Protein AF-A0A1V4MF19-F1 (afdb_monomer)

Solvent-accessible surface area (backbone atoms only — not comparable to full-atom values): 35673 Å² total; per-residue (Å²): 134,83,88,85,87,89,80,90,90,89,87,88,78,83,86,75,88,84,92,79,85,90,83,70,83,63,63,64,62,53,53,50,52,51,55,45,48,50,46,51,54,47,44,51,67,61,58,69,60,69,81,82,74,93,51,31,50,35,33,22,38,72,78,24,35,64,77,48,69,56,95,50,57,69,68,56,69,69,37,90,60,63,62,31,40,30,39,92,70,45,30,52,44,12,42,22,47,4,65,74,68,70,37,74,30,78,36,52,24,79,69,26,65,38,77,88,38,34,60,21,34,29,34,8,38,47,41,69,58,95,90,38,75,58,22,30,44,32,36,43,36,56,65,87,55,98,65,62,62,71,59,51,52,54,48,51,53,49,50,54,51,52,34,50,52,52,50,56,52,48,54,51,50,50,49,53,49,52,53,52,49,50,64,71,73,56,53,96,88,46,20,34,39,31,27,38,70,85,36,33,25,71,48,70,41,74,53,29,29,63,74,61,71,44,60,64,83,72,51,47,72,35,55,45,66,76,31,35,60,68,74,69,80,65,47,87,53,75,39,80,43,73,67,43,60,33,50,40,102,87,50,76,43,54,21,24,36,31,39,35,56,39,66,57,97,88,38,75,47,20,38,38,39,37,35,45,59,51,86,58,94,52,67,63,64,75,68,33,91,57,84,35,44,69,86,71,63,85,69,78,32,68,67,59,53,50,47,53,53,51,44,59,72,48,21,68,51,80,64,32,33,26,38,36,35,54,61,43,55,51,65,65,51,54,52,26,15,27,42,60,69,14,87,46,47,87,32,42,54,39,79,43,54,39,75,79,44,57,77,88,49,43,58,49,50,43,44,5,31,27,51,70,50,46,97,85,47,50,84,86,30,48,85,6,49,58,64,67,6,41,62,11,30,36,34,35,34,38,53,73,60,45,56,64,85,50,47,64,57,51,40,45,32,68,72,71,32,31,45,57,23,44,75,41,90,60,76,42,80,42,56,60,33,49,37,37,28,25,59,61,64,61,68,58,31,33,76,68,71,54,36,59,62,76,45,46,63,63,42,57,69,38,78,45,75,52,67,48,44,61,78,34,44,81,22,45,63,60,53,47,54,51,49,48,54,53,48,22,56,77,70,74,45,79,81,66,44,73,37,72,66,30,50,50,48,61,53,69,42,72,48,88,43,17,51,52,43,52,49,55,51,46,51,53,28,61,71,74,39,87,67,53,40,48,58,85,61,50,58,67,70,51,55,48,56,53,52,57,51,67,72,58,61,98,79,76,96,67,97,77,85,76,85,77,88,75,54,69,70,59,55,48,48,51,50,54,51,51,33,24,62,75,44,67,15,38,56,70,60,26,16,61,76,69,74,45,55,57,71,58,45,54,54,48,31,64,73,68,68,47,64,90,47,50,51,97,77,79,90,79,77,95,75,93,73,88,82,90,130

Nearest PDB structures (foldseek):
  6lua-assembly1_G  TM=9.164E-01  e=1.275E-26  Vibrio cholerae O395
  4qhs-assembly1_F  TM=9.330E-01  e=2.087E-26  Vibrio cholerae O395
  3m0e-assembly1_A  TM=9.255E-01  e=3.608E-26  Aquifex aeolicus
  1ny6-assembly1_B  TM=9.587E-01  e=2.586E-24  Aquifex aeolicus
  6iy8-assembly1_B  TM=8.369E-01  e=1.580E-24  Pseudomonas putida

Structure (mmCIF, N/CA/C/O backbone):
data_AF-A0A1V4MF19-F1
#
_entry.id   AF-A0A1V4MF19-F1
#
loop_
_atom_site.group_PDB
_atom_site.id
_atom_site.type_symbol
_atom_site.label_atom_id
_atom_site.label_alt_id
_atom_site.label_comp_id
_atom_site.label_asym_id
_atom_site.label_entity_id
_atom_site.label_seq_id
_atom_site.pdbx_PDB_ins_code
_atom_site.Cartn_x
_atom_site.Cartn_y
_atom_site.Cartn_z
_atom_site.occupancy
_atom_site.B_iso_or_equiv
_atom_site.auth_seq_id
_atom_site.auth_comp_id
_atom_site.auth_asym_id
_atom_site.auth_atom_id
_atom_site.pdbx_PDB_model_num
ATOM 1 N N . MET A 1 1 ? 18.211 77.495 -14.099 1.00 34.16 1 MET A N 1
ATOM 2 C CA . MET A 1 1 ? 17.221 76.943 -13.148 1.00 34.16 1 MET A CA 1
ATOM 3 C C . MET A 1 1 ? 16.259 76.045 -13.914 1.00 34.16 1 MET A C 1
ATOM 5 O O . MET A 1 1 ? 15.936 76.368 -15.046 1.00 34.16 1 MET A O 1
ATOM 9 N N . THR A 1 2 ? 15.810 74.972 -13.257 1.00 29.31 2 THR A N 1
ATOM 10 C CA . THR A 1 2 ? 14.517 74.282 -13.464 1.00 29.31 2 THR A CA 1
ATOM 11 C C . THR A 1 2 ? 14.243 73.502 -14.759 1.00 29.31 2 THR A C 1
ATOM 13 O O . THR A 1 2 ? 13.915 74.049 -15.801 1.00 29.31 2 THR A O 1
ATOM 16 N N . ARG A 1 3 ? 14.286 72.172 -14.587 1.00 27.25 3 ARG A N 1
ATOM 17 C CA . ARG A 1 3 ? 13.296 71.147 -14.979 1.00 27.25 3 ARG A CA 1
ATOM 18 C C . ARG A 1 3 ? 12.132 71.554 -15.911 1.00 27.25 3 ARG A C 1
ATOM 20 O O . ARG A 1 3 ? 11.333 72.413 -15.560 1.00 27.25 3 ARG A O 1
ATOM 27 N N . SER A 1 4 ? 11.893 70.635 -16.857 1.00 27.58 4 SER A N 1
ATOM 28 C CA . SER A 1 4 ? 10.592 70.061 -17.263 1.00 27.58 4 SER A CA 1
ATOM 29 C C . SER A 1 4 ? 9.990 70.496 -18.606 1.00 27.58 4 SER A C 1
ATOM 31 O O . SER A 1 4 ? 9.891 71.677 -18.912 1.00 27.58 4 SER A O 1
ATOM 33 N N . LYS A 1 5 ? 9.458 69.466 -19.285 1.00 26.84 5 LYS A N 1
ATOM 34 C CA . LYS A 1 5 ? 8.569 69.414 -20.459 1.00 26.84 5 LYS A CA 1
ATOM 35 C C . LYS A 1 5 ? 9.233 69.513 -21.832 1.00 26.84 5 LYS A C 1
ATOM 37 O O . LYS A 1 5 ? 9.487 70.604 -22.320 1.00 26.84 5 LYS A O 1
ATOM 42 N N . HIS A 1 6 ? 9.333 68.367 -22.505 1.00 28.50 6 HIS A N 1
ATOM 43 C CA . HIS A 1 6 ? 8.839 68.226 -23.876 1.00 28.50 6 HIS A CA 1
ATOM 44 C C . HIS A 1 6 ? 8.198 66.844 -24.031 1.00 28.50 6 HIS A C 1
ATOM 46 O O . HIS A 1 6 ? 8.804 65.820 -23.726 1.00 28.50 6 HIS A O 1
ATOM 52 N N . SER A 1 7 ? 6.940 66.872 -24.451 1.00 22.56 7 SER A N 1
ATOM 53 C CA . SER A 1 7 ? 6.100 65.737 -24.808 1.00 22.56 7 SER A CA 1
ATOM 54 C C . SER A 1 7 ? 5.837 65.817 -26.318 1.00 22.56 7 SER A C 1
ATOM 56 O O . SER A 1 7 ? 5.865 66.928 -26.846 1.00 22.56 7 SER A O 1
ATOM 58 N N . ILE A 1 8 ? 5.452 64.676 -26.920 1.00 26.72 8 ILE A N 1
ATOM 59 C CA . ILE A 1 8 ? 4.627 64.541 -28.150 1.00 26.72 8 ILE A CA 1
ATOM 60 C C . ILE A 1 8 ? 5.409 64.774 -29.467 1.00 26.72 8 ILE A C 1
ATOM 62 O O . ILE A 1 8 ? 6.056 65.795 -29.626 1.00 26.72 8 ILE A O 1
ATOM 66 N N . GLU A 1 9 ? 5.410 63.926 -30.503 1.00 23.52 9 GLU A N 1
ATOM 67 C CA . GLU A 1 9 ? 4.740 62.661 -30.851 1.00 23.52 9 GLU A CA 1
ATOM 68 C C . GLU A 1 9 ? 5.340 62.153 -32.186 1.00 23.52 9 GLU A C 1
ATOM 70 O O . GLU A 1 9 ? 5.738 62.964 -33.022 1.00 23.52 9 GLU A O 1
ATOM 75 N N . LYS A 1 10 ? 5.254 60.828 -32.402 1.00 23.48 10 LYS A N 1
ATOM 76 C CA . LYS A 1 10 ? 5.010 60.078 -33.664 1.00 23.48 10 LYS A CA 1
ATOM 77 C C . LYS A 1 10 ? 6.032 58.976 -33.967 1.00 23.48 10 LYS A C 1
ATOM 79 O O . LYS A 1 10 ? 7.004 59.191 -34.678 1.00 23.48 10 LYS A O 1
ATOM 84 N N . ALA A 1 11 ? 5.698 57.764 -33.520 1.00 24.34 11 ALA A N 1
ATOM 85 C CA . ALA A 1 11 ? 5.692 56.547 -34.341 1.00 24.34 11 ALA A CA 1
ATOM 86 C C . ALA A 1 11 ? 4.917 55.459 -33.579 1.00 24.34 11 ALA A C 1
ATOM 88 O O . ALA A 1 11 ? 5.460 54.693 -32.790 1.00 24.34 11 ALA A O 1
ATOM 89 N N . SER A 1 12 ? 3.603 55.469 -33.774 1.00 23.80 12 SER A N 1
ATOM 90 C CA . SER A 1 12 ? 2.646 54.457 -33.349 1.00 23.80 12 SER A CA 1
ATOM 91 C C . SER A 1 12 ? 2.661 53.278 -34.323 1.00 23.80 12 SER A C 1
ATOM 93 O O . SER A 1 12 ? 2.490 53.483 -35.523 1.00 23.80 12 SER A O 1
ATOM 95 N N . ARG A 1 13 ? 2.836 52.059 -33.798 1.00 23.97 13 ARG A N 1
ATOM 96 C CA . ARG A 1 13 ? 2.150 50.807 -34.185 1.00 23.97 13 ARG A CA 1
ATOM 97 C C . ARG A 1 13 ? 2.762 49.643 -33.400 1.00 23.97 13 ARG A C 1
ATOM 99 O O . ARG A 1 13 ? 3.919 49.283 -33.576 1.00 23.97 13 ARG A O 1
ATOM 106 N N . THR A 1 14 ? 1.955 49.115 -32.493 1.00 23.27 14 THR A N 1
ATOM 107 C CA . THR A 1 14 ? 2.102 47.834 -31.797 1.00 23.27 14 THR A CA 1
ATOM 108 C C . THR A 1 14 ? 2.202 46.676 -32.796 1.00 23.27 14 THR A C 1
ATOM 110 O O . THR A 1 14 ? 1.414 46.669 -33.742 1.00 23.27 14 THR A O 1
ATOM 113 N N . PRO A 1 15 ? 3.076 45.673 -32.598 1.00 24.22 15 PRO A N 1
ATOM 114 C CA . PRO A 1 15 ? 2.868 44.364 -33.187 1.00 24.22 15 PRO A CA 1
ATOM 115 C C . PRO A 1 15 ? 1.906 43.571 -32.299 1.00 24.22 15 PRO A C 1
ATOM 117 O O . PRO A 1 15 ? 2.145 43.359 -31.110 1.00 24.22 15 PRO A O 1
ATOM 120 N N . GLU A 1 16 ? 0.790 43.210 -32.912 1.00 23.81 16 GLU A N 1
ATOM 121 C CA . GLU A 1 16 ? -0.227 42.288 -32.432 1.00 23.81 16 GLU A CA 1
ATOM 122 C C . GLU A 1 16 ? 0.348 40.882 -32.181 1.00 23.81 16 GLU A C 1
ATOM 124 O O . GLU A 1 16 ? 1.280 40.442 -32.849 1.00 23.81 16 GLU A O 1
ATOM 129 N N . ASN A 1 17 ? -0.248 40.202 -31.199 1.00 28.78 17 ASN A N 1
ATOM 130 C CA . ASN A 1 17 ? -0.433 38.755 -31.059 1.00 28.78 17 ASN A CA 1
ATOM 131 C C . ASN A 1 17 ? 0.335 37.834 -32.030 1.00 28.78 17 ASN A C 1
ATOM 133 O O . ASN A 1 17 ? -0.096 37.613 -33.158 1.00 28.78 17 ASN A O 1
ATOM 137 N N . HIS A 1 18 ? 1.364 37.157 -31.517 1.00 25.55 18 HIS A N 1
ATOM 138 C CA . HIS A 1 18 ? 1.799 35.837 -31.992 1.00 25.55 18 HIS A CA 1
ATOM 139 C C . HIS A 1 18 ? 1.930 34.898 -30.782 1.00 25.55 18 HIS A C 1
ATOM 141 O O . HIS A 1 18 ? 3.019 34.584 -30.314 1.00 25.55 18 HIS A O 1
ATOM 147 N N . TYR A 1 19 ? 0.773 34.504 -30.247 1.00 24.72 19 TYR A N 1
ATOM 148 C CA . TYR A 1 19 ? 0.578 33.256 -29.505 1.00 24.72 19 TYR A CA 1
ATOM 149 C C . TYR A 1 19 ? -0.342 32.375 -30.357 1.00 24.72 19 TYR A C 1
ATOM 151 O O . TYR A 1 19 ? -1.466 32.088 -29.981 1.00 24.72 19 TYR A O 1
ATOM 159 N N . ASP A 1 20 ? 0.134 32.017 -31.544 1.00 27.45 20 ASP A N 1
ATOM 160 C CA . ASP A 1 20 ? -0.456 31.008 -32.419 1.00 27.45 20 ASP A CA 1
ATOM 161 C C . ASP A 1 20 ? 0.726 30.311 -33.089 1.00 27.45 20 ASP A C 1
ATOM 163 O O . ASP A 1 20 ? 1.262 30.846 -34.051 1.00 27.45 20 ASP A O 1
ATOM 167 N N . ASP A 1 21 ? 1.221 29.219 -32.489 1.00 24.92 21 ASP A N 1
ATOM 168 C CA . ASP A 1 21 ? 1.639 27.996 -33.209 1.00 24.92 21 ASP A CA 1
ATOM 169 C C . ASP A 1 21 ? 2.107 26.881 -32.238 1.00 24.92 21 ASP A C 1
ATOM 171 O O . ASP A 1 21 ? 3.196 26.319 -32.355 1.00 24.92 21 ASP A O 1
ATOM 175 N N . ILE A 1 22 ? 1.291 26.545 -31.230 1.00 26.56 22 ILE A N 1
ATOM 176 C CA . ILE A 1 22 ? 1.426 25.267 -30.499 1.00 26.56 22 ILE A CA 1
ATOM 177 C C . ILE A 1 22 ? 0.173 24.435 -30.782 1.00 26.56 22 ILE A C 1
ATOM 179 O O . ILE A 1 22 ? -0.575 24.049 -29.894 1.00 26.56 22 ILE A O 1
ATOM 183 N N . THR A 1 23 ? -0.080 24.192 -32.066 1.00 26.39 23 THR A N 1
ATOM 184 C CA . THR A 1 23 ? -0.957 23.116 -32.542 1.00 26.39 23 THR A CA 1
ATOM 185 C C . THR A 1 23 ? -0.175 22.241 -33.520 1.00 26.39 23 THR A C 1
ATOM 187 O O . THR A 1 23 ? -0.517 22.067 -34.684 1.00 26.39 23 THR A O 1
ATOM 190 N N . LYS A 1 24 ? 0.925 21.655 -33.037 1.00 25.52 24 LYS A N 1
ATOM 191 C CA . LYS A 1 24 ? 1.504 20.459 -33.655 1.00 25.52 24 LYS A CA 1
ATOM 192 C C . LYS A 1 24 ? 1.444 19.329 -32.644 1.00 25.52 24 LYS A C 1
ATOM 194 O O . LYS A 1 24 ? 2.104 19.374 -31.614 1.00 25.52 24 LYS A O 1
ATOM 199 N N . ASN A 1 25 ? 0.577 18.377 -32.963 1.00 27.88 25 ASN A N 1
ATOM 200 C CA . ASN A 1 25 ? 0.282 17.148 -32.243 1.00 27.88 25 ASN A CA 1
ATOM 201 C C . ASN A 1 25 ? 1.583 16.422 -31.799 1.00 27.88 25 ASN A C 1
ATOM 203 O O . ASN A 1 25 ? 2.266 15.870 -32.664 1.00 27.88 25 ASN A O 1
ATOM 207 N N . PRO A 1 26 ? 1.959 16.440 -30.501 1.00 26.41 26 PRO A N 1
ATOM 208 C CA . PRO A 1 26 ? 3.185 15.810 -29.994 1.00 26.41 26 PRO A CA 1
ATOM 209 C C . PRO A 1 26 ? 3.035 14.300 -29.746 1.00 26.41 26 PRO A C 1
ATOM 211 O O . PRO A 1 26 ? 4.032 13.603 -29.545 1.00 26.41 26 PRO A O 1
ATOM 214 N N . ASP A 1 27 ? 1.803 13.788 -29.743 1.00 36.31 27 ASP A N 1
ATOM 215 C CA . ASP A 1 27 ? 1.499 12.487 -29.147 1.00 36.31 27 ASP A CA 1
ATOM 216 C C . ASP A 1 27 ? 1.826 11.322 -30.095 1.00 36.31 27 ASP A C 1
ATOM 218 O O . ASP A 1 27 ? 2.369 10.306 -29.656 1.00 36.31 27 ASP A O 1
ATOM 222 N N . ASN A 1 28 ? 1.662 11.509 -31.411 1.00 33.06 28 ASN A N 1
ATOM 223 C CA . ASN A 1 28 ? 2.063 10.501 -32.401 1.00 33.06 28 ASN A CA 1
ATOM 224 C C . ASN A 1 28 ? 3.589 10.307 -32.461 1.00 33.06 28 ASN A C 1
ATOM 226 O O . ASN A 1 28 ? 4.045 9.168 -32.499 1.00 33.06 28 ASN A O 1
ATOM 230 N N . GLU A 1 29 ? 4.377 11.388 -32.372 1.00 33.12 29 GLU A N 1
ATOM 231 C CA . GLU A 1 29 ? 5.846 11.292 -32.388 1.00 33.12 29 GLU A CA 1
ATOM 232 C C . GLU A 1 29 ? 6.400 10.604 -31.130 1.00 33.12 29 GLU A C 1
ATOM 234 O O . GLU A 1 29 ? 7.487 10.024 -31.168 1.00 33.12 29 GLU A O 1
ATOM 239 N N . SER A 1 30 ? 5.679 10.658 -30.004 1.00 45.78 30 SER A N 1
ATOM 240 C CA . SER A 1 30 ? 6.123 10.054 -28.743 1.00 45.78 30 SER A CA 1
ATOM 241 C C . SER A 1 30 ? 5.954 8.529 -28.734 1.00 45.78 30 SER A C 1
ATOM 243 O O . SER A 1 30 ? 6.899 7.812 -28.396 1.00 45.78 30 SER A O 1
ATOM 245 N N . THR A 1 31 ? 4.808 8.021 -29.195 1.00 46.31 31 THR A N 1
ATOM 246 C CA . THR A 1 31 ? 4.528 6.581 -29.292 1.00 46.31 31 THR A CA 1
ATOM 247 C C . THR A 1 31 ? 5.334 5.933 -30.413 1.00 46.31 31 THR A C 1
ATOM 249 O O . THR A 1 31 ? 5.934 4.878 -30.196 1.00 46.31 31 THR A O 1
ATOM 252 N N . GLU A 1 32 ? 5.447 6.599 -31.570 1.00 51.19 32 GLU A N 1
ATOM 253 C CA . GLU A 1 32 ? 6.284 6.145 -32.690 1.00 51.19 32 GLU A CA 1
ATOM 254 C C . GLU A 1 32 ? 7.748 5.991 -32.265 1.00 51.19 32 GLU A C 1
ATOM 256 O O . GLU A 1 32 ? 8.367 4.959 -32.527 1.00 51.19 32 GLU A O 1
ATOM 261 N N . ARG A 1 33 ? 8.300 6.963 -31.523 1.00 58.56 33 ARG A N 1
ATOM 262 C CA . ARG A 1 33 ? 9.676 6.876 -31.004 1.00 58.56 33 ARG A CA 1
ATOM 263 C C . ARG A 1 33 ? 9.864 5.748 -29.997 1.00 58.56 33 ARG A C 1
ATOM 265 O O . ARG A 1 33 ? 10.949 5.174 -29.940 1.00 58.56 33 ARG A O 1
ATOM 272 N N . VAL A 1 34 ? 8.843 5.425 -29.207 1.00 60.88 34 VAL A N 1
ATOM 273 C CA . VAL A 1 34 ? 8.899 4.342 -28.218 1.00 60.88 34 VAL A CA 1
ATOM 274 C C . VAL A 1 34 ? 8.855 2.974 -28.902 1.00 60.88 34 VAL A C 1
ATOM 276 O O . VAL A 1 34 ? 9.709 2.132 -28.624 1.00 60.88 34 VAL A O 1
ATOM 279 N N . GLU A 1 35 ? 7.928 2.751 -29.837 1.00 66.25 35 GLU A N 1
ATOM 280 C CA . GLU A 1 35 ? 7.852 1.494 -30.597 1.00 66.25 35 GLU A CA 1
ATOM 281 C C . GLU A 1 35 ? 9.090 1.286 -31.475 1.00 66.25 35 GLU A C 1
ATOM 283 O O . GLU A 1 35 ? 9.632 0.178 -31.534 1.00 66.25 35 GLU A O 1
ATOM 288 N N . LEU A 1 36 ? 9.603 2.358 -32.080 1.00 68.19 36 LEU A N 1
ATOM 289 C CA . LEU A 1 36 ? 10.833 2.318 -32.859 1.00 68.19 36 LEU A CA 1
ATOM 290 C C . LEU A 1 36 ? 12.080 2.116 -31.976 1.00 68.19 36 LEU A C 1
ATOM 292 O O . LEU A 1 36 ? 13.000 1.402 -32.370 1.00 68.19 36 LEU A O 1
ATOM 296 N N . SER A 1 37 ? 12.105 2.641 -30.747 1.00 67.44 37 SER A N 1
ATOM 297 C CA . SER A 1 37 ? 13.153 2.316 -29.766 1.00 67.44 37 SER A CA 1
ATOM 298 C C . SER A 1 37 ? 13.132 0.833 -29.385 1.00 67.44 37 SER A C 1
ATOM 300 O O . SER A 1 37 ? 14.188 0.205 -29.320 1.00 67.44 37 SER A O 1
ATOM 302 N N . TYR A 1 38 ? 11.950 0.241 -29.183 1.00 68.00 38 TYR A N 1
ATOM 303 C CA . TYR A 1 38 ? 11.831 -1.196 -28.908 1.00 68.00 38 TYR A CA 1
ATOM 304 C C . TYR A 1 38 ? 12.243 -2.058 -30.090 1.00 68.00 38 TYR A C 1
ATOM 306 O O . TYR A 1 38 ? 12.871 -3.100 -29.898 1.00 68.00 38 TYR A O 1
ATOM 314 N N . LEU A 1 39 ? 11.922 -1.612 -31.304 1.00 70.44 39 LEU A N 1
ATOM 315 C CA . LEU A 1 39 ? 12.401 -2.243 -32.522 1.00 70.44 39 LEU A CA 1
ATOM 316 C C . LEU A 1 39 ? 13.934 -2.269 -32.541 1.00 70.44 39 LEU A C 1
ATOM 318 O O . LEU A 1 39 ? 14.527 -3.321 -32.757 1.00 70.44 39 LEU A O 1
ATOM 322 N N . VAL A 1 40 ? 14.576 -1.134 -32.256 1.00 72.56 40 VAL A N 1
ATOM 323 C CA . VAL A 1 40 ? 16.038 -1.016 -32.217 1.00 72.56 40 VAL A CA 1
ATOM 324 C C . VAL A 1 40 ? 16.658 -1.893 -31.128 1.00 72.56 40 VAL A C 1
ATOM 326 O O . VAL A 1 40 ? 17.658 -2.556 -31.391 1.00 72.56 40 VAL A O 1
ATOM 329 N N . GLU A 1 41 ? 16.087 -1.939 -29.924 1.00 70.62 41 GLU A N 1
ATOM 330 C CA . GLU A 1 41 ? 16.582 -2.798 -28.839 1.00 70.62 41 GLU A CA 1
ATOM 331 C C . GLU A 1 41 ? 16.432 -4.288 -29.160 1.00 70.62 41 GLU A C 1
ATOM 333 O O . GLU A 1 41 ? 17.397 -5.040 -29.039 1.00 70.62 41 GLU A O 1
ATOM 338 N N . GLY A 1 42 ? 15.253 -4.712 -29.624 1.00 69.19 42 GLY A N 1
ATOM 339 C CA . GLY A 1 42 ? 15.001 -6.107 -29.982 1.00 69.19 42 GLY A CA 1
ATOM 340 C C . GLY A 1 42 ? 15.860 -6.573 -31.155 1.00 69.19 42 GLY A C 1
ATOM 341 O O . GLY A 1 42 ? 16.364 -7.694 -31.142 1.00 69.19 42 GLY A O 1
ATOM 342 N N . LEU A 1 43 ? 16.075 -5.707 -32.149 1.00 70.12 43 LEU A N 1
ATOM 343 C CA . LEU A 1 43 ? 16.969 -6.000 -33.265 1.00 70.12 43 LEU A CA 1
ATOM 344 C C . LEU A 1 43 ? 18.437 -5.987 -32.842 1.00 70.12 43 LEU A C 1
ATOM 346 O O . LEU A 1 43 ? 19.188 -6.828 -33.318 1.00 70.12 43 LEU A O 1
ATOM 350 N N . ARG A 1 44 ? 18.864 -5.105 -31.930 1.00 70.88 44 ARG A N 1
ATOM 351 C CA . ARG A 1 44 ? 20.257 -5.053 -31.454 1.00 70.88 44 ARG A CA 1
ATOM 352 C C . ARG A 1 44 ? 20.720 -6.401 -30.896 1.00 70.88 44 ARG A C 1
ATOM 354 O O . ARG A 1 44 ? 21.842 -6.806 -31.176 1.00 70.88 44 ARG A O 1
ATOM 361 N N . ASP A 1 45 ? 19.882 -7.101 -30.140 1.00 63.75 45 ASP A N 1
ATOM 362 C CA . ASP A 1 45 ? 20.258 -8.395 -29.558 1.00 63.75 45 ASP A CA 1
ATOM 363 C C . ASP A 1 45 ? 20.261 -9.534 -30.591 1.00 63.75 45 ASP A C 1
ATOM 365 O O . ASP A 1 45 ? 21.086 -10.444 -30.508 1.00 63.75 45 ASP A O 1
ATOM 369 N N . ILE A 1 46 ? 19.384 -9.460 -31.597 1.00 62.72 46 ILE A N 1
ATOM 370 C CA . ILE A 1 46 ? 19.291 -10.453 -32.678 1.00 62.72 46 ILE A CA 1
ATOM 371 C C . ILE A 1 46 ? 20.417 -10.265 -33.707 1.00 62.72 46 ILE A C 1
ATOM 373 O O . ILE A 1 46 ? 20.969 -11.244 -34.205 1.00 62.72 46 ILE A O 1
ATOM 377 N N . LEU A 1 47 ? 20.782 -9.020 -34.017 1.00 60.41 47 LEU A N 1
ATOM 378 C CA . LEU A 1 47 ? 21.793 -8.679 -35.019 1.00 60.41 47 LEU A CA 1
ATOM 379 C C . LEU A 1 47 ? 23.231 -8.850 -34.486 1.00 60.41 47 LEU A C 1
ATOM 381 O O . LEU A 1 47 ? 24.096 -9.334 -35.220 1.00 60.41 47 LEU A O 1
ATOM 385 N N . ARG A 1 48 ? 23.450 -8.659 -33.173 1.00 59.88 48 ARG A N 1
ATOM 386 C CA . ARG A 1 48 ? 24.709 -8.993 -32.469 1.00 59.88 48 ARG A CA 1
ATOM 387 C C . ARG A 1 48 ? 25.134 -10.449 -32.578 1.00 59.88 48 ARG A C 1
ATOM 389 O O . ARG A 1 48 ? 26.288 -10.768 -32.290 1.00 59.88 48 ARG A O 1
ATOM 396 N N . LEU A 1 49 ? 24.226 -11.339 -32.976 1.00 55.41 49 LEU A N 1
ATOM 397 C CA . LEU A 1 49 ? 24.566 -12.729 -33.226 1.00 55.41 49 LEU A CA 1
ATOM 398 C C . LEU A 1 49 ? 25.527 -12.893 -34.407 1.00 55.41 49 LEU A C 1
ATOM 400 O O . LEU A 1 49 ? 26.027 -13.994 -34.520 1.00 55.41 49 LEU A O 1
ATOM 404 N N . ASN A 1 50 ? 25.813 -11.864 -35.228 1.00 53.19 50 ASN A N 1
ATOM 405 C CA . ASN A 1 50 ? 26.981 -11.659 -36.120 1.00 53.19 50 ASN A CA 1
ATOM 406 C C . ASN A 1 50 ? 27.566 -12.852 -36.921 1.00 53.19 50 ASN A C 1
ATOM 408 O O . ASN A 1 50 ? 28.657 -12.751 -37.478 1.00 53.19 50 ASN A O 1
ATOM 412 N N . VAL A 1 51 ? 26.888 -13.996 -37.006 1.00 52.38 51 VAL A N 1
ATOM 413 C CA . VAL A 1 51 ? 27.529 -15.254 -37.421 1.00 52.38 51 VAL A CA 1
ATOM 414 C C . VAL A 1 51 ? 27.534 -15.439 -38.945 1.00 52.38 51 VAL A C 1
ATOM 416 O O . VAL A 1 51 ? 28.241 -16.317 -39.431 1.00 52.38 51 VAL A O 1
ATOM 419 N N . PHE A 1 52 ? 26.823 -14.617 -39.735 1.00 53.03 52 PHE A N 1
ATOM 420 C CA . PHE A 1 52 ? 26.541 -14.999 -41.128 1.00 53.03 52 PHE A CA 1
ATOM 421 C C . PHE A 1 52 ? 26.829 -13.985 -42.249 1.00 53.03 52 PHE A C 1
ATOM 423 O O . PHE A 1 52 ? 26.981 -14.442 -43.382 1.00 53.03 52 PHE A O 1
ATOM 430 N N . PHE A 1 53 ? 26.954 -12.666 -42.019 1.00 63.75 53 PHE A N 1
ATOM 431 C CA . PHE A 1 53 ? 26.996 -11.696 -43.136 1.00 63.75 53 PHE A CA 1
ATOM 432 C C . PHE A 1 53 ? 27.956 -10.512 -42.918 1.00 63.75 53 PHE A C 1
ATOM 434 O O . PHE A 1 53 ? 28.095 -10.016 -41.808 1.00 63.75 53 PHE A O 1
ATOM 441 N N . SER A 1 54 ? 28.605 -10.049 -43.996 1.00 67.44 54 SER A N 1
ATOM 442 C CA . SER A 1 54 ? 29.590 -8.946 -44.019 1.00 67.44 54 SER A CA 1
ATOM 443 C C . SER A 1 54 ? 29.000 -7.548 -44.262 1.00 67.44 54 SER A C 1
ATOM 445 O O . SER A 1 54 ? 29.740 -6.562 -44.270 1.00 67.44 54 SER A O 1
ATOM 447 N N . GLY A 1 55 ? 27.694 -7.466 -44.519 1.00 74.38 55 GLY A N 1
ATOM 448 C CA . GLY A 1 55 ? 26.997 -6.223 -44.846 1.00 74.38 55 GLY A CA 1
ATOM 449 C C . GLY A 1 55 ? 26.577 -5.401 -43.625 1.00 74.38 55 GLY A C 1
ATOM 450 O O . GLY A 1 55 ? 26.659 -5.838 -42.483 1.00 74.38 55 GLY A O 1
ATOM 451 N N . THR A 1 56 ? 26.108 -4.182 -43.879 1.00 80.50 56 THR A N 1
ATOM 452 C CA . THR A 1 56 ? 25.609 -3.245 -42.864 1.00 80.50 56 THR A CA 1
ATOM 453 C C . THR A 1 56 ? 24.100 -3.384 -42.705 1.00 80.50 56 THR A C 1
ATOM 455 O O . THR A 1 56 ? 23.368 -3.165 -43.671 1.00 80.50 56 THR A O 1
ATOM 458 N N . VAL A 1 57 ? 23.631 -3.672 -41.488 1.00 82.25 57 VAL A N 1
ATOM 459 C CA . VAL A 1 57 ? 22.208 -3.602 -41.117 1.00 82.25 57 VAL A CA 1
ATOM 460 C C . VAL A 1 57 ? 21.925 -2.278 -40.408 1.00 82.25 57 VAL A C 1
ATOM 462 O O . VAL A 1 57 ? 22.698 -1.821 -39.560 1.00 82.25 57 VAL A O 1
ATOM 465 N N . PHE A 1 58 ? 20.813 -1.646 -40.761 1.00 83.38 58 PHE A N 1
ATOM 466 C CA . PHE A 1 58 ? 20.369 -0.383 -40.187 1.00 83.38 58 PHE A CA 1
ATOM 467 C C . PHE A 1 58 ? 18.843 -0.322 -40.101 1.00 83.38 58 PHE A C 1
ATOM 469 O O . PHE A 1 58 ? 18.141 -1.099 -40.738 1.00 83.38 58 PHE A O 1
ATOM 476 N N . VAL A 1 59 ? 18.322 0.592 -39.291 1.00 86.94 59 VAL A N 1
ATOM 477 C CA . VAL A 1 59 ? 16.882 0.818 -39.116 1.00 86.94 59 VAL A CA 1
ATOM 478 C C . VAL A 1 59 ? 16.568 2.255 -39.499 1.00 86.94 59 VAL A C 1
ATOM 480 O O . VAL A 1 59 ? 17.254 3.180 -39.051 1.00 86.94 59 VAL A O 1
ATOM 483 N N . CYS A 1 60 ? 15.530 2.423 -40.310 1.00 87.94 60 CYS A N 1
ATOM 484 C CA . CYS A 1 60 ? 14.973 3.707 -40.702 1.00 87.94 60 CYS A CA 1
ATOM 485 C C . CYS A 1 60 ? 13.587 3.923 -40.090 1.00 87.94 60 CYS A C 1
ATOM 487 O O . CYS A 1 60 ? 12.839 2.961 -39.914 1.00 87.94 60 CYS A O 1
ATOM 489 N N . ASP A 1 61 ? 13.245 5.180 -39.822 1.00 87.56 61 ASP A N 1
ATOM 490 C CA . ASP A 1 61 ? 11.876 5.607 -39.531 1.00 87.56 61 ASP A CA 1
ATOM 491 C C . ASP A 1 61 ? 10.989 5.542 -40.792 1.00 87.56 61 ASP A C 1
ATOM 493 O O . ASP A 1 61 ? 11.445 5.230 -41.901 1.00 87.56 61 ASP A O 1
ATOM 497 N N . GLU A 1 62 ? 9.699 5.829 -40.638 1.00 87.00 62 GLU A N 1
ATOM 498 C CA . GLU A 1 62 ? 8.716 5.866 -41.724 1.00 87.00 62 GLU A CA 1
ATOM 499 C C . GLU A 1 62 ? 9.012 6.942 -42.785 1.00 87.00 62 GLU A C 1
ATOM 501 O O . GLU A 1 62 ? 8.538 6.855 -43.921 1.00 87.00 62 GLU A O 1
ATOM 506 N N . LYS A 1 63 ? 9.851 7.928 -42.448 1.00 87.94 63 LYS A N 1
ATOM 507 C CA . LYS A 1 63 ? 10.331 8.993 -43.340 1.00 87.94 63 LYS A CA 1
ATOM 508 C C . LYS A 1 63 ? 11.676 8.636 -43.985 1.00 87.94 63 LYS A C 1
ATOM 510 O O . LYS A 1 63 ? 12.270 9.470 -44.666 1.00 87.94 63 LYS A O 1
ATOM 515 N N . GLY A 1 64 ? 12.153 7.400 -43.815 1.00 83.38 64 GLY A N 1
ATOM 516 C CA . GLY A 1 64 ? 13.406 6.896 -44.373 1.00 83.38 64 GLY A CA 1
ATOM 517 C C . GLY A 1 64 ? 14.668 7.424 -43.683 1.00 83.38 64 GLY A C 1
ATOM 518 O O . GLY A 1 64 ? 15.770 7.153 -44.167 1.00 83.38 64 GLY A O 1
ATOM 519 N N . GLY A 1 65 ? 14.536 8.165 -42.584 1.00 87.19 65 GLY A N 1
ATOM 520 C CA . GLY A 1 65 ? 15.631 8.664 -41.763 1.00 87.19 65 GLY A CA 1
ATOM 521 C C . GLY A 1 65 ? 16.282 7.539 -40.968 1.00 87.19 65 GLY A C 1
ATOM 522 O O . GLY A 1 65 ? 15.589 6.732 -40.362 1.00 87.19 65 GLY A O 1
ATOM 523 N N . ILE A 1 66 ? 17.613 7.445 -40.969 1.00 84.69 66 ILE A N 1
ATOM 524 C CA . ILE A 1 66 ? 18.309 6.413 -40.182 1.00 84.69 66 ILE A CA 1
ATOM 525 C C . ILE A 1 66 ? 18.211 6.729 -38.690 1.00 84.69 66 ILE A C 1
ATOM 527 O O . ILE A 1 66 ? 18.633 7.796 -38.248 1.00 84.69 66 ILE A O 1
ATOM 531 N N . VAL A 1 67 ? 17.765 5.744 -37.913 1.00 82.56 67 VAL A N 1
ATOM 532 C CA . VAL A 1 67 ? 17.613 5.846 -36.454 1.00 82.56 67 VAL A CA 1
ATOM 533 C C . VAL A 1 67 ? 18.557 4.910 -35.700 1.00 82.56 67 VAL A C 1
ATOM 535 O O . VAL A 1 67 ? 18.924 5.183 -34.558 1.00 82.56 67 VAL A O 1
ATOM 538 N N . PHE A 1 68 ? 19.008 3.827 -36.339 1.00 80.69 68 PHE A N 1
ATOM 539 C CA . PHE A 1 68 ? 19.998 2.914 -35.768 1.00 80.69 68 PHE A CA 1
ATOM 540 C C . PHE A 1 68 ? 20.862 2.258 -36.845 1.00 80.69 68 PHE A C 1
ATOM 542 O O . PHE A 1 68 ? 20.395 1.960 -37.940 1.00 80.69 68 PHE A O 1
ATOM 549 N N . THR A 1 69 ? 22.123 1.994 -36.509 1.00 75.50 69 THR A N 1
ATOM 550 C CA . THR A 1 69 ? 23.069 1.225 -37.327 1.00 75.50 69 THR A CA 1
ATOM 551 C C . THR A 1 69 ? 23.938 0.393 -36.393 1.00 75.50 69 THR A C 1
ATOM 553 O O . THR A 1 69 ? 24.457 0.950 -35.420 1.00 75.50 69 THR A O 1
ATOM 556 N N . GLU A 1 70 ? 24.162 -0.880 -36.699 1.00 64.06 70 GLU A N 1
ATOM 557 C CA . GLU A 1 70 ? 25.202 -1.667 -36.027 1.00 64.06 70 GLU A CA 1
ATOM 558 C C . GLU A 1 70 ? 26.573 -1.447 -36.703 1.00 64.06 70 GLU A C 1
ATOM 560 O O . GLU A 1 70 ? 26.642 -0.932 -37.824 1.00 64.06 70 GLU A O 1
ATOM 565 N N . ASP A 1 71 ? 27.673 -1.737 -35.999 1.00 54.44 71 ASP A N 1
ATOM 566 C CA . ASP A 1 71 ? 29.042 -1.470 -36.458 1.00 54.44 71 ASP A CA 1
ATOM 567 C C . ASP A 1 71 ? 29.300 -2.000 -37.883 1.00 54.44 71 ASP A C 1
ATOM 569 O O . ASP A 1 71 ? 29.037 -3.153 -38.205 1.00 54.44 71 ASP A O 1
ATOM 573 N N . GLY A 1 72 ? 29.811 -1.122 -38.754 1.00 54.56 72 GLY A N 1
ATOM 574 C CA . GLY A 1 72 ? 29.828 -1.333 -40.213 1.00 54.56 72 GLY A CA 1
ATOM 575 C C . GLY A 1 72 ? 29.668 -0.055 -41.046 1.00 54.56 72 GLY A C 1
ATOM 576 O O . GLY A 1 72 ? 29.725 -0.093 -42.273 1.00 54.56 72 GLY A O 1
ATOM 577 N N . GLN A 1 73 ? 29.558 1.111 -40.394 1.00 58.41 73 GLN A N 1
ATOM 578 C CA . GLN A 1 73 ? 29.269 2.416 -41.006 1.00 58.41 73 GLN A CA 1
ATOM 579 C C . GLN A 1 73 ? 30.180 2.845 -42.172 1.00 58.41 73 GLN A C 1
ATOM 581 O O . GLN A 1 73 ? 29.870 3.835 -42.824 1.00 58.41 73 GLN A O 1
ATOM 586 N N . LYS A 1 74 ? 31.288 2.154 -42.471 1.00 62.81 74 LYS A N 1
ATOM 587 C CA . LYS A 1 74 ? 32.159 2.491 -43.609 1.00 62.81 74 LYS A CA 1
ATOM 588 C C . LYS A 1 74 ? 31.414 2.459 -44.944 1.00 62.81 74 LYS A C 1
ATOM 590 O O . LYS A 1 74 ? 31.543 3.409 -45.706 1.00 62.81 74 LYS A O 1
ATOM 595 N N . LEU A 1 75 ? 30.630 1.410 -45.209 1.00 67.75 75 LEU A N 1
ATOM 596 C CA . LEU A 1 75 ? 29.874 1.284 -46.461 1.00 67.75 75 LEU A CA 1
ATOM 597 C C . LEU A 1 75 ? 28.745 2.313 -46.525 1.00 67.75 75 LEU A C 1
ATOM 599 O O . LEU A 1 75 ? 28.588 3.005 -47.523 1.00 67.75 75 LEU A O 1
ATOM 603 N N . LEU A 1 76 ? 28.008 2.472 -45.427 1.00 72.75 76 LEU A N 1
ATOM 604 C CA . LEU A 1 76 ? 26.860 3.370 -45.368 1.00 72.75 76 LEU A CA 1
ATOM 605 C C . LEU A 1 76 ? 27.266 4.857 -45.412 1.00 72.75 76 LEU A C 1
ATOM 607 O O . LEU A 1 76 ? 26.671 5.633 -46.154 1.00 72.75 76 LEU A O 1
ATOM 611 N N . ARG A 1 77 ? 28.337 5.254 -44.706 1.00 71.12 77 ARG A N 1
ATOM 612 C CA . ARG A 1 77 ? 28.892 6.623 -44.754 1.00 71.12 77 ARG A CA 1
ATOM 613 C C . ARG A 1 77 ? 29.551 6.955 -46.093 1.00 71.12 77 ARG A C 1
ATOM 615 O O . ARG A 1 77 ? 29.648 8.133 -46.426 1.00 71.12 77 ARG A O 1
ATOM 622 N N . ALA A 1 78 ? 30.002 5.951 -46.848 1.00 68.62 78 ALA A N 1
ATOM 623 C CA . ALA A 1 78 ? 30.563 6.150 -48.183 1.00 68.62 78 ALA A CA 1
ATOM 624 C C . ALA A 1 78 ? 29.500 6.534 -49.229 1.00 68.62 78 ALA A C 1
ATOM 626 O O . ALA A 1 78 ? 29.865 6.968 -50.319 1.00 68.62 78 ALA A O 1
ATOM 627 N N . VAL A 1 79 ? 28.205 6.419 -48.904 1.00 74.69 79 VAL A N 1
ATOM 628 C CA . VAL A 1 79 ? 27.100 6.789 -49.796 1.00 74.69 79 VAL A CA 1
ATOM 629 C C . VAL A 1 79 ? 26.633 8.230 -49.509 1.00 74.69 79 VAL A C 1
ATOM 631 O O . VAL A 1 79 ? 26.109 8.514 -48.425 1.00 74.69 79 VAL A O 1
ATOM 634 N N . PRO A 1 80 ? 26.771 9.176 -50.458 1.00 74.06 80 PRO A N 1
ATOM 635 C CA . PRO A 1 80 ? 26.268 10.539 -50.303 1.00 74.06 80 PRO A CA 1
ATOM 636 C C . PRO A 1 80 ? 24.736 10.582 -50.194 1.00 74.06 80 PRO A C 1
ATOM 638 O O . PRO A 1 80 ? 24.009 10.083 -51.060 1.00 74.06 80 PRO A O 1
ATOM 641 N N . GLY A 1 81 ? 24.237 11.224 -49.135 1.00 76.06 81 GLY A N 1
ATOM 642 C CA . GLY A 1 81 ? 22.801 11.333 -48.857 1.00 76.06 81 GLY A CA 1
ATOM 643 C C . GLY A 1 81 ? 22.199 10.157 -48.080 1.00 76.06 81 GLY A C 1
ATOM 644 O O . GLY A 1 81 ? 20.984 10.116 -47.930 1.00 76.06 81 GLY A O 1
ATOM 645 N N . HIS A 1 82 ? 23.020 9.252 -47.529 1.00 79.62 82 HIS A N 1
ATOM 646 C CA . HIS A 1 82 ? 22.586 8.101 -46.715 1.00 79.62 82 HIS A CA 1
ATOM 647 C C . HIS A 1 82 ? 21.724 8.444 -45.486 1.00 79.62 82 HIS A C 1
ATOM 649 O O . HIS A 1 82 ? 21.259 7.537 -44.808 1.00 79.62 82 HIS A O 1
ATOM 655 N N . GLN A 1 83 ? 21.528 9.724 -45.166 1.00 81.12 83 GLN A N 1
ATOM 656 C CA . GLN A 1 83 ? 20.688 10.171 -44.055 1.00 81.12 83 GLN A CA 1
ATOM 657 C C . GLN A 1 83 ? 19.194 9.907 -44.291 1.00 81.12 83 GLN A C 1
ATOM 659 O O . GLN A 1 83 ? 18.467 9.772 -43.315 1.00 81.12 83 GLN A O 1
ATOM 664 N N . CYS A 1 84 ? 18.743 9.817 -45.550 1.00 88.00 84 CYS A N 1
ATOM 665 C CA . CYS A 1 84 ? 17.343 9.563 -45.899 1.00 88.00 84 CYS A CA 1
ATOM 666 C C . CYS A 1 84 ? 17.239 8.583 -47.070 1.00 88.00 84 CYS A C 1
ATOM 668 O O . CYS A 1 84 ? 17.683 8.898 -48.168 1.00 88.00 84 CYS A O 1
ATOM 670 N N . TRP A 1 85 ? 16.623 7.420 -46.856 1.00 90.69 85 TRP A N 1
ATOM 671 C CA . TRP A 1 85 ? 16.542 6.317 -47.823 1.00 90.69 85 TRP A CA 1
ATOM 672 C C . TRP A 1 85 ? 15.273 6.294 -48.681 1.00 90.69 85 TRP A C 1
ATOM 674 O O . TRP A 1 85 ? 15.097 5.380 -49.490 1.00 90.69 85 TRP A O 1
ATOM 684 N N . LEU A 1 86 ? 14.407 7.306 -48.581 1.00 90.56 86 LEU A N 1
ATOM 685 C CA . LEU A 1 86 ? 13.264 7.441 -49.486 1.00 90.56 86 LEU A CA 1
ATOM 686 C C . LEU A 1 86 ? 13.724 7.520 -50.948 1.00 90.56 86 LEU A C 1
ATOM 688 O O . LEU A 1 86 ? 14.759 8.117 -51.257 1.00 90.56 86 LEU A O 1
ATOM 692 N N . GLU A 1 87 ? 12.930 6.972 -51.875 1.00 89.75 87 GLU A N 1
ATOM 693 C CA . GLU A 1 87 ? 13.282 6.984 -53.306 1.00 89.75 87 GLU A CA 1
ATOM 694 C C . GLU A 1 87 ? 13.454 8.408 -53.860 1.00 89.75 87 GLU A C 1
ATOM 696 O O . GLU A 1 87 ? 14.269 8.629 -54.751 1.00 89.75 87 GLU A O 1
ATOM 701 N N . GLN A 1 88 ? 12.752 9.394 -53.292 1.00 86.25 88 GLN A N 1
ATOM 702 C CA . GLN A 1 88 ? 12.880 10.808 -53.668 1.00 86.25 88 GLN A CA 1
ATOM 703 C C . GLN A 1 88 ? 14.275 11.384 -53.364 1.00 86.25 88 GLN A C 1
ATOM 705 O O . GLN A 1 88 ? 14.729 12.292 -54.056 1.00 86.25 88 GLN A O 1
ATOM 710 N N . SER A 1 89 ? 14.967 10.856 -52.349 1.00 85.06 89 SER A N 1
ATOM 711 C CA . SER A 1 89 ? 16.278 11.342 -51.893 1.00 85.06 89 SER A CA 1
ATOM 712 C C . SER A 1 89 ? 17.437 10.449 -52.349 1.00 85.06 89 SER A C 1
ATOM 714 O O . SER A 1 89 ? 18.518 10.937 -52.698 1.00 85.06 89 SER A O 1
ATOM 716 N N . MET A 1 90 ? 17.230 9.130 -52.364 1.00 84.62 90 MET A N 1
ATOM 717 C CA . MET A 1 90 ? 18.263 8.135 -52.676 1.00 84.62 90 MET A CA 1
ATOM 718 C C . MET A 1 90 ? 18.106 7.471 -54.046 1.00 84.62 90 MET A C 1
ATOM 720 O O . MET A 1 90 ? 18.958 6.672 -54.432 1.00 84.62 90 MET A O 1
ATOM 724 N N . GLY A 1 91 ? 17.078 7.842 -54.814 1.00 85.44 91 GLY A N 1
ATOM 725 C CA . GLY A 1 91 ? 16.706 7.141 -56.041 1.00 85.44 91 GLY A CA 1
ATOM 726 C C . GLY A 1 91 ? 16.196 5.729 -55.745 1.00 85.44 91 GLY A C 1
ATOM 727 O O . GLY A 1 91 ? 16.082 5.331 -54.584 1.00 85.44 91 GLY A O 1
ATOM 728 N N . THR A 1 92 ? 15.898 4.948 -56.785 1.00 90.62 92 THR A N 1
ATOM 729 C CA . THR A 1 92 ? 15.424 3.563 -56.618 1.00 90.62 92 THR A CA 1
ATOM 730 C C . THR A 1 92 ? 16.396 2.733 -55.775 1.00 90.62 92 THR A C 1
ATOM 732 O O . THR A 1 92 ? 17.538 2.496 -56.177 1.00 90.62 92 THR A O 1
ATOM 735 N N . ASN A 1 93 ? 15.926 2.298 -54.606 1.00 92.12 93 ASN A N 1
ATOM 736 C CA . ASN A 1 93 ? 16.635 1.471 -53.633 1.00 92.12 93 ASN A CA 1
ATOM 737 C C . ASN A 1 93 ? 15.622 0.608 -52.860 1.00 92.12 93 ASN A C 1
ATOM 739 O O . ASN A 1 93 ? 14.436 0.940 -52.821 1.00 92.12 93 ASN A O 1
ATOM 743 N N . ALA A 1 94 ? 16.067 -0.507 -52.277 1.00 91.75 94 ALA A N 1
ATOM 744 C CA . ALA A 1 94 ? 15.149 -1.462 -51.661 1.00 91.75 94 ALA A CA 1
ATOM 745 C C . ALA A 1 94 ? 14.399 -0.901 -50.444 1.00 91.75 94 ALA A C 1
ATOM 747 O O . ALA A 1 94 ? 13.230 -1.215 -50.267 1.00 91.75 94 ALA A O 1
ATOM 748 N N . ILE A 1 95 ? 15.035 -0.041 -49.644 1.00 93.06 95 ILE A N 1
ATOM 749 C CA . ILE A 1 95 ? 14.467 0.514 -48.408 1.00 93.06 95 ILE A CA 1
ATOM 750 C C . ILE A 1 95 ? 13.335 1.492 -48.741 1.00 93.06 95 ILE A C 1
ATOM 752 O O . ILE A 1 95 ? 12.210 1.327 -48.278 1.00 93.06 95 ILE A O 1
ATOM 756 N N . GLY A 1 96 ? 13.601 2.479 -49.601 1.00 91.69 96 GLY A N 1
ATOM 757 C CA . GLY A 1 96 ? 12.593 3.454 -50.024 1.00 91.69 96 GLY A CA 1
ATOM 758 C C . GLY A 1 96 ? 11.409 2.802 -50.738 1.00 91.69 96 GLY A C 1
ATOM 759 O O . GLY A 1 96 ? 10.267 3.229 -50.568 1.00 91.69 96 GLY A O 1
ATOM 760 N N . ARG A 1 97 ? 11.669 1.737 -51.501 1.00 93.31 97 ARG A N 1
ATOM 761 C CA . ARG A 1 97 ? 10.624 0.971 -52.178 1.00 93.31 97 ARG A CA 1
ATOM 762 C C . ARG A 1 97 ? 9.800 0.122 -51.211 1.00 93.31 97 ARG A C 1
ATOM 764 O O . ARG A 1 97 ? 8.579 0.136 -51.322 1.00 93.31 97 ARG A O 1
ATOM 771 N N . ALA A 1 98 ? 10.437 -0.518 -50.231 1.00 93.06 98 ALA A N 1
ATOM 772 C CA . ALA A 1 98 ? 9.762 -1.279 -49.183 1.00 93.06 98 ALA A CA 1
ATOM 773 C C . ALA A 1 98 ? 8.856 -0.401 -48.304 1.00 93.06 98 ALA A C 1
ATOM 775 O O . ALA A 1 98 ? 7.737 -0.798 -47.995 1.00 93.06 98 ALA A O 1
ATOM 776 N N . ILE A 1 99 ? 9.297 0.817 -47.966 1.00 92.19 99 ILE A N 1
ATOM 777 C CA . ILE A 1 99 ? 8.482 1.821 -47.256 1.00 92.19 99 ILE A CA 1
ATOM 778 C C . ILE A 1 99 ? 7.242 2.197 -48.080 1.00 92.19 99 ILE A C 1
ATOM 780 O O . ILE A 1 99 ? 6.141 2.271 -47.543 1.00 92.19 99 ILE A O 1
ATOM 784 N N . ARG A 1 100 ? 7.400 2.411 -49.393 1.00 92.50 100 ARG A N 1
ATOM 785 C CA . ARG A 1 100 ? 6.297 2.808 -50.282 1.00 92.50 100 ARG A CA 1
ATOM 786 C C . ARG A 1 100 ? 5.301 1.676 -50.546 1.00 92.50 100 ARG A C 1
ATOM 788 O O . ARG A 1 100 ? 4.103 1.924 -50.612 1.00 92.50 100 ARG A O 1
ATOM 795 N N . GLU A 1 101 ? 5.800 0.467 -50.782 1.00 92.94 101 GLU A N 1
ATOM 796 C CA . GLU A 1 101 ? 4.996 -0.691 -51.197 1.00 92.94 101 GLU A CA 1
ATOM 797 C C . GLU A 1 101 ? 4.508 -1.528 -50.002 1.00 92.94 101 GLU A C 1
ATOM 799 O O . GLU A 1 101 ? 3.667 -2.404 -50.184 1.00 92.94 101 GLU A O 1
ATOM 804 N N . LEU A 1 102 ? 4.996 -1.244 -48.786 1.00 91.56 102 LEU A N 1
ATOM 805 C CA . LEU A 1 102 ? 4.713 -1.990 -47.552 1.00 91.56 102 LEU A CA 1
ATOM 806 C C . LEU A 1 102 ? 5.021 -3.493 -47.672 1.00 91.56 102 LEU A C 1
ATOM 808 O O . LEU A 1 102 ? 4.387 -4.326 -47.025 1.00 91.56 102 LEU A O 1
ATOM 812 N N . GLN A 1 103 ? 6.014 -3.842 -48.495 1.00 92.62 103 GLN A N 1
ATOM 813 C CA . GLN A 1 103 ? 6.468 -5.214 -48.721 1.00 92.62 103 GLN A CA 1
ATOM 814 C C . GLN A 1 103 ? 7.993 -5.316 -48.716 1.00 92.62 103 GLN A C 1
ATOM 816 O O . GLN A 1 103 ? 8.694 -4.372 -49.090 1.00 92.62 103 GLN A O 1
ATOM 821 N N . THR A 1 104 ? 8.506 -6.483 -48.317 1.00 92.94 104 THR A N 1
ATOM 822 C CA . THR A 1 104 ? 9.935 -6.795 -48.420 1.00 92.94 104 THR A CA 1
ATOM 823 C C . THR A 1 104 ? 10.405 -6.608 -49.858 1.00 92.94 104 THR A C 1
ATOM 825 O O . THR A 1 104 ? 9.780 -7.089 -50.803 1.00 92.94 104 THR A O 1
ATOM 828 N N . THR A 1 105 ? 11.504 -5.880 -50.034 1.00 93.44 105 THR A N 1
ATOM 829 C CA . THR A 1 105 ? 12.069 -5.584 -51.350 1.00 93.44 105 THR A CA 1
ATOM 830 C C . THR A 1 105 ? 13.564 -5.867 -51.359 1.00 93.44 105 THR A C 1
ATOM 832 O O . THR A 1 105 ? 14.270 -5.572 -50.397 1.00 93.44 105 THR A O 1
ATOM 835 N N . VAL A 1 106 ? 14.063 -6.375 -52.488 1.00 91.69 106 VAL A N 1
ATOM 836 C CA . VAL A 1 106 ? 15.492 -6.581 -52.750 1.00 91.69 106 VAL A CA 1
ATOM 837 C C . VAL A 1 106 ? 15.870 -5.896 -54.062 1.00 91.69 106 VAL A C 1
ATOM 839 O O . VAL A 1 106 ? 15.248 -6.128 -55.102 1.00 91.69 106 VAL A O 1
ATOM 842 N N . ILE A 1 107 ? 16.909 -5.057 -54.042 1.00 90.06 107 ILE A N 1
ATOM 843 C CA . ILE A 1 107 ? 17.437 -4.378 -55.233 1.00 90.06 107 ILE A CA 1
ATOM 844 C C . ILE A 1 107 ? 18.943 -4.605 -55.320 1.00 90.06 107 ILE A C 1
ATOM 846 O O . ILE A 1 107 ? 19.675 -4.466 -54.344 1.00 90.06 107 ILE A O 1
ATOM 850 N N . THR A 1 108 ? 19.422 -4.963 -56.512 1.00 88.31 108 THR A N 1
ATOM 851 C CA . THR A 1 108 ? 20.827 -5.303 -56.746 1.00 88.31 108 THR A CA 1
ATOM 852 C C . THR A 1 108 ? 21.411 -4.549 -57.932 1.00 88.31 108 THR A C 1
ATOM 854 O O . THR A 1 108 ? 20.776 -4.364 -58.978 1.00 88.31 108 THR A O 1
ATOM 857 N N . GLY A 1 109 ? 22.665 -4.137 -57.771 1.00 83.88 109 GLY A N 1
ATOM 858 C CA . GLY A 1 109 ? 23.519 -3.646 -58.837 1.00 83.88 109 GLY A CA 1
ATOM 859 C C . GLY A 1 109 ? 22.922 -2.477 -59.629 1.00 83.88 109 GLY A C 1
ATOM 860 O O . GLY A 1 109 ? 22.434 -1.498 -59.066 1.00 83.88 109 GLY A O 1
ATOM 861 N N . LYS A 1 110 ? 22.899 -2.605 -60.964 1.00 82.38 110 LYS A N 1
ATOM 862 C CA . LYS A 1 110 ? 22.421 -1.574 -61.910 1.00 82.38 110 LYS A CA 1
ATOM 863 C C . LYS A 1 110 ? 20.933 -1.220 -61.800 1.00 82.38 110 LYS A C 1
ATOM 865 O O . LYS A 1 110 ? 20.505 -0.278 -62.460 1.00 82.38 110 LYS A O 1
ATOM 870 N N . LYS A 1 111 ? 20.144 -1.959 -61.011 1.00 85.44 111 LYS A N 1
ATOM 871 C CA . LYS A 1 111 ? 18.750 -1.588 -60.722 1.00 85.44 111 LYS A CA 1
ATOM 872 C C . LYS A 1 111 ? 18.659 -0.373 -59.789 1.00 85.44 111 LYS A C 1
ATOM 874 O O . LYS A 1 111 ? 17.604 0.251 -59.729 1.00 85.44 111 LYS A O 1
ATOM 879 N N . HIS A 1 112 ? 19.746 -0.022 -59.100 1.00 88.06 112 HIS A N 1
ATOM 880 C CA . HIS A 1 112 ? 19.838 1.231 -58.363 1.00 88.06 112 HIS A CA 1
ATOM 881 C C . HIS A 1 112 ? 19.999 2.424 -59.309 1.00 88.06 112 HIS A C 1
ATOM 883 O O . HIS A 1 112 ? 20.792 2.392 -60.254 1.00 88.06 112 HIS A O 1
ATOM 889 N N . GLN A 1 113 ? 19.276 3.506 -59.025 1.00 85.44 113 GLN A N 1
ATOM 890 C CA . GLN A 1 113 ? 19.345 4.728 -59.831 1.00 85.44 113 GLN A CA 1
ATOM 891 C C . GLN A 1 113 ? 20.647 5.510 -59.586 1.00 85.44 113 GLN A C 1
ATOM 893 O O . GLN A 1 113 ? 21.248 6.019 -60.536 1.00 85.44 113 GLN A O 1
ATOM 898 N N . LYS A 1 114 ? 21.103 5.576 -58.328 1.00 82.88 114 LYS A N 1
ATOM 899 C CA . LYS A 1 114 ? 22.354 6.238 -57.933 1.00 82.88 114 LYS A CA 1
ATOM 900 C C . LYS A 1 114 ? 23.580 5.421 -58.330 1.00 82.88 114 LYS A C 1
ATOM 902 O O . LYS A 1 114 ? 23.615 4.207 -58.132 1.00 82.88 114 LYS A O 1
ATOM 907 N N . SER A 1 115 ? 24.596 6.096 -58.868 1.00 79.69 115 SER A N 1
ATOM 908 C CA . SER A 1 115 ? 25.868 5.494 -59.289 1.00 79.69 115 SER A CA 1
ATOM 909 C C . SER A 1 115 ? 26.590 4.790 -58.147 1.00 79.69 115 SER A C 1
ATOM 911 O O . SER A 1 115 ? 27.183 3.739 -58.357 1.00 79.69 115 SER A O 1
ATOM 913 N N . GLU A 1 116 ? 26.484 5.337 -56.942 1.00 81.50 116 GLU A N 1
ATOM 914 C CA . GLU A 1 116 ? 27.203 4.909 -55.741 1.00 81.50 116 GLU A CA 1
ATOM 915 C C . GLU A 1 116 ? 26.675 3.577 -55.185 1.00 81.50 116 GLU A C 1
ATOM 917 O O . GLU A 1 116 ? 27.358 2.918 -54.410 1.00 81.50 116 GLU A O 1
ATOM 922 N N . LEU A 1 117 ? 25.475 3.158 -55.608 1.00 82.19 117 LEU A N 1
ATOM 923 C CA . LEU A 1 117 ? 24.837 1.894 -55.224 1.00 82.19 117 LEU A CA 1
ATOM 924 C C . LEU A 1 117 ? 24.884 0.837 -56.342 1.00 82.19 117 LEU A C 1
ATOM 926 O O . LEU A 1 117 ? 24.355 -0.264 -56.182 1.00 82.19 117 LEU A O 1
ATOM 930 N N . ARG A 1 118 ? 25.509 1.133 -57.491 1.00 82.50 118 ARG A N 1
ATOM 931 C CA . ARG A 1 118 ? 25.524 0.217 -58.648 1.00 82.50 118 ARG A CA 1
ATOM 932 C C . ARG A 1 118 ? 26.323 -1.064 -58.433 1.00 82.50 118 ARG A C 1
ATOM 934 O O . ARG A 1 118 ? 26.092 -2.015 -59.175 1.00 82.50 118 ARG A O 1
ATOM 941 N N . ASP A 1 119 ? 27.174 -1.094 -57.413 1.00 82.62 119 ASP A N 1
ATOM 942 C CA . ASP A 1 119 ? 27.930 -2.273 -56.974 1.00 82.62 119 ASP A CA 1
ATOM 943 C C . ASP A 1 119 ? 27.452 -2.784 -55.603 1.00 82.62 119 ASP A C 1
ATOM 945 O O . ASP A 1 119 ? 28.169 -3.514 -54.913 1.00 82.62 119 ASP A O 1
ATOM 949 N N . ALA A 1 120 ? 26.232 -2.403 -55.203 1.00 85.88 120 ALA A N 1
ATOM 950 C CA . ALA A 1 120 ? 25.623 -2.768 -53.931 1.00 85.88 120 ALA A CA 1
ATOM 951 C C . ALA A 1 120 ? 24.383 -3.666 -54.084 1.00 85.88 120 ALA A C 1
ATOM 953 O O . ALA A 1 120 ? 23.700 -3.692 -55.116 1.00 85.88 120 ALA A O 1
ATOM 954 N N . VAL A 1 121 ? 24.087 -4.393 -53.014 1.00 88.00 121 VAL A N 1
ATOM 955 C CA . VAL A 1 121 ? 22.835 -5.096 -52.746 1.00 88.00 121 VAL A CA 1
ATOM 956 C C . VAL A 1 121 ? 22.146 -4.358 -51.609 1.00 88.00 121 VAL A C 1
ATOM 958 O O . VAL A 1 121 ? 22.761 -4.134 -50.567 1.00 88.00 121 VAL A O 1
ATOM 961 N N . THR A 1 122 ? 20.884 -3.985 -51.812 1.00 90.38 122 THR A N 1
ATOM 962 C CA . THR A 1 122 ? 20.035 -3.427 -50.761 1.00 90.38 122 THR A CA 1
ATOM 963 C C . THR A 1 122 ? 18.833 -4.328 -50.511 1.00 90.38 122 THR A C 1
ATOM 965 O O . THR A 1 122 ? 18.240 -4.859 -51.453 1.00 90.38 122 THR A O 1
ATOM 968 N N . ILE A 1 123 ? 18.477 -4.500 -49.240 1.00 91.19 123 ILE A N 1
ATOM 969 C CA . ILE A 1 123 ? 17.253 -5.183 -48.802 1.00 91.19 123 ILE A CA 1
ATOM 970 C C . ILE A 1 123 ? 16.503 -4.226 -47.880 1.00 91.19 123 ILE A C 1
ATOM 972 O O . ILE A 1 123 ? 17.123 -3.576 -47.040 1.00 91.19 123 ILE A O 1
ATOM 976 N N . GLY A 1 124 ? 15.190 -4.124 -48.058 1.00 92.25 124 GLY A N 1
ATOM 977 C CA . GLY A 1 124 ? 14.300 -3.366 -47.189 1.00 92.25 124 GLY A CA 1
ATOM 978 C C . GLY A 1 124 ? 13.172 -4.259 -46.697 1.00 92.25 124 GLY A C 1
ATOM 979 O O . GLY A 1 124 ? 12.442 -4.809 -47.517 1.00 92.25 124 GLY A O 1
ATOM 980 N N . VAL A 1 125 ? 13.032 -4.396 -45.379 1.00 92.62 125 VAL A N 1
ATOM 981 C CA . VAL A 1 125 ? 11.927 -5.115 -44.731 1.00 92.62 125 VAL A CA 1
ATOM 982 C C . VAL A 1 125 ? 11.111 -4.109 -43.914 1.00 92.62 125 VAL A C 1
ATOM 984 O O . VAL A 1 125 ? 11.626 -3.577 -42.924 1.00 92.62 125 VAL A O 1
ATOM 987 N N . PRO A 1 126 ? 9.859 -3.809 -44.304 1.00 92.12 126 PRO A N 1
ATOM 988 C CA . PRO A 1 126 ? 9.029 -2.860 -43.578 1.00 92.12 126 PRO A CA 1
ATOM 989 C C . PRO A 1 126 ? 8.537 -3.474 -42.266 1.00 92.12 126 PRO A C 1
ATOM 991 O O . PRO A 1 126 ? 8.219 -4.661 -42.185 1.00 92.12 126 PRO A O 1
ATOM 994 N N . VAL A 1 127 ? 8.440 -2.649 -41.229 1.00 87.69 127 VAL A N 1
ATOM 995 C CA . VAL A 1 127 ? 7.981 -3.059 -39.902 1.00 87.69 127 VAL A CA 1
ATOM 996 C C . VAL A 1 127 ? 6.585 -2.505 -39.668 1.00 87.69 127 VAL A C 1
ATOM 998 O O . VAL A 1 127 ? 6.412 -1.296 -39.505 1.00 87.69 127 VAL A O 1
ATOM 1001 N N . LEU A 1 128 ? 5.595 -3.403 -39.643 1.00 85.62 128 LEU A N 1
ATOM 1002 C CA . LEU A 1 128 ? 4.195 -3.058 -39.408 1.00 85.62 128 LEU A CA 1
ATOM 1003 C C . LEU A 1 128 ? 3.682 -3.608 -38.074 1.00 85.62 128 LEU A C 1
ATOM 1005 O O . LEU A 1 128 ? 3.661 -4.829 -37.861 1.00 85.62 128 LEU A O 1
ATOM 1009 N N . ILE A 1 129 ? 3.179 -2.723 -37.219 1.00 79.00 129 ILE A N 1
ATOM 1010 C CA . ILE A 1 129 ? 2.443 -3.063 -35.992 1.00 79.00 129 ILE A CA 1
ATOM 1011 C C . ILE A 1 129 ? 1.037 -2.488 -36.143 1.00 79.00 129 ILE A C 1
ATOM 1013 O O . ILE A 1 129 ? 0.885 -1.356 -36.583 1.00 79.00 129 ILE A O 1
ATOM 1017 N N . ASP A 1 130 ? 0.012 -3.293 -35.859 1.00 74.44 130 ASP A N 1
ATOM 1018 C CA . ASP A 1 130 ? -1.397 -2.879 -35.964 1.00 74.44 130 ASP A CA 1
ATOM 1019 C C . ASP A 1 130 ? -1.748 -2.238 -37.330 1.00 74.44 130 ASP A C 1
ATOM 1021 O O . ASP A 1 130 ? -2.469 -1.251 -37.419 1.00 74.44 130 ASP A O 1
ATOM 1025 N N . ASN A 1 131 ? -1.198 -2.799 -38.419 1.00 78.56 131 ASN A N 1
ATOM 1026 C CA . ASN A 1 131 ? -1.289 -2.301 -39.805 1.00 78.56 131 ASN A CA 1
ATOM 1027 C C . ASN A 1 131 ? -0.702 -0.899 -40.067 1.00 78.56 131 ASN A C 1
ATOM 1029 O O . ASN A 1 131 ? -0.840 -0.377 -41.173 1.00 78.56 131 ASN A O 1
ATOM 1033 N N . ARG A 1 132 ? 0.012 -0.316 -39.105 1.00 83.38 132 ARG A N 1
ATOM 1034 C CA . ARG A 1 132 ? 0.747 0.941 -39.251 1.00 83.38 132 ARG A CA 1
ATOM 1035 C C . ARG A 1 132 ? 2.224 0.668 -39.521 1.00 83.38 132 ARG A C 1
ATOM 1037 O O . ARG A 1 132 ? 2.833 -0.165 -38.851 1.00 83.38 132 ARG A O 1
ATOM 1044 N N . LEU A 1 133 ? 2.806 1.381 -40.487 1.00 85.12 133 LEU A N 1
ATOM 1045 C CA . LEU A 1 133 ? 4.251 1.375 -40.724 1.00 85.12 133 LEU A CA 1
ATOM 1046 C C . LEU A 1 133 ? 4.948 2.185 -39.628 1.00 85.12 133 LEU A C 1
ATOM 1048 O O . LEU A 1 133 ? 4.645 3.361 -39.458 1.00 85.12 133 LEU A O 1
ATOM 1052 N N . ILE A 1 134 ? 5.886 1.559 -38.925 1.00 83.75 134 ILE A N 1
ATOM 1053 C CA . ILE A 1 134 ? 6.691 2.219 -37.883 1.00 83.75 134 ILE A CA 1
ATOM 1054 C C . ILE A 1 134 ? 8.104 2.504 -38.382 1.00 8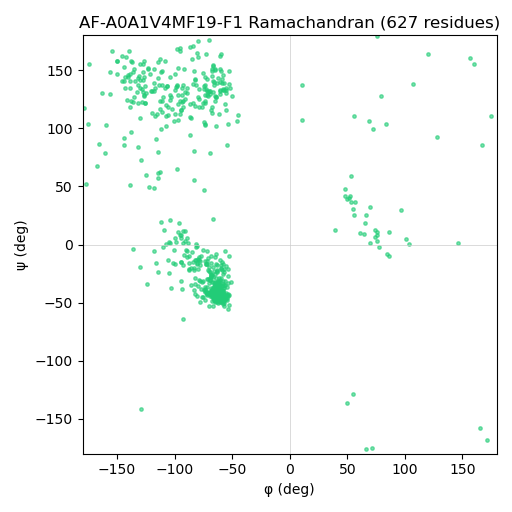3.75 134 ILE A C 1
ATOM 1056 O O . ILE A 1 134 ? 8.771 3.406 -37.897 1.00 83.75 134 ILE A O 1
ATOM 1060 N N . GLY A 1 135 ? 8.576 1.747 -39.368 1.00 87.44 135 GLY A N 1
ATOM 1061 C CA . GLY A 1 135 ? 9.898 1.939 -39.939 1.00 87.44 135 GLY A CA 1
ATOM 1062 C C . GLY A 1 135 ? 10.269 0.822 -40.898 1.00 87.44 135 GLY A C 1
ATOM 1063 O O . GLY A 1 135 ? 9.437 -0.002 -41.279 1.00 87.44 135 GLY A O 1
ATOM 1064 N N . CYS A 1 136 ? 11.536 0.776 -41.284 1.00 88.94 136 CYS A N 1
ATOM 1065 C CA . CYS A 1 136 ? 12.069 -0.241 -42.180 1.00 88.94 136 CYS A CA 1
ATOM 1066 C C . CYS A 1 136 ? 13.440 -0.705 -41.697 1.00 88.94 136 CYS A C 1
ATOM 1068 O O . CYS A 1 136 ? 14.304 0.112 -41.383 1.00 88.94 136 CYS A O 1
ATOM 1070 N N . VAL A 1 137 ? 13.668 -2.017 -41.689 1.00 89.06 137 VAL A N 1
ATOM 1071 C CA . VAL A 1 137 ? 15.009 -2.578 -41.507 1.00 89.06 137 VAL A CA 1
ATOM 1072 C C . VAL A 1 137 ? 15.680 -2.648 -42.870 1.00 89.06 137 VAL A C 1
ATOM 1074 O O . VAL A 1 137 ? 15.158 -3.256 -43.803 1.00 89.06 137 VAL A O 1
ATOM 1077 N N . GLY A 1 138 ? 16.812 -1.968 -42.992 1.00 88.19 138 GLY A N 1
ATOM 1078 C CA . GLY A 1 138 ? 17.636 -1.909 -44.186 1.00 88.19 138 GLY A CA 1
ATOM 1079 C C . GLY A 1 138 ? 18.883 -2.774 -44.054 1.00 88.19 138 GLY A C 1
ATOM 1080 O O . GLY A 1 138 ? 19.498 -2.853 -42.992 1.00 88.19 138 GLY A O 1
ATOM 1081 N N . PHE A 1 139 ? 19.292 -3.386 -45.159 1.00 88.00 139 PHE A N 1
ATOM 1082 C CA . PHE A 1 139 ? 20.596 -4.024 -45.303 1.00 88.00 139 PHE A CA 1
ATOM 1083 C C . PHE A 1 139 ? 21.298 -3.501 -46.548 1.00 88.00 139 PHE A C 1
ATOM 1085 O O . PHE A 1 139 ? 20.662 -3.280 -47.579 1.00 88.00 139 PHE A O 1
ATOM 1092 N N . LEU A 1 140 ? 22.609 -3.312 -46.438 1.00 85.94 140 LEU A N 1
ATOM 1093 C CA . LEU A 1 140 ? 23.488 -2.846 -47.501 1.00 85.94 140 LEU A CA 1
ATOM 1094 C C . LEU A 1 140 ? 24.772 -3.680 -47.514 1.00 85.94 140 LEU A C 1
ATOM 1096 O O . LEU A 1 140 ? 25.513 -3.679 -46.535 1.00 85.94 140 LEU A O 1
ATOM 1100 N N . ASP A 1 141 ? 25.087 -4.314 -48.638 1.00 84.00 141 ASP A N 1
ATOM 1101 C CA . ASP A 1 141 ? 26.384 -4.972 -48.858 1.00 84.00 141 ASP A CA 1
ATOM 1102 C C . ASP A 1 141 ? 26.891 -4.727 -50.285 1.00 84.00 141 ASP A C 1
ATOM 1104 O O . ASP A 1 141 ? 26.144 -4.275 -51.152 1.00 84.00 141 ASP A O 1
ATOM 1108 N N . SER A 1 142 ? 28.163 -5.016 -50.547 1.00 80.38 142 SER A N 1
ATOM 1109 C CA . SER A 1 142 ? 28.727 -5.011 -51.894 1.00 80.38 142 SER A CA 1
ATOM 1110 C C . SER A 1 142 ? 28.424 -6.318 -52.631 1.00 80.38 142 SER A C 1
ATOM 1112 O O . SER A 1 142 ? 28.506 -7.407 -52.067 1.00 80.38 142 SER A O 1
ATOM 1114 N N . VAL A 1 143 ? 28.156 -6.220 -53.935 1.00 69.62 143 VAL A N 1
ATOM 1115 C CA . VAL A 1 143 ? 27.867 -7.353 -54.836 1.00 69.62 143 VAL A CA 1
ATOM 1116 C C . VAL A 1 143 ? 29.026 -8.371 -54.906 1.00 69.62 143 VAL A C 1
ATOM 1118 O O . VAL A 1 143 ? 28.815 -9.509 -55.313 1.00 69.62 143 VAL A O 1
ATOM 1121 N N . GLY A 1 144 ? 30.246 -7.998 -54.496 1.00 61.44 144 GLY A N 1
ATOM 1122 C CA . GLY A 1 144 ? 31.429 -8.871 -54.517 1.00 61.44 144 GLY A CA 1
ATOM 1123 C C . GLY A 1 144 ? 31.531 -9.898 -53.379 1.00 61.44 144 GLY A C 1
ATOM 1124 O O . GLY A 1 144 ? 32.375 -10.794 -53.454 1.00 61.44 144 GLY A O 1
ATOM 1125 N N . ASN A 1 145 ? 30.698 -9.801 -52.339 1.00 62.06 145 ASN A N 1
ATOM 1126 C CA . ASN A 1 145 ? 30.713 -10.737 -51.213 1.00 62.06 145 ASN A CA 1
ATOM 1127 C C . ASN A 1 145 ? 29.883 -11.997 -51.532 1.00 62.06 145 ASN A C 1
ATOM 1129 O O . ASN A 1 145 ? 28.802 -11.912 -52.108 1.00 62.06 145 ASN A O 1
ATOM 1133 N N . ARG A 1 146 ? 30.378 -13.192 -51.160 1.00 61.78 146 ARG A N 1
ATOM 1134 C CA . ARG A 1 146 ? 29.710 -14.502 -51.377 1.00 61.78 146 ARG A CA 1
ATOM 1135 C C . ARG A 1 146 ? 28.526 -14.726 -50.422 1.00 61.78 146 ARG A C 1
ATOM 1137 O O . ARG A 1 146 ? 28.436 -15.765 -49.773 1.00 61.78 146 ARG A O 1
ATOM 1144 N N . VAL A 1 147 ? 27.658 -13.735 -50.284 1.00 65.94 147 VAL A N 1
ATOM 1145 C CA . VAL A 1 147 ? 26.517 -13.774 -49.372 1.00 65.94 147 VAL A CA 1
ATOM 1146 C C . VAL A 1 147 ? 25.283 -14.276 -50.120 1.00 65.94 147 VAL A C 1
ATOM 1148 O O . VAL A 1 147 ? 24.943 -13.769 -51.188 1.00 65.94 147 VAL A O 1
ATOM 1151 N N . ASP A 1 148 ? 24.606 -15.279 -49.558 1.00 79.81 148 ASP A N 1
ATOM 1152 C CA . ASP A 1 148 ? 23.307 -15.732 -50.057 1.00 79.81 148 ASP A CA 1
ATOM 1153 C C . ASP A 1 148 ? 22.234 -14.701 -49.684 1.00 79.81 148 ASP A C 1
ATOM 1155 O O . ASP A 1 148 ? 21.789 -14.621 -48.538 1.00 79.81 148 ASP A O 1
ATOM 1159 N N . ILE A 1 149 ? 21.834 -13.895 -50.669 1.00 80.19 149 ILE A N 1
ATOM 1160 C CA . ILE A 1 149 ? 20.854 -12.814 -50.510 1.00 80.19 149 ILE A CA 1
ATOM 1161 C C . ILE A 1 149 ? 19.521 -13.349 -49.969 1.00 80.19 149 ILE A C 1
ATOM 1163 O O . ILE A 1 149 ? 18.909 -12.697 -49.127 1.00 80.19 149 ILE A O 1
ATOM 1167 N N . GLY A 1 150 ? 19.097 -14.546 -50.392 1.00 81.31 150 GLY A N 1
ATOM 1168 C CA . GLY A 1 150 ? 17.844 -15.146 -49.933 1.00 81.31 150 GLY A CA 1
ATOM 1169 C C . GLY A 1 150 ? 17.912 -15.611 -48.477 1.00 81.31 150 GLY A C 1
ATOM 1170 O O . GLY A 1 150 ? 16.904 -15.586 -47.770 1.00 81.31 150 GLY A O 1
ATOM 1171 N N . LEU A 1 151 ? 19.099 -16.004 -48.002 1.00 82.25 151 LEU A N 1
ATOM 1172 C CA . LEU A 1 151 ? 19.323 -16.304 -46.588 1.00 82.25 151 LEU A CA 1
ATOM 1173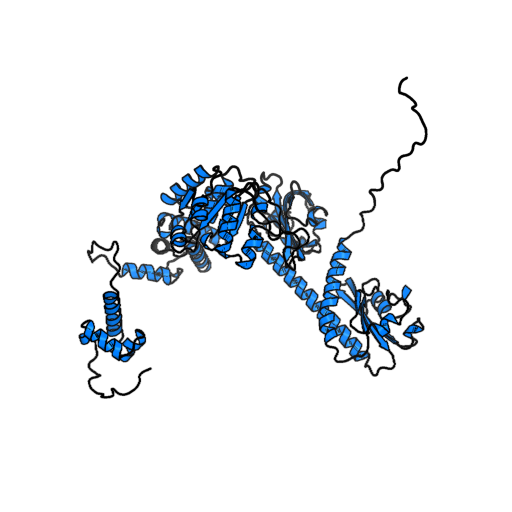 C C . LEU A 1 151 ? 19.301 -15.026 -45.736 1.00 82.25 151 LEU A C 1
ATOM 1175 O O . LEU A 1 151 ? 18.692 -15.031 -44.667 1.00 82.25 151 LEU A O 1
ATOM 1179 N N . VAL A 1 152 ? 19.918 -13.935 -46.214 1.00 81.06 152 VAL A N 1
ATOM 1180 C CA . VAL A 1 152 ? 19.897 -12.627 -45.529 1.00 81.06 152 VAL A CA 1
ATOM 1181 C C . VAL A 1 152 ? 18.476 -12.088 -45.426 1.00 81.06 152 VAL A C 1
ATOM 1183 O O . VAL A 1 152 ? 18.054 -11.689 -44.346 1.00 81.06 152 VAL A O 1
ATOM 1186 N N . GLU A 1 153 ? 17.733 -12.096 -46.533 1.00 85.44 153 GLU A N 1
ATOM 1187 C CA . GLU A 1 153 ? 16.344 -11.636 -46.593 1.00 85.44 153 GLU A CA 1
ATOM 1188 C C . GLU A 1 153 ? 15.490 -12.348 -45.539 1.00 85.44 153 GLU A C 1
ATOM 1190 O O . GLU A 1 153 ? 14.939 -11.700 -44.649 1.00 85.44 153 GLU A O 1
ATOM 1195 N N . LYS A 1 154 ? 15.484 -13.688 -45.549 1.00 85.62 154 LYS A N 1
ATOM 1196 C CA . LYS A 1 154 ? 14.729 -14.492 -44.576 1.00 85.62 154 LYS A CA 1
ATOM 1197 C C . LYS A 1 154 ? 15.178 -14.274 -43.138 1.00 85.62 154 LYS A C 1
ATOM 1199 O O . LYS A 1 154 ? 14.354 -14.327 -42.223 1.00 85.62 154 LYS A O 1
ATOM 1204 N N . PHE A 1 155 ? 16.476 -14.069 -42.917 1.00 83.56 155 PHE A N 1
ATOM 1205 C CA . PHE A 1 155 ? 17.005 -13.774 -41.591 1.00 83.56 155 PHE A CA 1
ATOM 1206 C C . PHE A 1 155 ? 16.464 -12.438 -41.066 1.00 83.56 155 PHE A C 1
ATOM 1208 O O . PHE A 1 155 ? 15.960 -12.391 -39.944 1.00 83.56 155 PHE A O 1
ATOM 1215 N N . ILE A 1 156 ? 16.495 -11.378 -41.882 1.00 83.31 156 ILE A N 1
ATOM 1216 C CA . ILE A 1 156 ? 15.975 -10.055 -41.504 1.00 83.31 156 ILE A CA 1
ATOM 1217 C C . ILE A 1 156 ? 14.459 -10.114 -41.288 1.00 83.31 156 ILE A C 1
ATOM 1219 O O . ILE A 1 156 ? 13.971 -9.590 -40.289 1.00 83.31 156 ILE A O 1
ATOM 1223 N N . GLU A 1 157 ? 13.712 -10.801 -42.154 1.00 86.62 157 GLU A N 1
ATOM 1224 C CA . GLU A 1 157 ? 12.269 -11.010 -41.969 1.00 86.62 157 GLU A CA 1
ATOM 1225 C C . GLU A 1 157 ? 11.953 -11.745 -40.661 1.00 86.62 157 GLU A C 1
ATOM 1227 O O . GLU A 1 157 ? 11.058 -11.342 -39.915 1.00 86.62 157 GLU A O 1
ATOM 1232 N N . SER A 1 158 ? 12.720 -12.791 -40.342 1.00 83.44 158 SER A N 1
ATOM 1233 C CA . SER A 1 158 ? 12.559 -13.553 -39.098 1.00 83.44 158 SER A CA 1
ATOM 1234 C C . SER A 1 158 ? 12.878 -12.701 -37.869 1.00 83.44 158 SER A C 1
ATOM 1236 O O . SER A 1 158 ? 12.170 -12.783 -36.866 1.00 83.44 158 SER A O 1
ATOM 1238 N N . ALA A 1 159 ? 13.911 -11.857 -37.951 1.00 79.62 159 ALA A N 1
ATOM 1239 C CA . ALA A 1 159 ? 14.271 -10.917 -36.895 1.00 79.62 159 ALA A CA 1
ATOM 1240 C C . ALA A 1 159 ? 13.149 -9.896 -36.659 1.00 79.62 159 ALA A C 1
ATOM 1242 O O . ALA A 1 159 ? 12.685 -9.752 -35.530 1.00 79.62 159 ALA A O 1
ATOM 1243 N N . VAL A 1 160 ? 12.638 -9.270 -37.726 1.00 83.50 160 VAL A N 1
ATOM 1244 C CA . VAL A 1 160 ? 11.499 -8.339 -37.660 1.00 83.50 160 VAL A CA 1
ATOM 1245 C C . VAL A 1 160 ? 10.265 -9.019 -37.064 1.00 83.50 160 VAL A C 1
ATOM 1247 O O . VAL A 1 160 ? 9.612 -8.456 -36.183 1.00 83.50 160 VAL A O 1
ATOM 1250 N N . PHE A 1 161 ? 9.963 -10.251 -37.484 1.00 84.25 161 PHE A N 1
ATOM 1251 C CA . PHE A 1 161 ? 8.849 -11.026 -36.942 1.00 84.25 161 PHE A CA 1
ATOM 1252 C C . PHE A 1 161 ? 9.012 -11.314 -35.441 1.00 84.25 161 PHE A C 1
ATOM 1254 O O . PHE A 1 161 ? 8.077 -11.101 -34.664 1.00 84.25 161 PHE A O 1
ATOM 1261 N N . ALA A 1 162 ? 10.195 -11.762 -35.010 1.00 77.88 162 ALA A N 1
ATOM 1262 C CA . ALA A 1 162 ? 10.488 -12.024 -33.603 1.00 77.88 162 ALA A CA 1
ATOM 1263 C C . ALA A 1 162 ? 10.367 -10.747 -32.756 1.00 77.88 162 ALA A C 1
ATOM 1265 O O . ALA A 1 162 ? 9.724 -10.761 -31.705 1.00 77.88 162 ALA A O 1
ATOM 1266 N N . THR A 1 163 ? 10.906 -9.622 -33.234 1.00 74.44 163 THR A N 1
ATOM 1267 C CA . THR A 1 163 ? 10.797 -8.333 -32.543 1.00 74.44 163 THR A CA 1
ATOM 1268 C C . THR A 1 163 ? 9.346 -7.867 -32.438 1.00 74.44 163 THR A C 1
ATOM 1270 O O . THR A 1 163 ? 8.924 -7.448 -31.360 1.00 74.44 163 THR A O 1
ATOM 1273 N N . LYS A 1 164 ? 8.538 -8.033 -33.494 1.00 79.88 164 LYS A N 1
ATOM 1274 C CA . LYS A 1 164 ? 7.093 -7.762 -33.442 1.00 79.88 164 LYS A CA 1
ATOM 1275 C C . LYS A 1 164 ? 6.408 -8.569 -32.337 1.00 79.88 164 LYS A C 1
ATOM 1277 O O . LYS A 1 164 ? 5.644 -8.007 -31.555 1.00 79.88 164 LYS A O 1
ATOM 1282 N N . LYS A 1 165 ? 6.725 -9.863 -32.210 1.00 80.69 165 LYS A N 1
ATOM 1283 C CA . LYS A 1 165 ? 6.180 -10.714 -31.138 1.00 80.69 165 LYS A CA 1
ATOM 1284 C C . LYS A 1 165 ? 6.609 -10.284 -29.741 1.00 80.69 165 LYS A C 1
ATOM 1286 O O . LYS A 1 165 ? 5.794 -10.343 -28.823 1.00 80.69 165 LYS A O 1
ATOM 1291 N N . ILE A 1 166 ? 7.839 -9.806 -29.577 1.00 73.44 166 ILE A N 1
ATOM 1292 C CA . ILE A 1 166 ? 8.314 -9.256 -28.302 1.00 73.44 166 ILE A CA 1
ATOM 1293 C C . ILE A 1 166 ? 7.544 -7.979 -27.937 1.00 73.44 166 ILE A C 1
ATOM 1295 O O . ILE A 1 166 ? 7.141 -7.826 -26.784 1.00 73.44 166 ILE A O 1
ATOM 1299 N N . ILE A 1 167 ? 7.304 -7.085 -28.900 1.00 73.50 167 ILE A N 1
ATOM 1300 C CA . ILE A 1 167 ? 6.540 -5.849 -28.673 1.00 73.50 167 ILE A CA 1
ATOM 1301 C C . ILE A 1 167 ? 5.082 -6.175 -28.314 1.00 73.50 167 ILE A C 1
ATOM 1303 O O . ILE A 1 167 ? 4.577 -5.663 -27.317 1.00 73.50 167 ILE A O 1
ATOM 1307 N N . GLU A 1 168 ? 4.430 -7.081 -29.051 1.00 76.25 168 GLU A N 1
ATOM 1308 C CA . GLU A 1 168 ? 3.073 -7.563 -28.740 1.00 76.25 168 GLU A CA 1
ATOM 1309 C C . GLU A 1 168 ? 2.990 -8.176 -27.329 1.00 76.25 168 GLU A C 1
ATOM 1311 O O . GLU A 1 168 ? 2.063 -7.885 -26.572 1.00 76.25 168 GLU A O 1
ATOM 1316 N N . ALA A 1 169 ? 3.967 -9.004 -26.944 1.00 75.00 169 ALA A N 1
ATOM 1317 C CA . ALA A 1 169 ? 4.015 -9.606 -25.613 1.00 75.00 169 ALA A CA 1
ATOM 1318 C C . ALA A 1 169 ? 4.195 -8.553 -24.509 1.00 75.00 169 ALA A C 1
ATOM 1320 O O . ALA A 1 169 ? 3.529 -8.630 -23.478 1.00 75.00 169 ALA A O 1
ATOM 1321 N N . ARG A 1 170 ? 5.044 -7.543 -24.729 1.00 71.69 170 ARG A N 1
ATOM 1322 C CA . ARG A 1 170 ? 5.229 -6.430 -23.785 1.00 71.69 170 ARG A CA 1
ATOM 1323 C C . ARG A 1 170 ? 3.965 -5.588 -23.633 1.00 71.69 170 ARG A C 1
ATOM 1325 O O . ARG A 1 170 ? 3.596 -5.317 -22.498 1.00 71.69 170 ARG A O 1
ATOM 1332 N N . LYS A 1 171 ? 3.261 -5.260 -24.728 1.00 72.38 171 LYS A N 1
ATOM 1333 C CA . LYS A 1 171 ? 1.960 -4.558 -24.670 1.00 72.38 171 LYS A CA 1
ATOM 1334 C C . LYS A 1 171 ? 0.969 -5.297 -23.759 1.00 72.38 171 LYS A C 1
ATOM 1336 O O . LYS A 1 171 ? 0.329 -4.676 -22.919 1.00 72.38 171 LYS A O 1
ATOM 1341 N N . LYS A 1 172 ? 0.909 -6.631 -23.854 1.00 75.44 172 LYS A N 1
ATOM 1342 C CA . LYS A 1 172 ? 0.065 -7.458 -22.972 1.00 75.44 172 LYS A CA 1
ATOM 1343 C C . LYS A 1 172 ? 0.516 -7.442 -21.511 1.00 75.44 172 LYS A C 1
ATOM 1345 O O . LYS A 1 172 ? -0.323 -7.457 -20.619 1.00 75.44 172 LYS A O 1
ATOM 1350 N N . VAL A 1 173 ? 1.823 -7.426 -21.242 1.00 75.38 173 VAL A N 1
ATOM 1351 C CA . VAL A 1 173 ? 2.347 -7.309 -19.868 1.00 75.38 173 VAL A CA 1
ATOM 1352 C C . VAL A 1 173 ? 1.997 -5.946 -19.265 1.00 75.38 173 VAL A C 1
ATOM 1354 O O . VAL A 1 173 ? 1.554 -5.892 -18.118 1.00 75.38 173 VAL A O 1
ATOM 1357 N N . ASP A 1 174 ? 2.146 -4.872 -20.042 1.00 73.44 174 ASP A N 1
ATOM 1358 C CA . ASP A 1 174 ? 1.773 -3.511 -19.645 1.00 73.44 174 ASP A CA 1
ATOM 1359 C C . ASP A 1 174 ? 0.266 -3.437 -19.309 1.00 73.44 174 ASP A C 1
ATOM 1361 O O . ASP A 1 174 ? -0.120 -2.888 -18.277 1.00 73.44 174 ASP A O 1
ATOM 1365 N N . GLU A 1 175 ? -0.585 -4.071 -20.122 1.00 73.25 175 GLU A N 1
ATOM 1366 C CA . GLU A 1 175 ? -2.033 -4.173 -19.891 1.00 73.25 175 GLU A CA 1
ATOM 1367 C C . GLU A 1 175 ? -2.381 -4.971 -18.622 1.00 73.25 175 GLU A C 1
ATOM 1369 O O . GLU A 1 175 ? -3.200 -4.535 -17.813 1.00 73.25 175 GLU A O 1
ATOM 1374 N N . VAL A 1 176 ? -1.718 -6.108 -18.383 1.00 76.12 176 VAL A N 1
ATOM 1375 C CA . VAL A 1 176 ? -1.890 -6.890 -17.145 1.00 76.12 176 VAL A CA 1
ATOM 1376 C C . VAL A 1 176 ? -1.505 -6.068 -15.915 1.00 76.12 176 VAL A C 1
ATOM 1378 O O . VAL A 1 176 ? -2.167 -6.155 -14.880 1.00 76.12 176 VAL A O 1
ATOM 1381 N N . PHE A 1 177 ? -0.453 -5.256 -16.009 1.00 72.00 177 PHE A N 1
ATOM 1382 C CA . PHE A 1 177 ? -0.034 -4.393 -14.910 1.00 72.00 177 PHE A CA 1
ATOM 1383 C C . PHE A 1 177 ? -1.035 -3.259 -14.655 1.00 72.00 177 PHE A C 1
ATOM 1385 O O . PHE A 1 177 ? -1.393 -3.019 -13.503 1.00 72.00 177 PHE A O 1
ATOM 1392 N N . LEU A 1 178 ? -1.548 -2.623 -15.715 1.00 77.00 178 LEU A N 1
ATOM 1393 C CA . LEU A 1 178 ? -2.637 -1.643 -15.624 1.00 77.00 178 LEU A CA 1
ATOM 1394 C C . LEU A 1 178 ? -3.864 -2.230 -14.922 1.00 77.00 178 LEU A C 1
ATOM 1396 O O . LEU A 1 178 ? -4.397 -1.618 -14.001 1.00 77.00 178 LEU A O 1
ATOM 1400 N N . LEU A 1 179 ? -4.277 -3.439 -15.309 1.00 73.44 179 LEU A N 1
ATOM 1401 C CA . LEU A 1 179 ? -5.401 -4.145 -14.691 1.00 73.44 179 LEU A CA 1
ATOM 1402 C C . LEU A 1 179 ? -5.138 -4.481 -13.220 1.00 73.44 179 LEU A C 1
ATOM 1404 O O . LEU A 1 179 ? -6.026 -4.338 -12.383 1.00 73.44 179 LEU A O 1
ATOM 1408 N N . LYS A 1 180 ? -3.921 -4.915 -12.882 1.00 69.81 180 LYS A N 1
ATOM 1409 C CA . LYS A 1 180 ? -3.541 -5.205 -11.496 1.00 69.81 180 LYS A CA 1
ATOM 1410 C C . LYS A 1 180 ? -3.617 -3.952 -10.623 1.00 69.81 180 LYS A C 1
ATOM 1412 O O . LYS A 1 180 ? -4.163 -4.016 -9.526 1.00 69.81 180 LYS A O 1
ATOM 1417 N N . ASN A 1 181 ? -3.084 -2.831 -11.099 1.00 64.81 181 ASN A N 1
ATOM 1418 C CA . ASN A 1 181 ? -3.139 -1.576 -10.356 1.00 64.81 181 ASN A CA 1
ATOM 1419 C C . ASN A 1 181 ? -4.565 -1.047 -10.252 1.00 64.81 181 ASN A C 1
ATOM 1421 O O . ASN A 1 181 ? -4.965 -0.645 -9.170 1.00 64.81 181 ASN A O 1
ATOM 1425 N N . PHE A 1 182 ? -5.357 -1.153 -11.322 1.00 70.38 182 PHE A N 1
ATOM 1426 C CA . PHE A 1 182 ? -6.783 -0.835 -11.291 1.00 70.38 182 PHE A CA 1
ATOM 1427 C C . PHE A 1 182 ? -7.521 -1.584 -10.179 1.00 70.38 182 PHE A C 1
ATOM 1429 O O . PHE A 1 182 ? -8.308 -0.981 -9.463 1.00 70.38 182 PHE A O 1
ATOM 1436 N N . LEU A 1 183 ? -7.248 -2.882 -10.012 1.00 63.88 183 LEU A N 1
ATOM 1437 C CA . LEU A 1 183 ? -7.850 -3.696 -8.953 1.00 63.88 183 LEU A CA 1
ATOM 1438 C C . LEU A 1 183 ? -7.366 -3.315 -7.547 1.00 63.88 183 LEU A C 1
ATOM 1440 O O . LEU A 1 183 ? -8.120 -3.474 -6.593 1.00 63.88 183 LEU A O 1
ATOM 1444 N N . ASN A 1 184 ? -6.131 -2.829 -7.408 1.00 55.00 184 ASN A N 1
ATOM 1445 C CA . ASN A 1 184 ? -5.583 -2.386 -6.122 1.00 55.00 184 ASN A CA 1
ATOM 1446 C C . ASN A 1 184 ? -6.063 -0.981 -5.731 1.00 55.00 184 ASN A C 1
ATOM 1448 O O . ASN A 1 184 ? -6.287 -0.719 -4.555 1.00 55.00 184 ASN A O 1
ATOM 1452 N N . ASP A 1 185 ? -6.218 -0.095 -6.715 1.00 51.16 185 ASP A N 1
ATOM 1453 C CA . ASP A 1 185 ? -6.720 1.275 -6.564 1.00 51.16 185 ASP A CA 1
ATOM 1454 C C . ASP A 1 185 ? -8.259 1.331 -6.503 1.00 51.16 185 ASP A C 1
ATOM 1456 O O . ASP A 1 185 ? -8.845 2.408 -6.369 1.00 51.16 185 ASP A O 1
ATOM 1460 N N . TYR A 1 186 ? -8.911 0.174 -6.630 1.00 55.88 186 TYR A N 1
ATOM 1461 C CA . TYR A 1 186 ? -10.354 0.021 -6.704 1.00 55.88 186 TYR A CA 1
ATOM 1462 C C . TYR A 1 186 ? -11.043 0.381 -5.381 1.00 55.88 186 TYR A C 1
ATOM 1464 O O . TYR A 1 186 ? -10.935 -0.347 -4.394 1.00 55.88 186 TYR A O 1
ATOM 1472 N N . ASP A 1 187 ? -11.824 1.462 -5.389 1.00 56.81 187 ASP A N 1
ATOM 1473 C CA . ASP A 1 187 ? -12.845 1.726 -4.372 1.00 56.81 187 ASP A CA 1
ATOM 1474 C C . ASP A 1 187 ? -14.187 1.158 -4.858 1.00 56.81 187 ASP A C 1
ATOM 1476 O O . ASP A 1 187 ? -14.722 1.598 -5.881 1.00 56.81 187 ASP A O 1
ATOM 1480 N N . GLU A 1 188 ? -14.738 0.193 -4.111 1.00 56.25 188 GLU A N 1
ATOM 1481 C CA . GLU A 1 188 ? -16.035 -0.453 -4.371 1.00 56.25 188 GLU A CA 1
ATOM 1482 C C . GLU A 1 188 ? -17.205 0.537 -4.484 1.00 56.25 188 GLU A C 1
ATOM 1484 O O . GLU A 1 188 ? -18.240 0.176 -5.045 1.00 56.25 188 GLU A O 1
ATOM 1489 N N . ASN A 1 189 ? -17.052 1.771 -3.993 1.00 57.72 189 ASN A N 1
ATOM 1490 C CA . ASN A 1 189 ? -18.102 2.788 -3.990 1.00 57.72 189 ASN A CA 1
ATOM 1491 C C . ASN A 1 189 ? -17.983 3.828 -5.115 1.00 57.72 189 ASN A C 1
ATOM 1493 O O . ASN A 1 189 ? -18.882 4.657 -5.254 1.00 57.72 189 ASN A O 1
ATOM 1497 N N . SER A 1 190 ? -16.920 3.791 -5.926 1.00 68.94 190 SER A N 1
ATOM 1498 C CA . SER A 1 190 ? -16.693 4.768 -7.001 1.00 68.94 190 SER A CA 1
ATOM 1499 C C . SER A 1 190 ? -16.820 4.136 -8.389 1.00 68.94 190 SER A C 1
ATOM 1501 O O . SER A 1 190 ? -16.520 2.956 -8.590 1.00 68.94 190 SER A O 1
ATOM 1503 N N . ALA A 1 191 ? -17.279 4.907 -9.376 1.00 84.06 191 ALA A N 1
ATOM 1504 C CA . ALA A 1 191 ? -17.178 4.490 -10.769 1.00 84.06 191 ALA A CA 1
ATOM 1505 C C . ALA A 1 191 ? -15.713 4.602 -11.203 1.00 84.06 191 ALA A C 1
ATOM 1507 O O . ALA A 1 191 ? -15.065 5.596 -10.901 1.00 84.06 191 ALA A O 1
ATOM 1508 N N . ALA A 1 192 ? -15.174 3.593 -11.881 1.00 87.00 192 ALA A N 1
ATOM 1509 C CA . ALA A 1 192 ? -13.760 3.552 -12.228 1.00 87.00 192 ALA A CA 1
ATOM 1510 C C . ALA A 1 192 ? -13.542 3.042 -13.654 1.00 87.00 192 ALA A C 1
ATOM 1512 O O . ALA A 1 192 ? -14.196 2.097 -14.104 1.00 87.00 192 ALA A O 1
ATOM 1513 N N . MET A 1 193 ? -12.588 3.661 -14.341 1.00 88.81 193 MET A N 1
ATOM 1514 C CA . MET A 1 193 ? -12.181 3.362 -15.709 1.00 88.81 193 MET A CA 1
ATOM 1515 C C . MET A 1 193 ? -10.659 3.455 -15.842 1.00 88.81 193 MET A C 1
ATOM 1517 O O . MET A 1 193 ? -10.023 4.277 -15.190 1.00 88.81 193 MET A O 1
ATOM 1521 N N . VAL A 1 194 ? -10.070 2.619 -16.693 1.00 89.56 194 VAL A N 1
ATOM 1522 C CA . VAL A 1 194 ? -8.645 2.647 -17.037 1.00 89.56 194 VAL A CA 1
ATOM 1523 C C . VAL A 1 194 ? -8.470 2.591 -18.546 1.00 89.56 194 VAL A C 1
ATOM 1525 O O . VAL A 1 194 ? -9.109 1.780 -19.221 1.00 89.56 194 VAL A O 1
ATOM 1528 N N . TRP A 1 195 ? -7.549 3.405 -19.056 1.00 90.12 195 TRP A N 1
ATOM 1529 C CA . TRP A 1 195 ? -7.097 3.373 -20.446 1.00 90.12 195 TRP A CA 1
ATOM 1530 C C . TRP A 1 195 ? -5.572 3.338 -20.531 1.00 90.12 195 TRP A C 1
ATOM 1532 O O . TRP A 1 195 ? -4.873 3.752 -19.604 1.00 90.12 195 TRP A O 1
ATOM 1542 N N . ASN A 1 196 ? -5.049 2.806 -21.633 1.00 85.81 196 ASN A N 1
ATOM 1543 C CA . ASN A 1 196 ? -3.611 2.728 -21.887 1.00 85.81 196 ASN A CA 1
ATOM 1544 C C . ASN A 1 196 ? -3.034 4.066 -22.394 1.00 85.81 196 ASN A C 1
ATOM 1546 O O . ASN A 1 196 ? -3.756 5.022 -22.661 1.00 85.81 196 ASN A O 1
ATOM 1550 N N . ALA A 1 197 ? -1.713 4.128 -22.564 1.00 82.12 197 ALA A N 1
ATOM 1551 C CA . ALA A 1 197 ? -1.003 5.311 -23.055 1.00 82.12 197 ALA A CA 1
ATOM 1552 C C . ALA A 1 197 ? -1.449 5.777 -24.458 1.00 82.12 197 ALA A C 1
ATOM 1554 O O . ALA A 1 197 ? -1.239 6.933 -24.804 1.00 82.12 197 ALA A O 1
ATOM 1555 N N . ASN A 1 198 ? -2.080 4.899 -25.244 1.00 77.69 198 ASN A N 1
ATOM 1556 C CA . ASN A 1 198 ? -2.627 5.208 -26.566 1.00 77.69 198 ASN A CA 1
ATOM 1557 C C . ASN A 1 198 ? -4.093 5.669 -26.503 1.00 77.69 198 ASN A C 1
ATOM 1559 O O . ASN A 1 198 ? -4.765 5.660 -27.527 1.00 77.69 198 ASN A O 1
ATOM 1563 N N . GLY A 1 199 ? -4.622 5.963 -25.312 1.00 82.31 199 GLY A N 1
ATOM 1564 C CA . GLY A 1 199 ? -6.003 6.406 -25.129 1.00 82.31 199 GLY A CA 1
ATOM 1565 C C . GLY A 1 199 ? -7.050 5.297 -25.244 1.00 82.31 199 GLY A C 1
ATOM 1566 O O . GLY A 1 199 ? -8.237 5.574 -25.131 1.00 82.31 199 GLY A O 1
ATOM 1567 N N . THR A 1 200 ? -6.663 4.034 -25.441 1.00 86.69 200 THR A N 1
ATOM 1568 C CA . THR A 1 200 ? -7.628 2.932 -25.560 1.00 86.69 200 THR A CA 1
ATOM 1569 C C . THR A 1 200 ? -8.133 2.509 -24.187 1.00 86.69 200 THR A C 1
ATOM 1571 O O . THR A 1 200 ? -7.330 2.140 -23.326 1.00 86.69 200 THR A O 1
ATOM 1574 N N . ILE A 1 201 ? -9.451 2.504 -23.988 1.00 89.69 201 ILE A N 1
ATOM 1575 C CA . ILE A 1 201 ? -10.081 2.042 -22.746 1.00 89.69 201 ILE A CA 1
ATOM 1576 C C . ILE A 1 201 ? -9.874 0.530 -22.600 1.00 89.69 201 ILE A C 1
ATOM 1578 O O . ILE A 1 201 ? -10.352 -0.259 -23.417 1.00 89.69 201 ILE A O 1
ATOM 1582 N N . CYS A 1 202 ? -9.177 0.122 -21.538 1.00 87.19 202 CYS A N 1
ATOM 1583 C CA . CYS A 1 202 ? -8.869 -1.282 -21.262 1.00 87.19 202 CYS A CA 1
ATOM 1584 C C . CYS A 1 202 ? -9.913 -1.924 -20.344 1.00 87.19 202 CYS A C 1
ATOM 1586 O O . CYS A 1 202 ? -10.234 -3.101 -20.494 1.00 87.19 202 CYS A O 1
ATOM 1588 N N . GLN A 1 203 ? -10.409 -1.175 -19.352 1.00 87.69 203 GLN A N 1
ATOM 1589 C CA . GLN A 1 203 ? -11.291 -1.728 -18.327 1.00 87.69 203 GLN A CA 1
ATOM 1590 C C . GLN A 1 203 ? -12.172 -0.670 -17.674 1.00 87.69 203 GLN A C 1
ATOM 1592 O O . GLN A 1 203 ? -11.750 0.465 -17.468 1.00 87.69 203 GLN A O 1
ATOM 1597 N N . ILE A 1 204 ? -13.372 -1.091 -17.275 1.00 88.00 204 ILE A N 1
ATOM 1598 C CA . ILE A 1 204 ? -14.305 -0.321 -16.451 1.00 88.00 204 ILE A CA 1
ATOM 1599 C C . ILE A 1 204 ? -14.943 -1.222 -15.393 1.00 88.00 204 ILE A C 1
ATOM 1601 O O . ILE A 1 204 ? -14.987 -2.446 -15.557 1.00 88.00 204 ILE A O 1
ATOM 1605 N N . ASN A 1 205 ? -15.450 -0.631 -14.312 1.00 84.44 205 ASN A N 1
ATOM 1606 C CA . ASN A 1 205 ? -16.244 -1.353 -13.321 1.00 84.44 205 ASN A CA 1
ATOM 1607 C C . ASN A 1 205 ? -17.755 -1.227 -13.567 1.00 84.44 205 ASN A C 1
ATOM 1609 O O . ASN A 1 205 ? -18.228 -0.400 -14.347 1.00 84.44 205 ASN A O 1
ATOM 1613 N N . LYS A 1 206 ? -18.536 -2.039 -12.842 1.00 82.81 206 LYS A N 1
ATOM 1614 C CA . LYS A 1 206 ? -19.994 -2.072 -13.005 1.00 82.81 206 LYS A CA 1
ATOM 1615 C C . LYS A 1 206 ? -20.669 -0.747 -12.638 1.00 82.81 206 LYS A C 1
ATOM 1617 O O . LYS A 1 206 ? -21.680 -0.396 -13.237 1.00 82.81 206 LYS A O 1
ATOM 1622 N N . LEU A 1 207 ? -20.116 -0.005 -11.677 1.00 81.75 207 LEU A N 1
ATOM 1623 C CA . LEU A 1 207 ? -20.626 1.318 -11.315 1.00 81.75 207 LEU A CA 1
ATOM 1624 C C . LEU A 1 207 ? -20.419 2.340 -12.439 1.00 81.75 207 LEU A C 1
ATOM 1626 O O . LEU A 1 207 ? -21.333 3.117 -12.702 1.00 81.75 207 LEU A O 1
ATOM 1630 N N . ALA A 1 208 ? -19.285 2.301 -13.145 1.00 86.56 208 ALA A N 1
ATOM 1631 C CA . ALA A 1 208 ? -19.052 3.127 -14.326 1.00 86.56 208 ALA A CA 1
ATOM 1632 C C . ALA A 1 208 ? -20.032 2.796 -15.455 1.00 86.56 208 ALA A C 1
ATOM 1634 O O . ALA A 1 208 ? -20.617 3.717 -16.014 1.00 86.56 208 ALA A O 1
ATOM 1635 N N . GLU A 1 209 ? -20.300 1.513 -15.732 1.00 85.38 209 GLU A N 1
ATOM 1636 C CA . GLU A 1 209 ? -21.331 1.115 -16.712 1.00 85.38 209 GLU A CA 1
ATOM 1637 C C . GLU A 1 209 ? -22.705 1.714 -16.375 1.00 85.38 209 GLU A C 1
ATOM 1639 O O . GLU A 1 209 ? -23.394 2.257 -17.238 1.00 85.38 209 GLU A O 1
ATOM 1644 N N . ILE A 1 210 ? -23.108 1.628 -15.102 1.00 82.44 210 ILE A N 1
ATOM 1645 C CA . ILE A 1 210 ? -24.399 2.147 -14.637 1.00 82.44 210 ILE A CA 1
ATOM 1646 C C . ILE A 1 210 ? -24.437 3.676 -14.737 1.00 82.44 210 ILE A C 1
ATOM 1648 O O . ILE A 1 210 ? -25.443 4.227 -15.181 1.00 82.44 210 ILE A O 1
ATOM 1652 N N . MET A 1 211 ? -23.360 4.358 -14.338 1.00 80.12 211 MET A N 1
ATOM 1653 C CA . MET A 1 211 ? -23.298 5.820 -14.305 1.00 80.12 211 MET A CA 1
ATOM 1654 C C . MET A 1 211 ? -23.233 6.435 -15.702 1.00 80.12 211 MET A C 1
ATOM 1656 O O . MET A 1 211 ? -23.899 7.433 -15.957 1.00 80.12 211 MET A O 1
ATOM 1660 N N . LEU A 1 212 ? -22.462 5.827 -16.602 1.00 83.50 212 LEU A N 1
ATOM 1661 C CA . LEU A 1 212 ? -22.350 6.259 -17.994 1.00 83.50 212 LEU A CA 1
ATOM 1662 C C . LEU A 1 212 ? -23.561 5.822 -18.826 1.00 83.50 212 LEU A C 1
ATOM 1664 O O . LEU A 1 212 ? -23.786 6.342 -19.915 1.00 83.50 212 LEU A O 1
ATOM 1668 N N . GLY A 1 213 ? -24.339 4.849 -18.339 1.00 80.06 213 GLY A N 1
ATOM 1669 C CA . GLY A 1 213 ? -25.479 4.288 -19.059 1.00 80.06 213 GLY A CA 1
ATOM 1670 C C . GLY A 1 213 ? -25.087 3.545 -20.340 1.00 80.06 213 GLY A C 1
ATOM 1671 O O . GLY A 1 213 ? -25.949 3.330 -21.196 1.00 80.06 213 GLY A O 1
ATOM 1672 N N . MET A 1 214 ? -23.814 3.163 -20.466 1.00 83.06 214 MET A N 1
ATOM 1673 C CA . MET A 1 214 ? -23.238 2.476 -21.619 1.00 83.06 214 MET A CA 1
ATOM 1674 C C . MET A 1 214 ? -22.736 1.087 -21.203 1.00 83.06 214 MET A C 1
ATOM 1676 O O . MET A 1 214 ? -22.108 0.948 -20.148 1.00 83.06 214 MET A O 1
ATOM 1680 N N . PRO A 1 215 ? -23.026 0.042 -21.996 1.00 84.75 215 PRO A N 1
ATOM 1681 C CA . PRO A 1 215 ? -22.538 -1.299 -21.727 1.00 84.75 215 PRO A CA 1
ATOM 1682 C C . PRO A 1 215 ? -21.016 -1.369 -21.896 1.00 84.75 215 PRO A C 1
ATOM 1684 O O . PRO A 1 215 ? -20.418 -0.678 -22.722 1.00 84.75 215 PRO A O 1
ATOM 1687 N N . ARG A 1 216 ? -20.378 -2.249 -21.124 1.00 85.19 216 ARG A N 1
ATOM 1688 C CA . ARG A 1 216 ? -18.924 -2.450 -21.154 1.00 85.19 216 ARG A CA 1
ATOM 1689 C C . ARG A 1 216 ? -18.395 -2.818 -22.530 1.00 85.19 216 ARG A C 1
ATOM 1691 O O . ARG A 1 216 ? -17.296 -2.402 -22.882 1.00 85.19 216 ARG A O 1
ATOM 1698 N N . GLU A 1 217 ? -19.166 -3.580 -23.292 1.00 86.31 217 GLU A N 1
ATOM 1699 C CA . GLU A 1 217 ? -18.808 -4.026 -24.636 1.00 86.31 217 GLU A CA 1
ATOM 1700 C C . GLU A 1 217 ? -18.702 -2.871 -25.643 1.00 86.31 217 GLU A C 1
ATOM 1702 O O . GLU A 1 217 ? -18.027 -3.021 -26.655 1.00 86.31 217 GLU A O 1
ATOM 1707 N N . GLU A 1 218 ? -19.350 -1.734 -25.373 1.00 86.19 218 GLU A N 1
ATOM 1708 C CA . GLU A 1 218 ? -19.289 -0.529 -26.210 1.00 86.19 218 GLU A CA 1
ATOM 1709 C C . GLU A 1 218 ? -18.085 0.353 -25.847 1.00 86.19 218 GLU A C 1
ATOM 1711 O O . GLU A 1 218 ? -17.464 0.951 -26.721 1.00 86.19 218 GLU A O 1
ATOM 1716 N N . LEU A 1 219 ? -17.721 0.395 -24.561 1.00 84.88 219 LEU A N 1
ATOM 1717 C CA . LEU A 1 219 ? -16.641 1.245 -24.057 1.00 84.88 219 LEU A CA 1
ATOM 1718 C C . LEU A 1 219 ? -15.254 0.617 -24.221 1.00 84.88 219 LEU A C 1
ATOM 1720 O O . LEU A 1 219 ? -14.293 1.313 -24.543 1.00 84.88 219 LEU A O 1
ATOM 1724 N N . ILE A 1 220 ? -15.109 -0.690 -24.003 1.00 88.94 220 ILE A N 1
ATOM 1725 C CA . ILE A 1 220 ? -13.794 -1.334 -24.100 1.00 88.94 220 ILE A CA 1
ATOM 1726 C C . ILE A 1 220 ? -13.288 -1.314 -25.543 1.00 88.94 220 ILE A C 1
ATOM 1728 O O . ILE A 1 220 ? -13.986 -1.714 -26.470 1.00 88.94 220 ILE A O 1
ATOM 1732 N N . GLY A 1 221 ? -12.037 -0.886 -25.723 1.00 83.69 221 GLY A N 1
ATOM 1733 C CA . GLY A 1 221 ? -11.398 -0.772 -27.034 1.00 83.69 221 GLY A CA 1
ATOM 1734 C C . GLY A 1 221 ? -11.667 0.548 -27.762 1.00 83.69 221 GLY A C 1
ATOM 1735 O O . GLY A 1 221 ? -11.006 0.817 -28.763 1.00 83.69 221 GLY A O 1
ATOM 1736 N N . SER A 1 222 ? -12.584 1.380 -27.263 1.00 88.88 222 SER A N 1
ATOM 1737 C CA . SER A 1 222 ? -12.802 2.735 -27.783 1.00 88.88 222 SER A CA 1
ATOM 1738 C C . SER A 1 222 ? -11.767 3.735 -27.243 1.00 88.88 222 SER A C 1
ATOM 1740 O O . SER A 1 222 ? -11.027 3.425 -26.299 1.00 88.88 222 SER A O 1
ATOM 1742 N N . HIS A 1 223 ? -11.664 4.907 -27.878 1.00 88.69 223 HIS A N 1
ATOM 1743 C CA . HIS A 1 223 ? -10.688 5.934 -27.511 1.00 88.69 223 HIS A CA 1
ATOM 1744 C C . HIS A 1 223 ? -11.268 6.880 -26.452 1.00 88.69 223 HIS A C 1
ATOM 1746 O O . HIS A 1 223 ? -12.401 7.334 -26.571 1.00 88.69 223 HIS A O 1
ATOM 1752 N N . ILE A 1 224 ? -10.498 7.196 -25.410 1.00 88.81 224 ILE A N 1
ATOM 1753 C CA . ILE A 1 224 ? -10.971 7.994 -24.270 1.00 88.81 224 ILE A CA 1
ATOM 1754 C C . ILE A 1 224 ? -11.376 9.421 -24.661 1.00 88.81 224 ILE A C 1
ATOM 1756 O O . ILE A 1 224 ? -12.331 9.951 -24.098 1.00 88.81 224 ILE A O 1
ATOM 1760 N N . ASP A 1 225 ? -10.699 10.009 -25.648 1.00 85.56 225 ASP A N 1
ATOM 1761 C CA . ASP A 1 225 ? -10.987 11.367 -26.130 1.00 85.56 225 ASP A CA 1
ATOM 1762 C C . ASP A 1 225 ? -12.389 11.503 -26.756 1.00 85.56 225 ASP A C 1
ATOM 1764 O O . ASP A 1 225 ? -12.901 12.612 -26.876 1.00 85.56 225 ASP A O 1
ATOM 1768 N N . ASP A 1 226 ? -13.042 10.389 -27.114 1.00 85.25 226 ASP A N 1
ATOM 1769 C CA . ASP A 1 226 ? -14.437 10.404 -27.572 1.00 85.25 226 ASP A CA 1
ATOM 1770 C C . ASP A 1 226 ? -15.417 10.710 -26.420 1.00 85.25 226 ASP A C 1
ATOM 1772 O O . ASP A 1 226 ? -16.542 11.154 -26.654 1.00 85.25 226 ASP A O 1
ATOM 1776 N N . TYR A 1 227 ? -14.994 10.483 -25.172 1.00 85.88 227 TYR A N 1
ATOM 1777 C CA . TYR A 1 227 ? -15.829 10.588 -23.971 1.00 85.88 227 TYR A CA 1
ATOM 1778 C C . TYR A 1 227 ? -15.378 11.687 -23.010 1.00 85.88 227 TYR A C 1
ATOM 1780 O O . TYR A 1 227 ? -16.121 12.037 -22.092 1.00 85.88 227 TYR A O 1
ATOM 1788 N N . LEU A 1 228 ? -14.157 12.197 -23.163 1.00 84.12 228 LEU A N 1
ATOM 1789 C CA . LEU A 1 228 ? -13.503 13.049 -22.179 1.00 84.12 228 LEU A CA 1
ATOM 1790 C C . LEU A 1 228 ? -12.637 14.094 -22.878 1.00 84.12 228 LEU A C 1
ATOM 1792 O O . LEU A 1 228 ? -11.947 13.786 -23.843 1.00 84.12 228 LEU A O 1
ATOM 1796 N N . ASP A 1 229 ? -12.633 15.321 -22.360 1.00 76.12 229 ASP A N 1
ATOM 1797 C CA . ASP A 1 229 ? -11.807 16.385 -22.929 1.00 76.12 229 ASP A CA 1
ATOM 1798 C C . ASP A 1 229 ? -10.307 16.032 -22.885 1.00 76.12 229 ASP A C 1
ATOM 1800 O O . ASP A 1 229 ? -9.756 15.710 -21.827 1.00 76.12 229 ASP A O 1
ATOM 1804 N N . ASP A 1 230 ? -9.630 16.222 -24.019 1.00 69.31 230 ASP A N 1
ATOM 1805 C CA . ASP A 1 230 ? -8.204 15.945 -24.294 1.00 69.31 230 ASP A CA 1
ATOM 1806 C C . ASP A 1 230 ? -7.214 16.604 -23.297 1.00 69.31 230 ASP A C 1
ATOM 1808 O O . ASP A 1 230 ? -6.064 16.195 -23.114 1.00 69.31 230 ASP A O 1
ATOM 1812 N N . HIS A 1 231 ? -7.643 17.650 -22.585 1.00 72.12 231 HIS A N 1
ATOM 1813 C CA . HIS A 1 231 ? -6.850 18.228 -21.493 1.00 72.12 231 HIS A CA 1
ATOM 1814 C C . HIS A 1 231 ? -6.742 17.281 -20.286 1.00 72.12 231 HIS A C 1
ATOM 1816 O O . HIS A 1 231 ? -5.695 17.193 -19.644 1.00 72.12 231 HIS A O 1
ATOM 1822 N N . CYS A 1 232 ? -7.822 16.579 -19.952 1.00 70.44 232 CYS A N 1
ATOM 1823 C CA . CYS A 1 232 ? -7.875 15.720 -18.777 1.00 70.44 232 CYS A CA 1
ATOM 1824 C C . CYS A 1 232 ? -7.151 14.393 -19.017 1.00 70.44 232 CYS A C 1
ATOM 1826 O O . CYS A 1 232 ? -6.561 13.853 -18.085 1.00 70.44 232 CYS A O 1
ATOM 1828 N N . THR A 1 233 ? -7.146 13.892 -20.254 1.00 72.81 233 THR A N 1
ATOM 1829 C CA . THR A 1 233 ? -6.564 12.590 -20.615 1.00 72.81 233 THR A CA 1
ATOM 1830 C C . THR A 1 233 ? -5.033 12.586 -20.588 1.00 72.81 233 THR A C 1
ATOM 1832 O O . THR A 1 233 ? -4.432 11.518 -20.516 1.00 72.81 233 THR A O 1
ATOM 1835 N N . ARG A 1 234 ? -4.396 13.767 -20.541 1.00 72.31 234 ARG A N 1
ATOM 1836 C CA . ARG A 1 234 ? -2.932 13.951 -20.578 1.00 72.31 234 A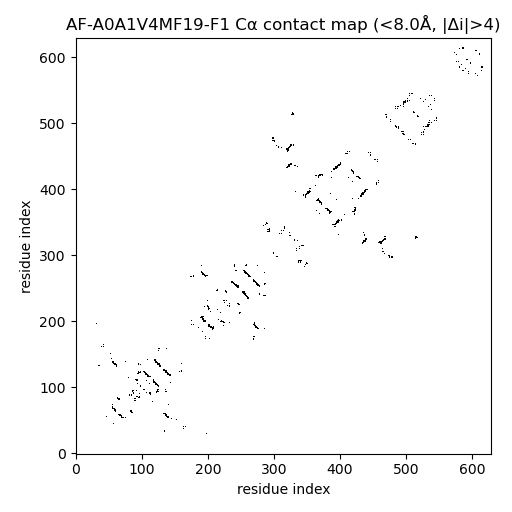RG A CA 1
ATOM 1837 C C . ARG A 1 234 ? -2.303 14.416 -19.261 1.00 72.31 234 ARG A C 1
ATOM 1839 O O . ARG A 1 234 ? -1.135 14.807 -19.221 1.00 72.31 234 ARG A O 1
ATOM 1846 N N . LEU A 1 235 ? -3.044 14.369 -18.154 1.00 72.50 235 LEU A N 1
ATOM 1847 C CA . LEU A 1 235 ? -2.530 14.784 -16.848 1.00 72.50 235 LEU A CA 1
ATOM 1848 C C . LEU A 1 235 ? -1.450 13.813 -16.341 1.00 72.50 235 LEU A C 1
ATOM 1850 O O . LEU A 1 235 ? -1.706 12.645 -16.056 1.00 72.50 235 LEU A O 1
ATOM 1854 N N . MET A 1 236 ? -0.221 14.320 -16.211 1.00 66.56 236 MET A N 1
ATOM 1855 C CA . MET A 1 236 ? 0.965 13.563 -15.765 1.00 66.56 236 MET A CA 1
ATOM 1856 C C . MET A 1 236 ? 1.168 13.575 -14.244 1.00 66.56 236 MET A C 1
ATOM 1858 O O . MET A 1 236 ? 2.184 13.097 -13.737 1.00 66.56 236 MET A O 1
ATOM 1862 N N . VAL A 1 237 ? 0.213 14.144 -13.514 1.00 61.56 237 VAL A N 1
ATOM 1863 C CA . VAL A 1 237 ? 0.195 14.232 -12.055 1.00 61.56 237 VAL A CA 1
ATOM 1864 C C . VAL A 1 237 ? -1.175 13.770 -11.588 1.00 61.56 237 VAL A C 1
ATOM 1866 O O . VAL A 1 237 ? -2.179 14.027 -12.256 1.00 61.56 237 VAL A O 1
ATOM 1869 N N . GLU A 1 238 ? -1.221 13.097 -10.442 1.00 72.00 238 GLU A N 1
ATOM 1870 C CA . GLU A 1 238 ? -2.486 12.755 -9.802 1.00 72.00 238 GLU A CA 1
ATOM 1871 C C . GLU A 1 238 ? -3.308 14.020 -9.553 1.00 72.00 238 GLU A C 1
ATOM 1873 O O . GLU A 1 238 ? -2.849 14.954 -8.892 1.00 72.00 238 GLU A O 1
ATOM 1878 N N . THR A 1 239 ? -4.507 14.072 -10.125 1.00 71.38 239 THR A N 1
ATOM 1879 C CA . THR A 1 239 ? -5.282 15.309 -10.182 1.00 71.38 239 THR A CA 1
ATOM 1880 C C . THR A 1 239 ? -6.735 15.053 -9.820 1.00 71.38 239 THR A C 1
ATOM 1882 O O . THR A 1 239 ? -7.415 14.224 -10.423 1.00 71.38 239 THR A O 1
ATOM 1885 N N . ALA A 1 240 ? -7.224 15.822 -8.848 1.00 74.38 240 ALA A N 1
ATOM 1886 C CA . ALA A 1 240 ? -8.642 15.923 -8.544 1.00 74.38 240 ALA A CA 1
ATOM 1887 C C . ALA A 1 240 ? -9.294 16.948 -9.469 1.00 74.38 240 ALA A C 1
ATOM 1889 O O . ALA A 1 240 ? -8.916 18.120 -9.489 1.00 74.38 240 ALA A O 1
ATOM 1890 N N . LEU A 1 241 ? -10.294 16.500 -10.210 1.00 77.06 241 LEU A N 1
ATOM 1891 C CA . LEU A 1 241 ? -11.043 17.284 -11.170 1.00 77.06 241 LEU A CA 1
ATOM 1892 C C . LEU A 1 241 ? -12.482 17.439 -10.680 1.00 77.06 241 LEU A C 1
ATOM 1894 O O . LEU A 1 241 ? -13.102 16.499 -10.181 1.00 77.06 241 LEU A O 1
ATOM 1898 N N . ARG A 1 242 ? -13.021 18.650 -10.805 1.00 77.62 242 ARG A N 1
ATOM 1899 C CA . ARG A 1 242 ? -14.404 18.959 -10.431 1.00 77.62 242 ARG A CA 1
ATOM 1900 C C . ARG A 1 242 ? -15.192 19.327 -11.667 1.00 77.62 242 ARG A C 1
ATOM 1902 O O . ARG A 1 242 ? -14.666 20.048 -12.509 1.00 77.62 242 ARG A O 1
ATOM 1909 N N . ASN A 1 243 ? -16.455 18.915 -11.708 1.00 79.38 243 ASN A N 1
ATOM 1910 C CA . ASN A 1 243 ? -17.363 19.203 -12.818 1.00 79.38 243 ASN A CA 1
ATOM 1911 C C . ASN A 1 243 ? -16.783 18.812 -14.191 1.00 79.38 243 ASN A C 1
ATOM 1913 O O . ASN A 1 243 ? -16.897 19.569 -15.153 1.00 79.38 243 ASN A O 1
ATOM 1917 N N . VAL A 1 244 ? -16.132 17.651 -14.268 1.00 83.81 244 VAL A N 1
ATOM 1918 C CA . VAL A 1 244 ? -15.689 17.069 -15.538 1.00 83.81 244 VAL A CA 1
ATOM 1919 C C . VAL A 1 244 ? -16.922 16.632 -16.306 1.00 83.81 244 VAL A C 1
ATOM 1921 O O . VAL A 1 244 ? -17.795 15.973 -15.743 1.00 83.81 244 VAL A O 1
ATOM 1924 N N . THR A 1 245 ? -16.990 16.995 -17.578 1.00 85.00 245 THR A N 1
ATOM 1925 C CA . THR A 1 245 ? -18.069 16.550 -18.456 1.00 85.00 245 THR A CA 1
ATOM 1926 C C . THR A 1 245 ? -17.632 15.266 -19.141 1.00 85.00 245 THR A C 1
ATOM 1928 O O . THR A 1 245 ? -16.564 15.216 -19.743 1.00 85.00 245 THR A O 1
ATOM 1931 N N . LEU A 1 246 ? -18.441 14.221 -19.000 1.00 86.06 246 LEU A N 1
ATOM 1932 C CA . LEU A 1 246 ? -18.304 12.976 -19.738 1.00 86.06 246 LEU A CA 1
ATOM 1933 C C . LEU A 1 246 ? -19.337 12.966 -20.855 1.00 86.06 246 LEU A C 1
ATOM 1935 O O . LEU A 1 246 ? -20.542 12.976 -20.587 1.00 86.06 246 LEU A O 1
ATOM 1939 N N . HIS A 1 247 ? -18.862 12.946 -22.093 1.00 85.06 247 HIS A N 1
ATOM 1940 C CA . HIS A 1 247 ? -19.704 12.870 -23.276 1.00 85.06 247 HIS A CA 1
ATOM 1941 C C . HIS A 1 247 ? -20.148 11.423 -23.467 1.00 85.06 247 HIS A C 1
ATOM 1943 O O . HIS A 1 247 ? -19.322 10.529 -23.621 1.00 85.06 247 HIS A O 1
ATOM 1949 N N . THR A 1 248 ? -21.454 11.159 -23.417 1.00 79.00 248 THR A N 1
ATOM 1950 C CA . THR A 1 248 ? -21.997 9.808 -23.633 1.00 79.00 248 THR A CA 1
ATOM 1951 C C . THR A 1 248 ? -23.060 9.825 -24.720 1.00 79.00 248 THR A C 1
ATOM 1953 O O . THR A 1 248 ? -23.706 10.848 -24.959 1.00 79.00 248 THR A O 1
ATOM 1956 N N . SER A 1 249 ? -23.323 8.670 -25.338 1.00 71.75 249 SER A N 1
ATOM 1957 C CA . SER A 1 249 ? -24.380 8.515 -26.350 1.00 71.75 249 SER A CA 1
ATOM 1958 C C . SER A 1 249 ? -25.794 8.824 -25.823 1.00 71.75 249 SER A C 1
ATOM 1960 O O . SER A 1 249 ? -26.723 9.008 -26.611 1.00 71.75 249 SER A O 1
ATOM 1962 N N . ARG A 1 250 ? -25.971 8.922 -24.496 1.00 70.31 250 ARG A N 1
ATOM 1963 C CA . ARG A 1 250 ? -27.235 9.257 -23.818 1.00 70.31 250 ARG A CA 1
ATOM 1964 C C . ARG A 1 250 ? -27.297 10.691 -23.278 1.00 70.31 250 ARG A C 1
ATOM 1966 O O . ARG A 1 250 ? -28.321 11.064 -22.707 1.00 70.31 250 ARG A O 1
ATOM 1973 N N . GLY A 1 251 ? -26.246 11.484 -23.483 1.00 75.19 251 GLY A N 1
ATOM 1974 C CA . GLY A 1 251 ? -26.124 12.868 -23.025 1.00 75.19 251 GLY A CA 1
ATOM 1975 C C . GLY A 1 251 ? -24.933 13.095 -22.092 1.00 75.19 251 GLY A C 1
ATOM 1976 O O . GLY A 1 251 ? -24.352 12.159 -21.541 1.00 75.19 251 GLY A O 1
ATOM 1977 N N . ASP A 1 252 ? -24.569 14.359 -21.917 1.00 83.12 252 ASP A N 1
ATOM 1978 C CA . ASP A 1 252 ? -23.424 14.753 -21.098 1.00 83.12 252 ASP A CA 1
ATOM 1979 C C . ASP A 1 252 ? -23.681 14.493 -19.608 1.00 83.12 252 ASP A C 1
ATOM 1981 O O . ASP A 1 252 ? -24.695 14.914 -19.045 1.00 83.12 252 ASP A O 1
ATOM 1985 N N . THR A 1 253 ? -22.739 13.814 -18.953 1.00 81.00 253 THR A N 1
ATOM 1986 C CA . THR A 1 253 ? -22.777 13.531 -17.514 1.00 81.00 253 THR A CA 1
ATOM 1987 C C . THR A 1 253 ? -21.691 14.322 -16.806 1.00 81.00 253 THR A C 1
ATOM 1989 O O . THR A 1 253 ? -20.514 14.189 -17.121 1.00 81.00 253 THR A O 1
ATOM 1992 N N . ILE A 1 254 ? -22.072 15.136 -15.822 1.00 82.38 254 ILE A N 1
ATOM 1993 C CA . ILE A 1 254 ? -21.115 15.935 -15.052 1.00 82.38 254 ILE A CA 1
ATOM 1994 C C . ILE A 1 254 ? -20.697 15.157 -13.804 1.00 82.38 254 ILE A C 1
ATOM 1996 O O . ILE A 1 254 ? -21.532 14.791 -12.968 1.00 82.38 254 ILE A O 1
ATOM 2000 N N . VAL A 1 255 ? -19.394 14.943 -13.660 1.00 84.88 255 VAL A N 1
ATOM 2001 C CA . VAL A 1 255 ? -18.801 14.146 -12.587 1.00 84.88 255 VAL A CA 1
ATOM 2002 C C . VAL A 1 255 ? -17.713 14.913 -11.849 1.00 84.88 255 VAL A C 1
ATOM 2004 O O . VAL A 1 255 ? -17.071 15.825 -12.370 1.00 84.88 255 VAL A O 1
ATOM 2007 N N . ASN A 1 256 ? -17.484 14.517 -10.609 1.00 81.88 256 ASN A N 1
ATOM 2008 C CA . ASN A 1 256 ? -16.236 14.789 -9.920 1.00 81.88 256 ASN A CA 1
ATOM 2009 C C . ASN A 1 256 ? -15.328 13.585 -10.126 1.00 81.88 256 ASN A C 1
ATOM 2011 O O . ASN A 1 256 ? -15.791 12.455 -9.995 1.00 81.88 256 ASN A O 1
ATOM 2015 N N . ALA A 1 257 ? -14.063 13.816 -10.458 1.00 83.88 257 ALA A N 1
ATOM 2016 C CA . ALA A 1 257 ? -13.161 12.747 -10.846 1.00 83.88 257 ALA A CA 1
ATOM 2017 C C . ALA A 1 257 ? -11.778 12.876 -10.213 1.00 83.88 257 ALA A C 1
ATOM 2019 O O . ALA A 1 257 ? -11.326 13.960 -9.851 1.00 83.88 257 ALA A O 1
ATOM 2020 N N . PHE A 1 258 ? -11.089 11.750 -10.121 1.00 79.62 258 PHE A N 1
ATOM 2021 C CA . PHE A 1 258 ? -9.686 11.654 -9.783 1.00 79.62 258 PHE A CA 1
ATOM 2022 C C . PHE A 1 258 ? -8.974 10.861 -10.863 1.00 79.62 258 PHE A C 1
ATOM 2024 O O . PHE A 1 258 ? -9.325 9.711 -11.128 1.00 79.62 258 PHE A O 1
ATOM 2031 N N . ILE A 1 259 ? -7.974 11.483 -11.478 1.00 85.06 259 ILE A N 1
ATOM 2032 C CA . ILE A 1 259 ? -7.139 10.838 -12.482 1.00 85.06 259 ILE A CA 1
ATOM 2033 C C . ILE A 1 259 ? -5.748 10.583 -11.910 1.00 85.06 259 ILE A C 1
ATOM 2035 O O . ILE A 1 259 ? -5.160 11.469 -11.288 1.00 85.06 259 ILE A O 1
ATOM 2039 N N . ARG A 1 260 ? -5.213 9.378 -12.124 1.00 81.94 260 ARG A N 1
ATOM 2040 C CA . ARG A 1 260 ? -3.835 9.016 -11.765 1.00 81.94 260 ARG A CA 1
ATOM 2041 C C . ARG A 1 260 ? -3.105 8.423 -12.967 1.00 81.94 260 ARG A C 1
ATOM 2043 O O . ARG A 1 260 ? -3.641 7.505 -13.592 1.00 81.94 260 ARG A O 1
ATOM 2050 N N . PRO A 1 261 ? -1.885 8.888 -13.281 1.00 82.31 261 PRO A N 1
ATOM 2051 C CA . PRO A 1 261 ? -1.031 8.222 -14.252 1.00 82.31 261 PRO A CA 1
ATOM 2052 C C . PRO A 1 261 ? -0.511 6.900 -13.672 1.00 82.31 261 PRO A C 1
ATOM 2054 O O . PRO A 1 261 ? 0.020 6.846 -12.564 1.00 82.31 261 PRO A O 1
ATOM 2057 N N . GLN A 1 262 ? -0.625 5.829 -14.446 1.00 80.25 262 GLN A N 1
ATOM 2058 C CA . GLN A 1 262 ? -0.176 4.492 -14.079 1.00 80.25 262 GLN A CA 1
ATOM 2059 C C . GLN A 1 262 ? 1.225 4.262 -14.642 1.00 80.25 262 GLN A C 1
ATOM 2061 O O . GLN A 1 262 ? 1.432 4.211 -15.857 1.00 80.25 262 GLN A O 1
ATOM 2066 N N . LEU A 1 263 ? 2.207 4.167 -13.745 1.00 72.75 263 LEU A N 1
ATOM 2067 C CA . LEU A 1 263 ? 3.626 4.098 -14.085 1.00 72.75 263 LEU A CA 1
ATOM 2068 C C . LEU A 1 263 ? 4.201 2.713 -13.767 1.00 72.75 263 LEU A C 1
ATOM 2070 O O . LEU A 1 263 ? 3.989 2.178 -12.681 1.00 72.75 263 LEU A O 1
ATOM 2074 N N . PHE A 1 264 ? 5.026 2.179 -14.667 1.00 65.50 264 PHE A N 1
ATOM 2075 C CA . PHE A 1 264 ? 5.865 1.007 -14.411 1.00 65.50 264 PHE A CA 1
ATOM 2076 C C . PHE A 1 264 ? 7.310 1.321 -14.784 1.00 65.50 264 PHE A C 1
ATOM 2078 O O . PHE A 1 264 ? 7.588 1.744 -15.904 1.00 65.50 264 PHE A O 1
ATOM 2085 N N . ASN A 1 265 ? 8.241 1.176 -13.835 1.00 57.78 265 ASN A N 1
ATOM 2086 C CA . ASN A 1 265 ? 9.651 1.556 -14.013 1.00 57.78 265 ASN A CA 1
ATOM 2087 C C . ASN A 1 265 ? 9.835 2.970 -14.605 1.00 57.78 265 ASN A C 1
ATOM 2089 O O . ASN A 1 265 ? 10.661 3.187 -15.485 1.00 57.78 265 ASN A O 1
ATOM 2093 N N . ALA A 1 266 ? 9.038 3.935 -14.128 1.00 55.03 266 ALA A N 1
ATOM 2094 C CA . ALA A 1 266 ? 9.006 5.324 -14.604 1.00 55.03 266 ALA A CA 1
ATOM 2095 C C . ALA A 1 266 ? 8.547 5.539 -16.063 1.00 55.03 266 ALA A C 1
ATOM 2097 O O . ALA A 1 266 ? 8.603 6.673 -16.539 1.00 55.03 266 ALA A O 1
ATOM 2098 N N . ARG A 1 267 ? 8.042 4.503 -16.743 1.00 69.56 267 ARG A N 1
ATOM 2099 C CA . ARG A 1 267 ? 7.319 4.610 -18.016 1.00 69.56 267 ARG A CA 1
ATOM 2100 C C . ARG A 1 267 ? 5.818 4.711 -17.756 1.00 69.56 267 ARG A C 1
ATOM 2102 O O . ARG A 1 267 ? 5.289 3.973 -16.928 1.00 69.56 267 ARG A O 1
ATOM 2109 N N . LEU A 1 268 ? 5.143 5.596 -18.483 1.00 76.31 268 LEU A N 1
ATOM 2110 C CA . LEU A 1 268 ? 3.687 5.704 -18.479 1.00 76.31 268 LEU A CA 1
ATOM 2111 C C . LEU A 1 268 ? 3.060 4.536 -19.236 1.00 76.31 268 LEU A C 1
ATOM 2113 O O . LEU A 1 268 ? 3.357 4.325 -20.410 1.00 76.31 268 LEU A O 1
ATOM 2117 N N . LEU A 1 269 ? 2.210 3.784 -18.544 1.00 81.06 269 LEU A N 1
ATOM 2118 C CA . LEU A 1 269 ? 1.425 2.705 -19.132 1.00 81.06 269 LEU A CA 1
ATOM 2119 C C . LEU A 1 269 ? 0.031 3.174 -19.542 1.00 81.06 269 LEU A C 1
ATOM 2121 O O . LEU A 1 269 ? -0.515 2.658 -20.512 1.00 81.06 269 LEU A O 1
ATOM 2125 N N . GLY A 1 270 ? -0.535 4.140 -18.819 1.00 85.44 270 GLY A N 1
ATOM 2126 C CA . GLY A 1 270 ? -1.893 4.627 -19.023 1.00 85.44 270 GLY A CA 1
ATOM 2127 C C . GLY A 1 270 ? -2.380 5.452 -17.838 1.00 85.44 270 GLY A C 1
ATOM 2128 O O . GLY A 1 270 ? -1.567 5.941 -17.053 1.00 85.44 270 GLY A O 1
ATOM 2129 N N . TRP A 1 271 ? -3.693 5.566 -17.680 1.00 89.12 271 TRP A N 1
ATOM 2130 C CA . TRP A 1 271 ? -4.316 6.319 -16.594 1.00 89.12 271 TRP A CA 1
ATOM 2131 C C . TRP A 1 271 ? -5.474 5.551 -15.977 1.00 89.12 271 TRP A C 1
ATOM 2133 O O . TRP A 1 271 ? -6.184 4.814 -16.660 1.00 89.12 271 TRP A O 1
ATOM 2143 N N . SER A 1 272 ? -5.671 5.763 -14.679 1.00 87.56 272 SER A N 1
ATOM 2144 C CA . SER A 1 272 ? -6.876 5.370 -13.954 1.00 87.56 272 SER A CA 1
ATOM 2145 C C . SER A 1 272 ? -7.716 6.595 -13.635 1.00 87.56 272 SER A C 1
ATOM 2147 O O . SER A 1 272 ? -7.184 7.605 -13.175 1.00 87.56 272 SER A O 1
ATOM 2149 N N . PHE A 1 273 ? -9.019 6.476 -13.830 1.00 87.81 273 PHE A N 1
ATOM 2150 C CA . PHE A 1 273 ? -9.997 7.534 -13.667 1.00 87.81 273 PHE A CA 1
ATOM 2151 C C . PHE A 1 273 ? -11.148 7.033 -12.806 1.00 87.81 273 PHE A C 1
ATOM 2153 O O . PHE A 1 273 ? -11.942 6.198 -13.241 1.00 87.81 273 PHE A O 1
ATOM 2160 N N . SER A 1 274 ? -11.218 7.545 -11.583 1.00 85.38 274 SER A N 1
ATOM 2161 C CA . SER A 1 274 ? -12.291 7.251 -10.633 1.00 85.38 274 SER A CA 1
ATOM 2162 C C . SER A 1 274 ? -13.208 8.457 -10.524 1.00 85.38 274 SER A C 1
ATOM 2164 O O . SER A 1 274 ? -12.722 9.582 -10.461 1.00 85.38 274 SER A O 1
ATOM 2166 N N . PHE A 1 275 ? -14.520 8.262 -10.514 1.00 84.38 275 PHE A N 1
ATOM 2167 C CA . PHE A 1 275 ? -15.476 9.354 -10.596 1.00 84.38 275 PHE A CA 1
ATOM 2168 C C . PHE A 1 275 ? -16.803 9.075 -9.886 1.00 84.38 275 PHE A C 1
ATOM 2170 O O . PHE A 1 275 ? -17.197 7.936 -9.634 1.00 84.38 275 PHE A O 1
ATOM 2177 N N . GLU A 1 276 ? -17.486 10.166 -9.555 1.00 79.69 276 GLU A N 1
ATOM 2178 C CA . GLU A 1 276 ? -18.761 10.220 -8.844 1.00 79.69 276 GLU A CA 1
ATOM 2179 C C . GLU A 1 276 ? -19.653 11.340 -9.409 1.00 79.69 276 GLU A C 1
ATOM 2181 O O . GLU A 1 276 ? -19.140 12.273 -10.032 1.00 79.69 276 GLU A O 1
ATOM 2186 N N . PRO A 1 277 ? -20.981 11.333 -9.172 1.00 77.56 277 PRO A N 1
ATOM 2187 C CA . PRO A 1 277 ? -21.857 12.399 -9.653 1.00 77.56 277 PRO A CA 1
ATOM 2188 C C . PRO A 1 277 ? -21.459 13.758 -9.061 1.00 77.56 277 PRO A C 1
ATOM 2190 O O . PRO A 1 277 ? -21.206 13.857 -7.863 1.00 77.56 277 PRO A O 1
ATOM 2193 N N . ALA A 1 278 ? -21.505 14.836 -9.852 1.00 67.12 278 ALA A N 1
ATOM 2194 C CA . ALA A 1 278 ? -21.101 16.182 -9.411 1.00 67.12 278 ALA A CA 1
ATOM 2195 C C . ALA A 1 278 ? -21.871 16.743 -8.191 1.00 67.12 278 ALA A C 1
ATOM 2197 O O . ALA A 1 278 ? -21.431 17.705 -7.561 1.00 67.12 278 ALA A O 1
ATOM 2198 N N . GLY A 1 279 ? -23.007 16.132 -7.829 1.00 52.28 279 GLY A N 1
ATOM 2199 C CA . GLY A 1 279 ? -23.770 16.437 -6.616 1.00 52.28 279 GLY A CA 1
ATOM 2200 C C . GLY A 1 279 ? -23.190 15.858 -5.315 1.00 52.28 279 GLY A C 1
ATOM 2201 O O . GLY A 1 279 ? -23.662 16.234 -4.238 1.00 52.28 279 GLY A O 1
ATOM 2202 N N . SER A 1 280 ? -22.188 14.968 -5.376 1.00 52.06 280 SER A N 1
ATOM 2203 C CA . SER A 1 280 ? -21.470 14.495 -4.188 1.00 52.06 280 SER A CA 1
ATOM 2204 C C . SER A 1 280 ? -20.544 15.607 -3.672 1.00 52.06 280 SER A C 1
ATOM 2206 O O . SER A 1 280 ? -19.805 16.245 -4.421 1.00 52.06 280 SER A O 1
ATOM 2208 N N . LYS A 1 281 ? -20.632 15.923 -2.373 1.00 41.84 281 LYS A N 1
ATOM 2209 C CA . LYS A 1 281 ? -19.943 17.080 -1.765 1.00 41.84 281 LYS A CA 1
ATOM 2210 C C . LYS A 1 281 ? -18.422 16.909 -1.631 1.00 41.84 281 LYS A C 1
ATOM 2212 O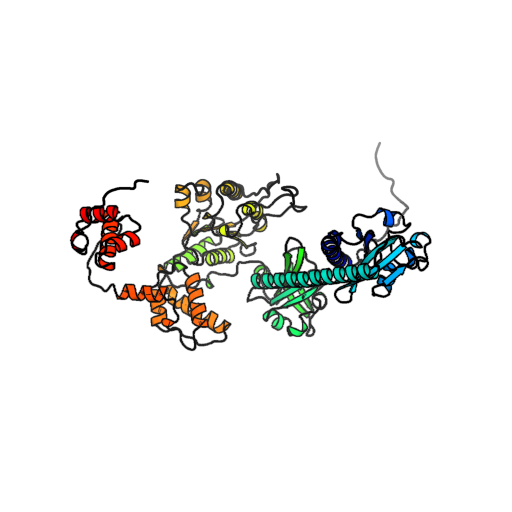 O . LYS A 1 281 ? -17.756 17.874 -1.257 1.00 41.84 281 LYS A O 1
ATOM 2217 N N . ASP A 1 282 ? -17.873 15.736 -1.942 1.00 43.91 282 ASP A N 1
ATOM 2218 C CA . ASP A 1 282 ? -16.524 15.336 -1.540 1.00 43.91 282 ASP A CA 1
ATOM 2219 C C . ASP A 1 282 ? -15.693 14.767 -2.696 1.00 43.91 282 ASP A C 1
ATOM 2221 O O . ASP A 1 282 ? -15.492 13.568 -2.824 1.00 43.91 282 ASP A O 1
ATOM 2225 N N . VAL A 1 283 ? -15.063 15.647 -3.475 1.00 43.09 283 VAL A N 1
ATOM 2226 C CA . VAL A 1 283 ? -13.959 15.231 -4.371 1.00 43.09 283 VAL A CA 1
ATOM 2227 C C . VAL A 1 283 ? -12.735 14.779 -3.554 1.00 43.09 283 VAL A C 1
ATOM 2229 O O . VAL A 1 283 ? -11.893 14.039 -4.046 1.00 43.09 283 VAL A O 1
ATOM 2232 N N . SER A 1 284 ? -12.658 15.167 -2.272 1.00 41.66 284 SER A N 1
ATOM 2233 C CA . SER A 1 284 ? -11.656 14.684 -1.312 1.00 41.66 284 SER A CA 1
ATOM 2234 C C . SER A 1 284 ? -11.871 13.237 -0.848 1.00 41.66 284 SER A C 1
ATOM 2236 O O . SER A 1 284 ? -10.939 12.638 -0.311 1.00 41.66 284 SER A O 1
ATOM 2238 N N . ALA A 1 285 ? -13.062 12.658 -1.054 1.00 42.44 285 ALA A N 1
ATOM 2239 C CA . ALA A 1 285 ? -13.301 11.236 -0.794 1.00 42.44 285 ALA A CA 1
ATOM 2240 C C . ALA A 1 285 ? -12.599 10.343 -1.834 1.00 42.44 285 ALA A C 1
ATOM 2242 O O . ALA A 1 285 ? -12.120 9.273 -1.482 1.00 42.44 285 ALA A O 1
ATOM 2243 N N . LEU A 1 286 ? -12.422 10.833 -3.069 1.00 41.50 286 LEU A N 1
ATOM 2244 C CA . LEU A 1 286 ? -11.681 10.143 -4.138 1.00 41.50 286 LEU A CA 1
ATOM 2245 C C . LEU A 1 286 ? -10.148 10.159 -3.932 1.00 41.50 286 LEU A C 1
ATOM 2247 O O . LEU A 1 286 ? -9.417 9.434 -4.610 1.00 41.50 286 LEU A O 1
ATOM 2251 N N . THR A 1 287 ? -9.646 11.003 -3.019 1.00 42.06 287 THR A N 1
ATOM 2252 C CA . THR A 1 287 ? -8.205 11.243 -2.795 1.00 42.06 287 THR A CA 1
ATOM 2253 C C . THR A 1 287 ? -7.629 10.620 -1.533 1.00 42.06 287 THR A C 1
ATOM 2255 O O . THR A 1 287 ? -6.411 10.595 -1.376 1.00 42.06 287 THR A O 1
ATOM 2258 N N . SER A 1 288 ? -8.461 10.154 -0.608 1.00 44.31 288 SER A N 1
ATOM 2259 C CA . SER A 1 288 ? -7.966 9.667 0.674 1.00 44.31 288 SER A CA 1
ATOM 2260 C C . SER A 1 288 ? -7.993 8.142 0.695 1.00 44.31 288 SER A C 1
ATOM 2262 O O . SER A 1 288 ? -9.085 7.591 0.612 1.00 44.31 288 SER A O 1
ATOM 2264 N N . PRO A 1 289 ? -6.867 7.444 0.960 1.00 49.16 289 PRO A N 1
ATOM 2265 C CA . PRO A 1 289 ? -6.874 6.031 1.370 1.00 49.16 289 PRO A CA 1
ATOM 2266 C C . PRO A 1 289 ? -7.522 5.834 2.761 1.00 49.16 289 PRO A C 1
ATOM 2268 O O . PRO A 1 289 ? -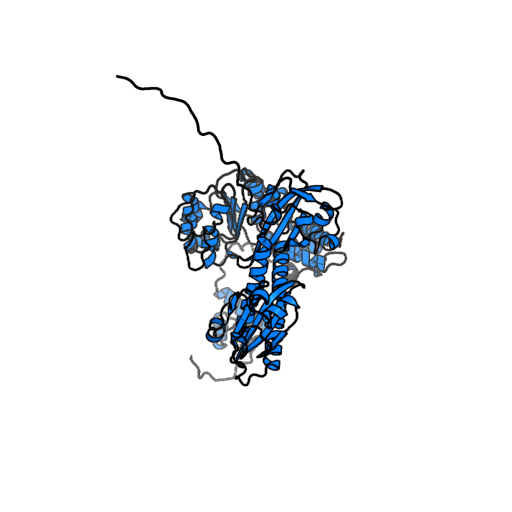7.242 4.881 3.480 1.00 49.16 289 PRO A O 1
ATOM 2271 N N . CYS A 1 290 ? -8.356 6.790 3.177 1.00 56.75 290 CYS A N 1
ATOM 2272 C CA . CYS A 1 290 ? -8.972 6.941 4.476 1.00 56.75 290 CYS A CA 1
ATOM 2273 C C . CYS A 1 290 ? -10.483 6.764 4.308 1.00 56.75 290 CYS A C 1
ATOM 2275 O O . CYS A 1 290 ? -11.243 7.728 4.214 1.00 56.75 290 CYS A O 1
ATOM 2277 N N . HIS A 1 291 ? -10.906 5.508 4.222 1.00 61.78 291 HIS A N 1
ATOM 2278 C CA . HIS A 1 291 ? -12.278 5.125 3.896 1.00 61.78 291 HIS A CA 1
ATOM 2279 C C . HIS A 1 291 ? -13.124 4.886 5.146 1.00 61.78 291 HIS A C 1
ATOM 2281 O O . HIS A 1 291 ? -14.350 4.903 5.069 1.00 61.78 291 HIS A O 1
ATOM 2287 N N . TYR A 1 292 ? -12.498 4.739 6.313 1.00 68.19 292 TYR A N 1
ATOM 2288 C CA . TYR A 1 292 ? -13.196 4.295 7.514 1.00 68.19 292 TYR A CA 1
ATOM 2289 C C . TYR A 1 292 ? -13.480 5.420 8.507 1.00 68.19 292 TYR A C 1
ATOM 2291 O O . TYR A 1 292 ? -12.598 6.168 8.923 1.00 68.19 292 TYR A O 1
ATOM 2299 N N . GLU A 1 293 ? -14.739 5.512 8.914 1.00 78.19 293 GLU A N 1
ATOM 2300 C CA . GLU A 1 293 ? -15.233 6.311 10.025 1.00 78.19 293 GLU A CA 1
ATOM 2301 C C . GLU A 1 293 ? -15.401 5.441 11.278 1.00 78.19 293 GLU A C 1
ATOM 2303 O O . GLU A 1 293 ? -15.409 4.210 11.231 1.00 78.19 293 GLU A O 1
ATOM 2308 N N . PHE A 1 294 ? -15.609 6.078 12.433 1.00 80.44 294 PHE A N 1
ATOM 2309 C CA . PHE A 1 294 ? -15.874 5.352 13.681 1.00 80.44 294 PHE A CA 1
ATOM 2310 C C . PHE A 1 294 ? -17.105 4.433 13.608 1.00 80.44 294 PHE A C 1
ATOM 2312 O O . PHE A 1 294 ? -17.185 3.483 14.378 1.00 80.44 294 PHE A O 1
ATOM 2319 N N . SER A 1 295 ? -18.062 4.725 12.725 1.00 77.81 295 SER A N 1
ATOM 2320 C CA . SER A 1 295 ? -19.253 3.904 12.471 1.00 77.81 295 SER A CA 1
ATOM 2321 C C . SER A 1 295 ? -18.933 2.587 11.760 1.00 77.81 295 SER A C 1
ATOM 2323 O O . SER A 1 295 ? -19.707 1.642 11.880 1.00 77.81 295 SER A O 1
ATOM 2325 N N . ASN A 1 296 ? -17.800 2.500 11.056 1.00 80.81 296 ASN A N 1
ATOM 2326 C CA . ASN A 1 296 ? -17.364 1.282 10.376 1.00 80.81 296 ASN A CA 1
ATOM 2327 C C . ASN A 1 296 ? -16.674 0.283 11.318 1.00 80.81 296 ASN A C 1
ATOM 2329 O O . ASN A 1 296 ? -16.480 -0.870 10.942 1.00 80.81 296 ASN A O 1
ATOM 2333 N N . ILE A 1 297 ? -16.293 0.697 12.532 1.00 84.31 297 ILE A N 1
ATOM 2334 C CA . ILE A 1 297 ? -15.645 -0.184 13.510 1.00 84.31 297 ILE A CA 1
ATOM 2335 C C . ILE A 1 297 ? -16.725 -0.914 14.311 1.00 84.31 297 ILE A C 1
ATOM 2337 O O . ILE A 1 297 ? -17.421 -0.318 15.134 1.00 84.31 297 ILE A O 1
ATOM 2341 N N . ILE A 1 298 ? -16.846 -2.216 14.068 1.00 82.81 298 ILE A N 1
ATOM 2342 C CA . ILE A 1 298 ? -17.887 -3.070 14.642 1.00 82.81 298 ILE A CA 1
ATOM 2343 C C . ILE A 1 298 ? -17.423 -3.646 15.983 1.00 82.81 298 ILE A C 1
ATOM 2345 O O . ILE A 1 298 ? -16.332 -4.208 16.091 1.00 82.81 298 ILE A O 1
ATOM 2349 N N . GLY A 1 299 ? -18.277 -3.525 16.999 1.00 86.75 299 GLY A N 1
ATOM 2350 C CA . GLY A 1 299 ? -18.107 -4.168 18.300 1.00 86.75 299 GLY A CA 1
ATOM 2351 C C . GLY A 1 299 ? -18.934 -3.500 19.399 1.00 86.75 299 GLY A C 1
ATOM 2352 O O . GLY A 1 299 ? -19.303 -2.327 19.307 1.00 86.75 299 GLY A O 1
ATOM 2353 N N . LYS A 1 300 ? -19.243 -4.263 20.446 1.00 89.44 300 LYS A N 1
ATOM 2354 C CA . LYS A 1 300 ? -19.969 -3.834 21.651 1.00 89.44 300 LYS A CA 1
ATOM 2355 C C . LYS A 1 300 ? -19.142 -3.970 22.933 1.00 89.44 300 LYS A C 1
ATOM 2357 O O . LYS A 1 300 ? -19.612 -3.565 23.998 1.00 89.44 300 LYS A O 1
ATOM 2362 N N . ASN A 1 301 ? -17.940 -4.540 22.858 1.00 94.31 301 ASN A N 1
ATOM 2363 C CA . ASN A 1 301 ? -17.065 -4.694 24.007 1.00 94.31 301 ASN A CA 1
ATOM 2364 C C . ASN A 1 301 ? -16.732 -3.332 24.648 1.00 94.31 301 ASN A C 1
ATOM 2366 O O . ASN A 1 301 ? -16.498 -2.324 23.972 1.00 94.31 301 ASN A O 1
ATOM 2370 N N . LYS A 1 302 ? -16.721 -3.296 25.985 1.00 92.94 302 LYS A N 1
ATOM 2371 C CA . LYS A 1 302 ? -16.562 -2.059 26.764 1.00 92.94 302 LYS A CA 1
ATOM 2372 C C . LYS A 1 302 ? -15.213 -1.380 26.525 1.00 92.94 302 LYS A C 1
ATOM 2374 O O . LYS A 1 302 ? -15.179 -0.148 26.464 1.00 92.94 302 LYS A O 1
ATOM 2379 N N . ASP A 1 303 ? -14.141 -2.151 26.366 1.00 93.06 303 ASP A N 1
ATOM 2380 C CA . ASP A 1 303 ? -12.789 -1.623 26.179 1.00 93.06 303 ASP A CA 1
ATOM 2381 C C . ASP A 1 303 ? -12.618 -1.038 24.780 1.00 93.06 303 ASP A C 1
ATOM 2383 O O . ASP A 1 303 ? -12.121 0.083 24.642 1.00 93.06 303 ASP A O 1
ATOM 2387 N N . LEU A 1 304 ? -13.165 -1.705 23.756 1.00 93.19 304 LEU A N 1
ATOM 2388 C CA . LEU A 1 304 ? -13.239 -1.144 22.407 1.00 93.19 304 LEU A CA 1
ATOM 2389 C C . LEU A 1 304 ? -14.045 0.164 22.398 1.00 93.19 304 LEU A C 1
ATOM 2391 O O . LEU A 1 304 ? -13.559 1.186 21.919 1.00 93.19 304 LEU A O 1
ATOM 2395 N N . ILE A 1 305 ? -15.244 0.187 22.993 1.00 93.31 305 ILE A N 1
ATOM 2396 C CA . ILE A 1 305 ? -16.070 1.404 23.068 1.00 93.31 305 ILE A CA 1
ATOM 2397 C C . ILE A 1 305 ? -15.327 2.535 23.792 1.00 93.31 305 ILE A C 1
ATOM 2399 O O . ILE A 1 305 ? -15.409 3.699 23.383 1.00 93.31 305 ILE A O 1
ATOM 2403 N N . ARG A 1 306 ? -14.612 2.225 24.880 1.00 93.81 306 ARG A N 1
ATOM 2404 C CA . ARG A 1 306 ? -13.810 3.207 25.618 1.00 93.81 306 ARG A CA 1
ATOM 2405 C C . ARG A 1 306 ? -12.688 3.763 24.747 1.00 93.81 306 ARG A C 1
ATOM 2407 O O . ARG A 1 306 ? -12.515 4.982 24.723 1.00 93.81 306 ARG A O 1
ATOM 2414 N N . LEU A 1 307 ? -11.984 2.909 24.006 1.00 95.31 307 LEU A N 1
ATOM 2415 C CA . LEU A 1 307 ? -10.964 3.328 23.050 1.00 95.31 307 LEU A CA 1
ATOM 2416 C C . LEU A 1 307 ? -11.549 4.251 21.983 1.00 95.31 307 LEU A C 1
ATOM 2418 O O . LEU A 1 307 ? -11.018 5.341 21.788 1.00 95.31 307 LEU A O 1
ATOM 2422 N N . LEU A 1 308 ? -12.663 3.879 21.346 1.00 93.81 308 LEU A N 1
ATOM 2423 C CA . LEU A 1 308 ? -13.284 4.688 20.289 1.00 93.81 308 LEU A CA 1
ATOM 2424 C C . LEU A 1 308 ? -13.761 6.050 20.815 1.00 93.81 308 LEU A C 1
ATOM 2426 O O . LEU A 1 308 ? -13.622 7.067 20.135 1.00 93.81 308 LEU A O 1
ATOM 2430 N N . LYS A 1 309 ? -14.271 6.107 22.053 1.00 93.62 309 LYS A N 1
ATOM 2431 C CA . LYS A 1 309 ? -14.620 7.375 22.718 1.00 93.62 309 LYS A CA 1
ATOM 2432 C C . LYS A 1 309 ? -13.394 8.257 22.944 1.00 93.62 309 LYS A C 1
ATOM 2434 O O . LYS A 1 309 ? -13.468 9.460 22.699 1.00 93.62 309 LYS A O 1
ATOM 2439 N N . THR A 1 310 ? -12.286 7.682 23.406 1.00 93.88 310 THR A N 1
ATOM 2440 C CA . THR A 1 310 ? -11.024 8.413 23.589 1.00 93.88 310 THR A CA 1
ATOM 2441 C C . THR A 1 310 ? -10.480 8.895 22.248 1.00 93.88 310 THR A C 1
ATOM 2443 O O . THR A 1 310 ? -10.212 10.084 22.108 1.00 93.88 310 THR A O 1
ATOM 2446 N N . ALA A 1 311 ? -10.416 8.013 21.247 1.00 95.06 311 ALA A N 1
ATOM 2447 C CA . ALA A 1 311 ? -9.980 8.307 19.885 1.00 95.06 311 ALA A CA 1
ATOM 2448 C C . ALA A 1 311 ? -10.775 9.468 19.265 1.00 95.06 311 ALA A C 1
ATOM 2450 O O . ALA A 1 311 ? -10.191 10.391 18.705 1.00 95.06 311 ALA A O 1
ATOM 2451 N N . ARG A 1 312 ? -12.103 9.483 19.447 1.00 94.00 312 ARG A N 1
ATOM 2452 C CA . ARG A 1 312 ? -12.963 10.580 18.984 1.00 94.00 312 ARG A CA 1
ATOM 2453 C C . ARG A 1 312 ? -12.680 11.898 19.707 1.00 94.00 312 ARG A C 1
ATOM 2455 O O . ARG A 1 312 ? -12.654 12.940 19.068 1.00 94.00 312 ARG A O 1
ATOM 2462 N N . ARG A 1 313 ? -12.448 11.873 21.025 1.00 93.12 313 ARG A N 1
ATOM 2463 C CA . ARG A 1 313 ? -12.120 13.086 21.803 1.00 93.12 313 ARG A CA 1
ATOM 2464 C C . ARG A 1 313 ? -10.793 13.711 21.389 1.00 93.12 313 ARG A C 1
ATOM 2466 O O . ARG A 1 313 ? -10.664 14.928 21.423 1.00 93.12 313 ARG A O 1
ATOM 2473 N N . ILE A 1 314 ? -9.815 12.888 21.020 1.00 93.81 314 ILE A N 1
ATOM 2474 C CA . ILE A 1 314 ? -8.490 13.357 20.601 1.00 93.81 314 ILE A CA 1
ATOM 2475 C C . ILE A 1 314 ? -8.394 13.581 19.088 1.00 93.81 314 ILE A C 1
ATOM 2477 O O . ILE A 1 314 ? -7.319 13.930 18.607 1.00 93.81 314 ILE A O 1
ATOM 2481 N N . ALA A 1 315 ? -9.479 13.398 18.326 1.00 91.75 315 ALA A N 1
ATOM 2482 C CA . ALA A 1 315 ? -9.467 13.511 16.869 1.00 91.75 315 ALA A CA 1
ATOM 2483 C C . ALA A 1 315 ? -8.990 14.890 16.383 1.00 91.75 315 ALA A C 1
ATOM 2485 O O . ALA A 1 315 ? -8.244 14.950 15.413 1.00 91.75 315 ALA A O 1
ATOM 2486 N N . ASP A 1 316 ? -9.298 15.966 17.110 1.00 89.06 316 ASP A N 1
ATOM 2487 C CA . ASP A 1 316 ? -8.833 17.328 16.803 1.00 89.06 316 ASP A CA 1
ATOM 2488 C C . ASP A 1 316 ? -7.492 17.707 17.444 1.00 89.06 316 ASP A C 1
ATOM 2490 O O . ASP A 1 316 ? -6.952 18.781 17.176 1.00 89.06 316 ASP A O 1
ATOM 2494 N N . SER A 1 317 ? -6.931 16.842 18.289 1.00 89.19 317 SER A N 1
ATOM 2495 C CA . SER A 1 317 ? -5.666 17.127 18.961 1.00 89.19 317 SER A CA 1
ATOM 2496 C C . SER A 1 317 ? -4.492 17.112 17.969 1.00 89.19 317 SER A C 1
ATOM 2498 O O . SER A 1 317 ? -4.345 16.136 17.222 1.00 89.19 317 SER A O 1
ATOM 2500 N N . PRO A 1 318 ? -3.605 18.129 17.991 1.00 86.94 318 PRO A N 1
ATOM 2501 C CA . PRO A 1 318 ? -2.397 18.158 17.165 1.00 86.94 318 PRO A CA 1
ATOM 2502 C C . PRO A 1 318 ? -1.285 17.230 17.686 1.00 86.94 318 PRO A C 1
ATOM 2504 O O . PRO A 1 318 ? -0.234 17.123 17.052 1.00 86.94 318 PRO A O 1
ATOM 2507 N N . SER A 1 319 ? -1.483 16.597 18.847 1.00 91.94 319 SER A N 1
ATOM 2508 C CA . SER A 1 319 ? -0.519 15.680 19.458 1.00 91.94 319 SER A CA 1
ATOM 2509 C C . SER A 1 319 ? -0.292 14.425 18.615 1.00 91.94 319 SER A C 1
ATOM 2511 O O . SER A 1 319 ? -1.199 13.941 17.934 1.00 91.94 319 SER A O 1
ATOM 2513 N N . ASN A 1 320 ? 0.917 13.872 18.727 1.00 94.62 320 ASN A N 1
ATOM 2514 C CA . ASN A 1 320 ? 1.253 12.573 18.154 1.00 94.62 320 ASN A CA 1
ATOM 2515 C C . ASN A 1 320 ? 0.466 11.468 18.869 1.00 94.62 320 ASN A C 1
ATOM 2517 O O . ASN A 1 320 ? 0.291 11.514 20.090 1.00 94.62 320 ASN A O 1
ATOM 2521 N N . ILE A 1 321 ? -0.005 10.486 18.107 1.00 96.19 321 ILE A N 1
ATOM 2522 C CA . ILE A 1 321 ? -0.763 9.349 18.635 1.00 96.19 321 ILE A CA 1
ATOM 2523 C C . ILE A 1 321 ? -0.002 8.068 18.310 1.00 96.19 321 ILE A C 1
ATOM 2525 O O . ILE A 1 321 ? 0.388 7.861 17.162 1.00 96.19 321 ILE A O 1
ATOM 2529 N N . LEU A 1 322 ? 0.170 7.206 19.309 1.00 97.00 322 LEU A N 1
ATOM 2530 C CA . LEU A 1 322 ? 0.667 5.846 19.152 1.00 97.00 322 LEU A CA 1
ATOM 2531 C C . LEU A 1 322 ? -0.498 4.865 19.323 1.00 97.00 322 LEU A C 1
ATOM 2533 O O . LEU A 1 322 ? -1.121 4.806 20.382 1.00 97.00 322 LEU A O 1
ATOM 2537 N N . VAL A 1 323 ? -0.794 4.094 18.282 1.00 96.94 323 VAL A N 1
ATOM 2538 C CA . VAL A 1 323 ? -1.804 3.035 18.294 1.00 96.94 323 VAL A CA 1
ATOM 2539 C C . VAL A 1 323 ? -1.108 1.687 18.466 1.00 96.94 323 VAL A C 1
ATOM 2541 O O . VAL A 1 323 ? -0.484 1.168 17.543 1.00 96.94 323 VAL A O 1
ATOM 2544 N N . SER A 1 324 ? -1.218 1.110 19.654 1.00 94.94 324 SER A N 1
ATOM 2545 C CA . SER A 1 324 ? -0.609 -0.178 19.989 1.00 94.94 324 SER A CA 1
ATOM 2546 C C . SER A 1 324 ? -1.643 -1.293 19.905 1.00 94.94 324 SER A C 1
ATOM 2548 O O . SER A 1 324 ? -2.815 -1.082 20.206 1.00 94.94 324 SER A O 1
ATOM 2550 N N . GLY A 1 325 ? -1.229 -2.490 19.514 1.00 93.81 325 GLY A N 1
ATOM 2551 C CA . GLY A 1 325 ? -2.093 -3.670 19.514 1.00 93.81 325 GLY A CA 1
ATOM 2552 C C . GLY A 1 325 ? -1.607 -4.721 18.532 1.00 93.81 325 GLY A C 1
ATOM 2553 O O . GLY A 1 325 ? -0.877 -4.418 17.589 1.00 93.81 325 GLY A O 1
ATOM 2554 N N . GLU A 1 326 ? -2.034 -5.962 18.715 1.00 91.50 326 GLU A N 1
ATOM 2555 C CA . GLU A 1 326 ? -1.573 -7.085 17.897 1.00 91.50 326 GLU A CA 1
ATOM 2556 C C . GLU A 1 326 ? -1.889 -6.918 16.403 1.00 91.50 326 GLU A C 1
ATOM 2558 O O . GLU A 1 326 ? -2.720 -6.094 15.987 1.00 91.50 326 GLU A O 1
ATOM 2563 N N . SER A 1 327 ? -1.200 -7.690 15.560 1.00 85.56 327 SER A N 1
ATOM 2564 C CA . SER A 1 327 ? -1.504 -7.720 14.129 1.00 85.56 327 SER A CA 1
ATOM 2565 C C . SER A 1 327 ? -2.928 -8.236 13.892 1.00 85.56 327 SER A C 1
ATOM 2567 O O . SER A 1 327 ? -3.428 -9.089 14.621 1.00 85.56 327 SER A O 1
ATOM 2569 N N . GLY A 1 328 ? -3.613 -7.670 12.897 1.00 83.56 328 GLY A N 1
ATOM 2570 C CA . GLY A 1 328 ? -4.984 -8.062 12.550 1.00 83.56 328 GLY A CA 1
ATOM 2571 C C . GLY A 1 328 ? -6.087 -7.554 13.491 1.00 83.56 328 GLY A C 1
ATOM 2572 O O . GLY A 1 328 ? -7.232 -7.961 13.338 1.00 83.56 328 GLY A O 1
ATOM 2573 N N . THR A 1 329 ? -5.801 -6.667 14.452 1.00 89.00 329 THR A N 1
ATOM 2574 C CA . THR A 1 329 ? -6.821 -6.101 15.370 1.00 89.00 329 THR A CA 1
ATOM 2575 C C . THR A 1 329 ? -7.644 -4.947 14.784 1.00 89.00 329 THR A C 1
ATOM 2577 O O . THR A 1 329 ? -8.706 -4.624 15.322 1.00 89.00 329 THR A O 1
ATOM 2580 N N . GLY A 1 330 ? -7.180 -4.342 13.684 1.00 87.25 330 GLY A N 1
ATOM 2581 C CA . GLY A 1 330 ? -7.824 -3.191 13.039 1.00 87.25 330 GLY A CA 1
ATOM 2582 C C . GLY A 1 330 ? -7.245 -1.823 13.424 1.00 87.25 330 GLY A C 1
ATOM 2583 O O . GLY A 1 330 ? -7.970 -0.833 13.417 1.00 87.25 330 GLY A O 1
ATOM 2584 N N . LYS A 1 331 ? -5.949 -1.736 13.759 1.00 92.62 331 LYS A N 1
ATOM 2585 C CA . LYS A 1 331 ? -5.274 -0.460 14.083 1.00 92.62 331 LYS A CA 1
ATOM 2586 C C . LYS A 1 331 ? -5.455 0.600 12.993 1.00 92.62 331 LYS A C 1
ATOM 2588 O O . LYS A 1 331 ? -5.772 1.743 13.303 1.00 92.62 331 LYS A O 1
ATOM 2593 N N . GLU A 1 332 ? -5.324 0.207 11.729 1.00 89.19 332 GLU A N 1
ATOM 2594 C CA . GLU A 1 332 ? -5.492 1.112 10.591 1.00 89.19 332 GLU A CA 1
ATOM 2595 C C . GLU A 1 332 ? -6.901 1.729 10.536 1.00 89.19 332 GLU A C 1
ATOM 2597 O O . GLU A 1 332 ? -7.025 2.940 10.373 1.00 89.19 332 GLU A O 1
ATOM 2602 N N . LEU A 1 333 ? -7.956 0.940 10.784 1.00 88.81 333 LEU A N 1
ATOM 2603 C CA . LEU A 1 333 ? -9.341 1.433 10.862 1.00 88.81 333 LEU A CA 1
ATOM 2604 C C . LEU A 1 333 ? -9.489 2.532 11.922 1.00 88.81 333 LEU A C 1
ATOM 2606 O O . LEU A 1 333 ? -10.129 3.554 11.681 1.00 88.81 333 LEU A O 1
ATOM 2610 N N . VAL A 1 334 ? -8.870 2.342 13.093 1.00 93.00 334 VAL A N 1
ATOM 2611 C CA . VAL A 1 334 ? -8.875 3.335 14.178 1.00 93.00 334 VAL A CA 1
ATOM 2612 C C . VAL A 1 334 ? -8.168 4.619 13.742 1.00 93.00 334 VAL A C 1
ATOM 2614 O O . VAL A 1 334 ? -8.684 5.710 13.979 1.00 93.00 334 VAL A O 1
ATOM 2617 N N . VAL A 1 335 ? -7.008 4.507 13.093 1.00 94.12 335 VAL A N 1
ATOM 2618 C CA . VAL A 1 335 ? -6.239 5.665 12.614 1.00 94.12 335 VAL A CA 1
ATOM 2619 C C . VAL A 1 335 ? -7.005 6.443 11.546 1.00 94.12 335 VAL A C 1
ATOM 2621 O O . VAL A 1 335 ? -7.100 7.670 11.631 1.00 94.12 335 VAL A O 1
ATOM 2624 N N . GLN A 1 336 ? -7.593 5.740 10.578 1.00 89.81 336 GLN A N 1
ATOM 2625 C CA . GLN A 1 336 ? -8.411 6.352 9.538 1.00 89.81 336 GLN A CA 1
ATOM 2626 C C . GLN A 1 336 ? -9.624 7.080 10.146 1.00 89.81 336 GLN A C 1
ATOM 2628 O O . GLN A 1 336 ? -9.858 8.257 9.859 1.00 89.81 336 GLN A O 1
ATOM 2633 N N . ALA A 1 337 ? -10.311 6.453 11.106 1.00 91.19 337 ALA A N 1
ATOM 2634 C CA . ALA A 1 337 ? -11.430 7.073 11.812 1.00 91.19 337 ALA A CA 1
ATOM 2635 C C . ALA A 1 337 ? -11.026 8.342 12.588 1.00 91.19 337 ALA A C 1
ATOM 2637 O O . ALA A 1 337 ? -11.768 9.327 12.596 1.00 91.19 337 ALA A O 1
ATOM 2638 N N . ILE A 1 338 ? -9.839 8.352 13.208 1.00 93.44 338 ILE A N 1
ATOM 2639 C CA . ILE A 1 338 ? -9.279 9.533 13.886 1.00 93.44 338 ILE A CA 1
ATOM 2640 C C . ILE A 1 338 ? -9.015 10.669 12.893 1.00 93.44 338 ILE A C 1
ATOM 2642 O O . ILE A 1 338 ? -9.301 11.826 13.205 1.00 93.44 338 ILE A O 1
ATOM 2646 N N . HIS A 1 339 ? -8.474 10.358 11.713 1.00 91.75 339 HIS A N 1
ATOM 2647 C CA . HIS A 1 339 ? -8.233 11.353 10.672 1.00 91.75 339 HIS A CA 1
ATOM 2648 C C . HIS A 1 339 ? -9.547 11.946 10.143 1.00 91.75 339 HIS A C 1
ATOM 2650 O O . HIS A 1 339 ? -9.686 13.169 10.132 1.00 91.75 339 HIS A O 1
ATOM 2656 N N . ARG A 1 340 ? -10.531 11.106 9.776 1.00 88.25 340 ARG A N 1
ATOM 2657 C CA . ARG A 1 340 ? -11.834 11.566 9.251 1.00 88.25 340 ARG A CA 1
ATOM 2658 C C . ARG A 1 340 ? -12.612 12.416 10.250 1.00 88.25 340 ARG A C 1
ATOM 2660 O O . ARG A 1 340 ? -13.285 13.360 9.852 1.00 88.25 340 ARG A O 1
ATOM 2667 N N . ALA A 1 341 ? -12.521 12.098 11.539 1.00 88.06 341 ALA A N 1
ATOM 2668 C CA . ALA A 1 341 ? -13.214 12.846 12.583 1.00 88.06 341 ALA A CA 1
ATOM 2669 C C . ALA A 1 341 ? -12.516 14.155 12.991 1.00 88.06 341 ALA A C 1
ATOM 2671 O O . ALA A 1 341 ? -13.112 14.934 13.729 1.00 88.06 341 ALA A O 1
ATOM 2672 N N . GLY A 1 342 ? -11.264 14.377 12.579 1.00 88.06 342 GLY A N 1
ATOM 2673 C CA . GLY A 1 342 ? -10.477 15.540 12.983 1.00 88.06 342 GLY A CA 1
ATOM 2674 C C . GLY A 1 342 ? -10.528 16.708 11.995 1.00 88.06 342 GLY A C 1
ATOM 2675 O O . GLY A 1 342 ? -10.871 16.559 10.827 1.00 88.06 342 GLY A O 1
ATOM 2676 N N . SER A 1 343 ? -10.068 17.876 12.439 1.00 85.44 343 SER A N 1
ATOM 2677 C CA . SER A 1 343 ? -9.974 19.119 11.652 1.00 85.44 343 SER A CA 1
ATOM 2678 C C . SER A 1 343 ? -9.142 19.022 10.365 1.00 85.44 343 SER A C 1
ATOM 2680 O O . SER A 1 343 ? -9.322 19.829 9.453 1.00 85.44 343 SER A O 1
ATOM 2682 N N . ARG A 1 344 ? -8.246 18.030 10.266 1.00 84.00 344 ARG A N 1
ATOM 2683 C CA . ARG A 1 344 ? -7.405 17.765 9.085 1.00 84.00 344 ARG A CA 1
ATOM 2684 C C . ARG A 1 344 ? -8.007 16.757 8.102 1.00 84.00 344 ARG A C 1
ATOM 2686 O O . ARG A 1 344 ? -7.301 16.346 7.191 1.00 84.00 344 ARG A O 1
ATOM 2693 N N . CYS A 1 345 ? -9.282 16.391 8.245 1.00 81.44 345 CYS A N 1
ATOM 2694 C CA . CYS A 1 345 ? -9.966 15.418 7.383 1.00 81.44 345 CYS A CA 1
ATOM 2695 C C . CYS A 1 345 ? -10.006 15.792 5.891 1.00 81.44 345 CYS A C 1
ATOM 2697 O O . CYS A 1 345 ? -10.202 14.928 5.044 1.00 81.44 345 CYS A O 1
ATOM 2699 N N . ARG A 1 346 ? -9.832 17.081 5.561 1.00 75.88 346 ARG A N 1
ATOM 2700 C CA . ARG A 1 346 ? -9.736 17.580 4.176 1.00 75.88 346 ARG A CA 1
ATOM 2701 C C . ARG A 1 346 ? -8.307 17.598 3.624 1.00 75.88 346 ARG A C 1
ATOM 2703 O O . ARG A 1 346 ? -8.127 17.887 2.446 1.00 75.88 346 ARG A O 1
ATOM 2710 N N . GLY A 1 347 ? -7.307 17.391 4.478 1.00 74.25 347 GLY A N 1
ATOM 2711 C CA . GLY A 1 347 ? -5.903 17.302 4.088 1.00 74.25 347 GLY A CA 1
ATOM 2712 C C . GLY A 1 347 ? -5.519 15.875 3.685 1.00 74.25 347 GLY A C 1
ATOM 2713 O O . GLY A 1 347 ? -6.289 14.946 3.922 1.00 74.25 347 GLY A O 1
ATOM 2714 N N . PRO A 1 348 ? -4.325 15.671 3.106 1.00 80.75 348 PRO A N 1
ATOM 2715 C CA . PRO A 1 348 ? -3.886 14.350 2.667 1.00 80.75 348 PRO A CA 1
ATOM 2716 C C . PRO A 1 348 ? -3.757 13.370 3.843 1.00 80.75 348 PRO A C 1
ATOM 2718 O O . PRO A 1 348 ? -3.236 13.719 4.905 1.00 80.75 348 PRO A O 1
ATOM 2721 N N . PHE A 1 349 ? -4.181 12.124 3.642 1.00 83.69 349 PHE A N 1
ATOM 2722 C CA . PHE A 1 349 ? -3.858 11.003 4.524 1.00 83.69 349 PHE A CA 1
ATOM 2723 C C . PHE A 1 349 ? -2.821 10.121 3.829 1.00 83.69 349 PHE A C 1
ATOM 2725 O O . PHE A 1 349 ? -3.122 9.500 2.813 1.00 83.69 349 PHE A O 1
ATOM 2732 N N . VAL A 1 350 ? -1.592 10.091 4.347 1.00 85.12 350 VAL A N 1
ATOM 2733 C CA . VAL A 1 350 ? -0.469 9.377 3.721 1.00 85.12 350 VAL A CA 1
ATOM 2734 C C . VAL A 1 350 ? -0.072 8.187 4.596 1.00 85.12 350 VAL A C 1
ATOM 2736 O O . VAL A 1 350 ? 0.629 8.388 5.591 1.00 85.12 350 VAL A O 1
ATOM 2739 N N . PRO A 1 351 ? -0.521 6.962 4.270 1.00 85.50 351 PRO A N 1
ATOM 2740 C CA . PRO A 1 351 ? -0.118 5.753 4.971 1.00 85.50 351 PRO A CA 1
ATOM 2741 C C . PRO A 1 351 ? 1.230 5.238 4.460 1.00 85.50 351 PRO A C 1
ATOM 2743 O O . PRO A 1 351 ? 1.517 5.258 3.262 1.00 85.50 351 PRO A O 1
ATOM 2746 N N . ILE A 1 352 ? 2.054 4.749 5.382 1.00 84.31 352 ILE A N 1
ATOM 2747 C CA . ILE A 1 352 ? 3.318 4.072 5.105 1.00 84.31 352 ILE A CA 1
ATOM 2748 C C . ILE A 1 352 ? 3.406 2.873 6.032 1.00 84.31 352 ILE A C 1
ATOM 2750 O O . ILE A 1 352 ? 3.379 3.039 7.248 1.00 84.31 352 ILE A O 1
ATOM 2754 N N . ASN A 1 353 ? 3.565 1.683 5.466 1.00 83.12 353 ASN A N 1
ATOM 2755 C CA . ASN A 1 353 ? 3.896 0.501 6.244 1.00 83.12 353 ASN A CA 1
ATOM 2756 C C . ASN A 1 353 ? 5.418 0.295 6.245 1.00 83.12 353 ASN A C 1
ATOM 2758 O O . ASN A 1 353 ? 6.014 0.054 5.193 1.00 83.12 353 ASN A O 1
ATOM 2762 N N . CYS A 1 354 ? 6.041 0.393 7.421 1.00 84.38 354 CYS A N 1
ATOM 2763 C CA . CYS A 1 354 ? 7.491 0.274 7.563 1.00 84.38 354 CYS A CA 1
ATOM 2764 C C . CYS A 1 354 ? 7.999 -1.150 7.285 1.00 84.38 354 CYS A C 1
ATOM 2766 O O . CYS A 1 354 ? 9.133 -1.297 6.838 1.00 84.38 354 CYS A O 1
ATOM 2768 N N . SER A 1 355 ? 7.189 -2.194 7.479 1.00 76.31 355 SER A N 1
ATOM 2769 C CA . SER A 1 355 ? 7.615 -3.574 7.205 1.00 76.31 355 SER A CA 1
ATOM 2770 C C . SER A 1 355 ? 7.549 -3.947 5.720 1.00 76.31 355 SER A C 1
ATOM 2772 O O . SER A 1 355 ? 8.252 -4.855 5.277 1.00 76.31 355 SER A O 1
ATOM 2774 N N . ALA A 1 356 ? 6.751 -3.224 4.926 1.00 77.44 356 ALA A N 1
ATOM 2775 C CA . ALA A 1 356 ? 6.571 -3.491 3.498 1.00 77.44 356 ALA A CA 1
ATOM 2776 C C . ALA A 1 356 ? 7.663 -2.870 2.606 1.00 77.44 356 ALA A C 1
ATOM 2778 O O . ALA A 1 356 ? 7.837 -3.295 1.462 1.00 77.44 356 ALA A O 1
ATOM 2779 N N . ILE A 1 357 ? 8.383 -1.857 3.100 1.00 75.00 357 ILE A N 1
ATOM 2780 C CA . ILE A 1 357 ? 9.381 -1.117 2.320 1.00 75.00 357 ILE A CA 1
ATOM 2781 C C . ILE A 1 357 ? 10.781 -1.683 2.603 1.00 75.00 357 ILE A C 1
ATOM 2783 O O . ILE A 1 357 ? 11.177 -1.759 3.768 1.00 75.00 357 ILE A O 1
ATOM 2787 N N . PRO A 1 358 ? 11.573 -2.031 1.567 1.00 77.75 358 PRO A N 1
ATOM 2788 C CA . PRO A 1 358 ? 12.970 -2.413 1.747 1.00 77.75 358 PRO A CA 1
ATOM 2789 C C . PRO A 1 358 ? 13.747 -1.353 2.533 1.00 77.75 358 PRO A C 1
ATOM 2791 O O . PRO A 1 358 ? 13.594 -0.152 2.292 1.00 77.75 358 PRO A O 1
ATOM 2794 N N . LYS A 1 359 ? 14.607 -1.787 3.460 1.00 83.00 359 LYS A N 1
ATOM 2795 C CA . LYS A 1 359 ? 15.325 -0.887 4.380 1.00 83.00 359 LYS A CA 1
ATOM 2796 C C . LYS A 1 359 ? 16.137 0.172 3.633 1.00 83.00 359 LYS A C 1
ATOM 2798 O O . LYS A 1 359 ? 16.215 1.310 4.083 1.00 83.00 359 LYS A O 1
ATOM 2803 N N . GLU A 1 360 ? 16.683 -0.197 2.479 1.00 81.00 360 GLU A N 1
ATOM 2804 C CA . GLU A 1 360 ? 17.493 0.653 1.607 1.00 81.00 360 GLU A CA 1
ATOM 2805 C C . GLU A 1 360 ? 16.674 1.772 0.944 1.00 81.00 360 GLU A C 1
ATOM 2807 O O . GLU A 1 360 ? 17.218 2.829 0.635 1.00 81.00 360 GLU A O 1
ATOM 2812 N N . LEU A 1 361 ? 15.369 1.561 0.737 1.00 85.44 361 LEU A N 1
ATOM 2813 C CA . LEU A 1 361 ? 14.468 2.515 0.077 1.00 85.44 361 LEU A CA 1
ATOM 2814 C C . LEU A 1 361 ? 13.638 3.340 1.064 1.00 85.44 361 LEU A C 1
ATOM 2816 O O . LEU A 1 361 ? 13.099 4.386 0.697 1.00 85.44 361 LEU A O 1
ATOM 2820 N N . MET A 1 362 ? 13.543 2.906 2.322 1.00 86.06 362 MET A N 1
ATOM 2821 C CA . MET A 1 362 ? 12.719 3.569 3.334 1.00 86.06 362 MET A CA 1
ATOM 2822 C C . MET A 1 362 ? 13.106 5.037 3.535 1.00 86.06 362 MET A C 1
ATOM 2824 O O . MET A 1 362 ? 12.238 5.896 3.690 1.00 86.06 362 MET A O 1
ATOM 2828 N N . GLU A 1 363 ? 14.401 5.347 3.479 1.00 89.75 363 GLU A N 1
ATOM 2829 C CA . GLU A 1 363 ? 14.877 6.721 3.606 1.00 89.75 363 GLU A CA 1
ATOM 2830 C C . GLU A 1 363 ? 14.405 7.604 2.441 1.00 89.75 363 GLU A C 1
ATOM 2832 O O . GLU A 1 363 ? 13.871 8.694 2.663 1.00 89.75 363 GLU A O 1
ATOM 2837 N N . THR A 1 364 ? 14.568 7.125 1.202 1.00 88.19 364 THR A N 1
ATOM 2838 C CA . THR A 1 364 ? 14.156 7.853 -0.005 1.00 88.19 364 THR A CA 1
ATOM 2839 C C . THR A 1 364 ? 12.645 8.028 -0.079 1.00 88.19 364 THR A C 1
ATOM 2841 O O . THR A 1 364 ? 12.187 9.084 -0.503 1.00 88.19 364 THR A O 1
ATOM 2844 N N . GLU A 1 365 ? 11.869 7.045 0.380 1.00 84.50 365 GLU A N 1
ATOM 2845 C CA . GLU A 1 365 ? 10.408 7.139 0.436 1.00 84.50 365 GLU A CA 1
ATOM 2846 C C . GLU A 1 365 ? 9.956 8.178 1.471 1.00 84.50 365 GLU A C 1
ATOM 2848 O O . GLU A 1 365 ? 9.161 9.069 1.167 1.00 84.50 365 GLU A O 1
ATOM 2853 N N . LEU A 1 366 ? 10.495 8.132 2.694 1.00 87.69 366 LEU A N 1
ATOM 2854 C CA . LEU A 1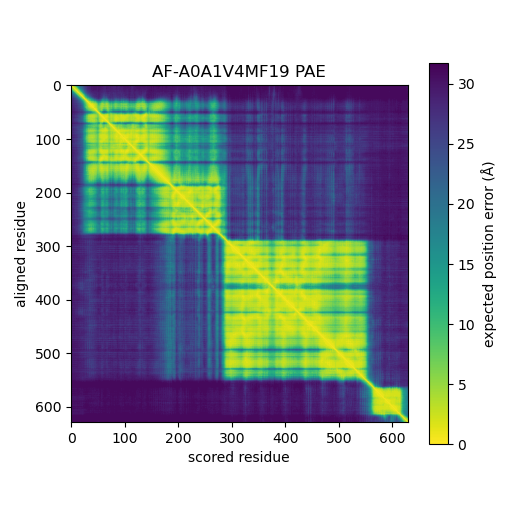 366 ? 10.087 9.042 3.767 1.00 87.69 366 LEU A CA 1
ATOM 2855 C C . LEU A 1 366 ? 10.478 10.494 3.471 1.00 87.69 366 LEU A C 1
ATOM 2857 O O . LEU A 1 366 ? 9.630 11.391 3.522 1.00 87.69 366 LEU A O 1
ATOM 2861 N N . PHE A 1 367 ? 11.753 10.733 3.162 1.00 90.94 367 PHE A N 1
ATOM 2862 C CA . PHE A 1 367 ? 12.324 12.082 3.104 1.00 90.94 367 PHE A CA 1
ATOM 2863 C C . PHE A 1 367 ? 12.464 12.629 1.681 1.00 90.94 367 PHE A C 1
ATOM 2865 O O . PHE A 1 367 ? 12.580 13.843 1.501 1.00 90.94 367 PHE A O 1
ATOM 2872 N N . GLY A 1 368 ? 12.385 11.768 0.664 1.00 88.88 368 GLY A N 1
ATOM 2873 C CA . GLY A 1 368 ? 12.624 12.150 -0.722 1.00 88.88 368 GLY A CA 1
ATOM 2874 C C . GLY A 1 368 ? 14.106 12.340 -1.019 1.00 88.88 368 GLY A C 1
ATOM 2875 O O . GLY A 1 368 ? 14.970 12.215 -0.148 1.00 88.88 368 GLY A O 1
ATOM 2876 N N . TYR A 1 369 ? 14.412 12.684 -2.264 1.00 87.81 369 TYR A N 1
ATOM 2877 C CA . TYR A 1 369 ? 15.777 12.967 -2.698 1.00 87.81 369 TYR A CA 1
ATOM 2878 C C . TYR A 1 369 ? 15.827 14.178 -3.625 1.00 87.81 369 TYR A C 1
ATOM 2880 O O . TYR A 1 369 ? 14.904 14.432 -4.402 1.00 87.81 369 TYR A O 1
ATOM 2888 N N . ALA A 1 370 ? 16.919 14.931 -3.537 1.00 87.31 370 ALA A N 1
ATOM 2889 C CA . ALA A 1 370 ? 17.207 16.037 -4.435 1.00 87.31 370 ALA A CA 1
ATOM 2890 C C . ALA A 1 370 ? 17.783 15.536 -5.769 1.00 87.31 370 ALA A C 1
ATOM 2892 O O . ALA A 1 370 ? 18.289 14.416 -5.880 1.00 87.31 370 ALA A O 1
ATOM 2893 N N . GLU A 1 371 ? 17.729 16.378 -6.798 1.00 84.25 371 GLU A N 1
ATOM 2894 C CA . GLU A 1 371 ? 18.382 16.081 -8.072 1.00 84.25 371 GLU A CA 1
ATOM 2895 C C . GLU A 1 371 ? 19.878 15.791 -7.870 1.00 84.25 371 GLU A C 1
ATOM 2897 O O . GLU A 1 371 ? 20.573 16.515 -7.160 1.00 84.25 371 GLU A O 1
ATOM 2902 N N . GLY A 1 372 ? 20.370 14.714 -8.489 1.00 81.56 372 GLY A N 1
ATOM 2903 C CA . GLY A 1 372 ? 21.779 14.322 -8.404 1.00 81.56 372 GLY A CA 1
ATOM 2904 C C . GLY A 1 372 ? 22.204 13.658 -7.089 1.00 81.56 372 GLY A C 1
ATOM 2905 O O . GLY A 1 372 ? 23.398 13.461 -6.891 1.00 81.56 372 GLY A O 1
ATOM 2906 N N . ALA A 1 373 ? 21.267 13.278 -6.209 1.00 81.81 373 ALA A N 1
ATOM 2907 C CA . ALA A 1 373 ? 21.588 12.631 -4.932 1.00 81.81 373 ALA A CA 1
ATOM 2908 C C . ALA A 1 373 ? 22.347 11.293 -5.078 1.00 81.81 373 ALA A C 1
ATOM 2910 O O . ALA A 1 373 ? 23.162 10.953 -4.224 1.00 81.81 373 ALA A O 1
ATOM 2911 N N . PHE A 1 374 ? 22.088 10.536 -6.150 1.00 82.19 374 PHE A N 1
ATOM 2912 C CA . PHE A 1 374 ? 22.771 9.281 -6.488 1.00 82.19 374 PHE A CA 1
ATOM 2913 C C . PHE A 1 374 ? 22.718 9.001 -8.001 1.00 82.19 374 PHE A C 1
ATOM 2915 O O . PHE A 1 374 ? 21.957 9.628 -8.745 1.00 82.19 374 PHE A O 1
ATOM 2922 N N . THR A 1 375 ? 23.522 8.045 -8.479 1.00 68.00 375 THR A N 1
ATOM 2923 C CA . THR A 1 375 ? 23.526 7.598 -9.884 1.00 68.00 375 THR A CA 1
ATOM 2924 C C . THR A 1 375 ? 22.160 7.019 -10.270 1.00 68.00 375 THR A C 1
ATOM 2926 O O . THR A 1 375 ? 21.778 5.968 -9.764 1.00 68.00 375 THR A O 1
ATOM 2929 N N . GLY A 1 376 ? 21.422 7.699 -11.156 1.00 68.00 376 GLY A N 1
ATOM 2930 C CA . GLY A 1 376 ? 20.041 7.340 -11.522 1.00 68.00 376 GLY A CA 1
ATOM 2931 C C . GLY A 1 376 ? 18.946 8.214 -10.891 1.00 68.00 376 GLY A C 1
ATOM 2932 O O . GLY A 1 376 ? 17.770 8.003 -11.181 1.00 68.00 376 GLY A O 1
ATOM 2933 N N . ALA A 1 377 ? 19.296 9.216 -10.075 1.00 72.31 377 ALA A N 1
ATOM 2934 C CA . ALA A 1 377 ? 18.328 10.176 -9.549 1.00 72.31 377 ALA A CA 1
ATOM 2935 C C . ALA A 1 377 ? 17.633 10.956 -10.686 1.00 72.31 377 ALA A C 1
ATOM 2937 O O . ALA A 1 377 ? 18.286 11.521 -11.567 1.00 72.31 377 ALA A O 1
ATOM 2938 N N . LYS A 1 378 ? 16.294 11.004 -10.652 1.00 72.88 378 LYS A N 1
ATOM 2939 C CA . LYS A 1 378 ? 15.484 11.788 -11.601 1.00 72.88 378 LYS A CA 1
ATOM 2940 C C . LYS A 1 378 ? 15.842 13.281 -11.541 1.00 72.88 378 LYS A C 1
ATOM 2942 O O . LYS A 1 378 ? 16.041 13.830 -10.454 1.00 72.88 378 LYS A O 1
ATOM 2947 N N . LYS A 1 379 ? 15.851 13.944 -12.705 1.00 66.25 379 LYS A N 1
ATOM 2948 C CA . LYS A 1 379 ? 15.916 15.414 -12.798 1.00 66.25 379 LYS A CA 1
ATOM 2949 C C . LYS A 1 379 ? 14.742 16.027 -12.026 1.00 66.25 379 LYS A C 1
ATOM 2951 O O . LYS A 1 379 ? 13.622 15.544 -12.169 1.00 66.25 379 LYS A O 1
ATOM 2956 N N . GLY A 1 380 ? 15.002 17.037 -11.197 1.00 69.25 380 GLY A N 1
ATOM 2957 C CA . GLY A 1 380 ? 14.015 17.629 -10.283 1.00 69.25 380 GLY A CA 1
ATOM 2958 C C . GLY A 1 380 ? 13.832 16.927 -8.927 1.00 69.25 380 GLY A C 1
ATOM 2959 O O . GLY A 1 380 ? 13.182 17.495 -8.051 1.00 69.25 380 GLY A O 1
ATOM 2960 N N . GLY A 1 381 ? 14.431 15.748 -8.703 1.00 81.00 381 GLY A N 1
ATOM 2961 C CA . GLY A 1 381 ? 14.271 14.989 -7.455 1.00 81.00 381 GLY A CA 1
ATOM 2962 C C . GLY A 1 381 ? 12.885 14.347 -7.289 1.00 81.00 381 GLY A C 1
ATOM 2963 O O . GLY A 1 381 ? 12.057 14.373 -8.198 1.00 81.00 381 GLY A O 1
ATOM 2964 N N . VAL A 1 382 ? 12.634 13.734 -6.128 1.00 80.94 382 VAL A N 1
ATOM 2965 C CA . VAL A 1 382 ? 11.322 13.173 -5.749 1.00 80.94 382 VAL A CA 1
ATOM 2966 C C . VAL A 1 382 ? 10.970 13.627 -4.339 1.00 80.94 382 VAL A C 1
ATOM 2968 O O . VAL A 1 382 ? 11.782 13.520 -3.420 1.00 80.94 382 VAL A O 1
ATOM 2971 N N . ALA A 1 383 ? 9.749 14.139 -4.170 1.00 82.50 383 ALA A N 1
ATOM 2972 C CA . ALA A 1 383 ? 9.240 14.569 -2.875 1.00 82.50 383 ALA A CA 1
ATOM 2973 C C . ALA A 1 383 ? 8.944 13.361 -1.977 1.00 82.50 383 ALA A C 1
ATOM 2975 O O . ALA A 1 383 ? 8.208 12.459 -2.377 1.00 82.50 383 ALA A O 1
ATOM 2976 N N . GLY A 1 384 ? 9.473 13.376 -0.754 1.00 86.38 384 GLY A N 1
ATOM 2977 C CA . GLY A 1 384 ? 9.210 12.342 0.242 1.00 86.38 384 GLY A CA 1
ATOM 2978 C C . GLY A 1 384 ? 7.803 12.410 0.822 1.00 86.38 384 GLY A C 1
ATOM 2979 O O . GLY A 1 384 ? 7.120 13.438 0.752 1.00 86.38 384 GLY A O 1
ATOM 2980 N N . LYS A 1 385 ? 7.384 11.324 1.463 1.00 85.81 385 LYS A N 1
ATOM 2981 C CA . LYS A 1 385 ? 6.053 11.184 2.062 1.00 85.81 385 LYS A CA 1
ATOM 2982 C C . LYS A 1 385 ? 5.756 12.218 3.151 1.00 85.81 385 LYS A C 1
ATOM 2984 O O . LYS A 1 385 ? 4.614 12.651 3.273 1.00 85.81 385 LYS A O 1
ATOM 2989 N N . PHE A 1 386 ? 6.769 12.691 3.880 1.00 89.81 386 PHE A N 1
ATOM 2990 C CA . PHE A 1 386 ? 6.609 13.809 4.820 1.00 89.81 386 PHE A CA 1
ATOM 2991 C C . PHE A 1 386 ? 6.111 15.092 4.142 1.00 89.81 386 PHE A C 1
ATOM 2993 O O . PHE A 1 386 ? 5.258 15.788 4.688 1.00 89.81 386 PHE A O 1
ATOM 3000 N N . VAL A 1 387 ? 6.635 15.394 2.951 1.00 85.19 387 VAL A N 1
ATOM 3001 C CA . VAL A 1 387 ? 6.225 16.565 2.165 1.00 85.19 387 VAL A CA 1
ATOM 3002 C C . VAL A 1 387 ? 4.848 16.328 1.545 1.00 85.19 387 VAL A C 1
ATOM 3004 O O . VAL A 1 387 ? 4.017 17.230 1.553 1.00 85.19 387 VAL A O 1
ATOM 3007 N N . GLN A 1 388 ? 4.573 15.108 1.071 1.00 82.31 388 GLN A N 1
ATOM 3008 C CA . GLN A 1 388 ? 3.262 14.729 0.523 1.00 82.31 388 GLN A CA 1
ATOM 3009 C C . GLN A 1 388 ? 2.140 14.822 1.574 1.00 82.31 388 GLN A C 1
ATOM 3011 O O . GLN A 1 388 ? 1.013 15.173 1.241 1.00 82.31 388 GLN A O 1
ATOM 3016 N N . ALA A 1 389 ? 2.444 14.558 2.848 1.00 86.06 389 ALA A N 1
ATOM 3017 C CA . ALA A 1 389 ? 1.483 14.622 3.951 1.00 86.06 389 ALA A CA 1
ATOM 3018 C C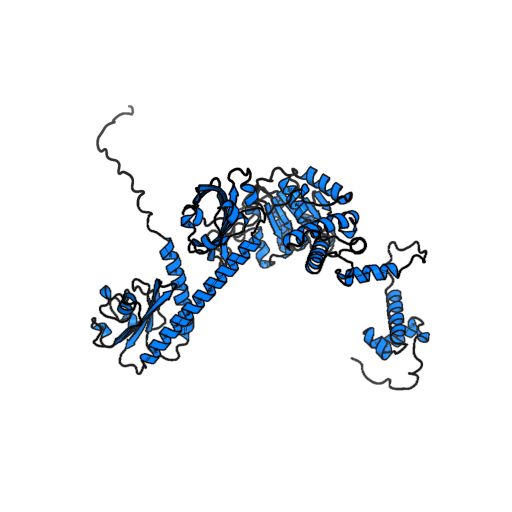 . ALA A 1 389 ? 1.226 16.044 4.483 1.00 86.06 389 ALA A C 1
ATOM 3020 O O . ALA A 1 389 ? 0.447 16.215 5.427 1.00 86.06 389 ALA A O 1
ATOM 3021 N N . ASN A 1 390 ? 1.890 17.064 3.931 1.00 86.94 390 ASN A N 1
ATOM 3022 C CA . ASN A 1 390 ? 1.806 18.439 4.414 1.00 86.94 390 ASN A CA 1
ATOM 3023 C C . ASN A 1 390 ? 0.358 18.970 4.407 1.00 86.94 390 ASN A C 1
ATOM 3025 O O . ASN A 1 390 ? -0.375 18.802 3.437 1.00 86.94 390 ASN A O 1
ATOM 3029 N N . GLY A 1 391 ? -0.065 19.607 5.502 1.00 85.38 391 GLY A N 1
ATOM 3030 C CA . GLY A 1 391 ? -1.450 20.041 5.729 1.00 85.38 391 GLY A CA 1
ATOM 3031 C C . GLY A 1 391 ? -2.410 18.919 6.154 1.00 85.38 391 GLY A C 1
ATOM 3032 O O . GLY A 1 391 ? -3.576 19.183 6.438 1.00 85.38 391 GLY A O 1
ATOM 3033 N N . GLY A 1 392 ? -1.931 17.675 6.241 1.00 90.38 392 GLY A N 1
ATOM 3034 C CA . GLY A 1 392 ? -2.730 16.483 6.508 1.00 90.38 392 GLY A CA 1
ATOM 3035 C C . GLY A 1 392 ? -2.184 15.621 7.647 1.00 90.38 392 GLY A C 1
ATOM 3036 O O . GLY A 1 392 ? -1.749 16.134 8.685 1.00 90.38 392 GLY A O 1
ATOM 3037 N N . THR A 1 393 ? -2.276 14.300 7.482 1.00 91.75 393 THR A N 1
ATOM 3038 C CA . THR A 1 393 ? -1.838 13.280 8.444 1.00 91.75 393 THR A CA 1
ATOM 3039 C C . THR A 1 393 ? -0.893 12.281 7.782 1.00 91.75 393 THR A C 1
ATOM 3041 O O . THR A 1 393 ? -1.221 11.697 6.752 1.00 91.75 393 THR A O 1
ATOM 3044 N N . LEU A 1 394 ? 0.260 12.060 8.408 1.00 94.06 394 LEU A N 1
ATOM 3045 C CA . LEU A 1 394 ? 1.181 10.979 8.084 1.00 94.06 394 LEU A CA 1
ATOM 3046 C C . LEU A 1 394 ? 0.895 9.807 9.026 1.00 94.06 394 LEU A C 1
ATOM 3048 O O . LEU A 1 394 ? 0.944 9.979 10.248 1.00 94.06 394 LEU A O 1
ATOM 3052 N N . PHE A 1 395 ? 0.598 8.640 8.461 1.00 95.25 395 PHE A N 1
ATOM 3053 C CA . PHE A 1 395 ? 0.410 7.405 9.210 1.00 95.25 395 PHE A CA 1
ATOM 3054 C C . PHE A 1 395 ? 1.601 6.469 8.989 1.00 95.25 395 PHE A C 1
ATOM 3056 O O . PHE A 1 395 ? 1.882 6.090 7.856 1.00 95.25 395 PHE A O 1
ATOM 3063 N N . LEU A 1 396 ? 2.295 6.110 10.070 1.00 94.62 396 LEU A N 1
ATOM 3064 C CA . LEU A 1 396 ? 3.389 5.136 10.055 1.00 94.62 396 LEU A CA 1
ATOM 3065 C C . LEU A 1 396 ? 2.927 3.836 10.720 1.00 94.62 396 LEU A C 1
ATOM 3067 O O . LEU A 1 396 ? 2.858 3.766 11.948 1.00 94.62 396 LEU A O 1
ATOM 3071 N N . ASP A 1 397 ? 2.606 2.822 9.923 1.00 93.75 397 ASP A N 1
ATOM 3072 C CA . ASP A 1 397 ? 2.310 1.479 10.418 1.00 93.75 397 ASP A CA 1
ATOM 3073 C C . ASP A 1 397 ? 3.597 0.682 10.651 1.00 93.75 397 ASP A C 1
ATOM 3075 O O . ASP A 1 397 ? 4.616 0.900 9.988 1.00 93.75 397 ASP A O 1
ATOM 3079 N N . GLU A 1 398 ? 3.530 -0.220 11.625 1.00 92.31 398 GLU A N 1
ATOM 3080 C CA . GLU A 1 398 ? 4.638 -1.054 12.103 1.00 92.31 398 GLU A CA 1
ATOM 3081 C C . GLU A 1 398 ? 5.931 -0.260 12.374 1.00 92.31 398 GLU A C 1
ATOM 3083 O O . GLU A 1 398 ? 7.031 -0.648 11.989 1.00 92.31 398 GLU A O 1
ATOM 3088 N N . ILE A 1 399 ? 5.812 0.867 13.092 1.00 95.19 399 ILE A N 1
ATOM 3089 C CA . ILE A 1 399 ? 6.945 1.767 13.393 1.00 95.19 399 ILE A CA 1
ATOM 3090 C C . ILE A 1 399 ? 8.104 1.072 14.131 1.00 95.19 399 ILE A C 1
ATOM 3092 O O . ILE A 1 399 ? 9.244 1.527 14.048 1.00 95.19 399 ILE A O 1
ATOM 3096 N N . GLY A 1 400 ? 7.831 -0.036 14.831 1.00 93.12 400 GLY A N 1
ATOM 3097 C CA . GLY A 1 400 ? 8.848 -0.868 15.480 1.00 93.12 400 GLY A CA 1
ATOM 3098 C C . GLY A 1 400 ? 9.842 -1.511 14.505 1.00 93.12 400 GLY A C 1
ATOM 3099 O O . GLY A 1 400 ? 10.979 -1.773 14.891 1.00 93.12 400 GLY A O 1
ATOM 3100 N N . ASP A 1 401 ? 9.463 -1.684 13.235 1.00 91.25 401 ASP A N 1
ATOM 3101 C CA . ASP A 1 401 ? 10.322 -2.261 12.194 1.00 91.25 401 ASP A CA 1
ATOM 3102 C C . ASP A 1 401 ? 11.191 -1.216 11.472 1.00 91.25 401 ASP A C 1
ATOM 3104 O O . ASP A 1 401 ? 11.989 -1.555 10.591 1.00 91.25 401 ASP A O 1
ATOM 3108 N N . MET A 1 402 ? 11.099 0.061 11.864 1.00 93.19 402 MET A N 1
ATOM 3109 C CA . MET A 1 402 ? 11.945 1.116 11.313 1.00 93.19 402 MET A CA 1
ATOM 3110 C C . MET A 1 402 ? 13.428 0.878 11.658 1.00 93.19 402 MET A C 1
ATOM 3112 O O . MET A 1 402 ? 13.776 0.779 12.842 1.00 93.19 402 MET A O 1
ATOM 3116 N N . PRO A 1 403 ? 14.337 0.877 10.658 1.00 93.56 403 PRO A N 1
ATOM 3117 C CA . PRO A 1 403 ? 15.770 0.762 10.886 1.00 93.56 403 PRO A CA 1
ATOM 3118 C C . PRO A 1 403 ? 16.278 1.780 11.906 1.00 93.56 403 PRO A C 1
ATOM 3120 O O . PRO A 1 403 ? 15.960 2.970 11.826 1.00 93.56 403 PRO A O 1
ATOM 3123 N N . TYR A 1 404 ? 17.111 1.314 12.837 1.00 93.44 404 TYR A N 1
ATOM 3124 C CA . TYR A 1 404 ? 17.637 2.127 13.935 1.00 93.44 404 TYR A CA 1
ATOM 3125 C C . TYR A 1 404 ? 18.328 3.412 13.451 1.00 93.44 404 TYR A C 1
ATOM 3127 O O . TYR A 1 404 ? 18.145 4.475 14.043 1.00 93.44 404 TYR A O 1
ATOM 3135 N N . ASP A 1 405 ? 19.031 3.348 12.318 1.00 92.50 405 ASP A N 1
ATOM 3136 C CA . ASP A 1 405 ? 19.757 4.483 11.734 1.00 92.50 405 ASP A CA 1
ATOM 3137 C C . ASP A 1 405 ? 18.841 5.582 11.162 1.00 92.50 405 ASP A C 1
ATOM 3139 O O . ASP A 1 405 ? 19.263 6.734 11.026 1.00 92.50 405 ASP A O 1
ATOM 3143 N N . LEU A 1 406 ? 17.571 5.270 10.872 1.00 93.81 406 LEU A N 1
ATOM 3144 C CA . LEU A 1 406 ? 16.580 6.245 10.394 1.00 93.81 406 LEU A CA 1
ATOM 3145 C C . LEU A 1 406 ? 15.846 6.957 11.535 1.00 93.81 406 LEU A C 1
ATOM 3147 O O . LEU A 1 406 ? 15.358 8.077 11.353 1.00 93.81 406 LEU A O 1
ATOM 3151 N N . GLN A 1 407 ? 15.822 6.362 12.728 1.00 95.81 407 GLN A N 1
ATOM 3152 C CA . GLN A 1 407 ? 15.127 6.904 13.897 1.00 95.81 407 GLN A CA 1
ATOM 3153 C C . GLN A 1 407 ? 15.604 8.324 14.289 1.00 95.81 407 GLN A C 1
ATOM 3155 O O . GLN A 1 407 ? 14.750 9.169 14.570 1.00 95.81 407 GLN A O 1
ATOM 3160 N N . PRO A 1 408 ? 16.910 8.677 14.238 1.00 95.19 408 PRO A N 1
ATOM 3161 C CA . PRO A 1 408 ? 17.362 10.052 14.472 1.00 95.19 408 PRO A CA 1
ATOM 3162 C C . PRO A 1 408 ? 16.838 11.067 13.446 1.00 95.19 408 PRO A C 1
ATOM 3164 O O . PRO A 1 408 ? 16.547 12.208 13.806 1.00 95.19 408 PRO A O 1
ATOM 3167 N N . LYS A 1 409 ? 16.710 10.680 12.168 1.00 93.62 409 LYS A N 1
ATOM 3168 C CA . LYS A 1 409 ? 16.176 11.565 11.117 1.00 93.62 409 LYS A CA 1
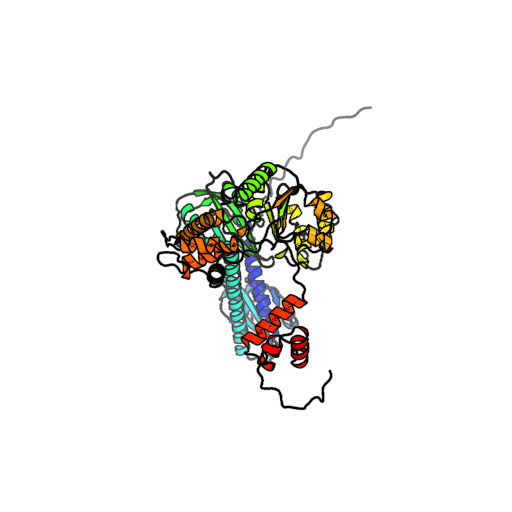ATOM 3169 C C . LYS A 1 409 ? 14.679 11.783 11.294 1.00 93.62 409 LYS A C 1
ATOM 3171 O O . LYS A 1 409 ? 14.217 12.920 11.209 1.00 93.62 409 LYS A O 1
ATOM 3176 N N . LEU A 1 410 ? 13.948 10.718 11.628 1.00 95.25 410 LEU A N 1
ATOM 3177 C CA . LEU A 1 410 ? 12.540 10.804 12.001 1.00 95.25 410 LEU A CA 1
ATOM 3178 C C . LEU A 1 410 ? 12.344 11.737 13.206 1.00 95.25 410 LEU A C 1
ATOM 3180 O O . LEU A 1 410 ? 11.499 12.630 13.164 1.00 95.25 410 LEU A O 1
ATOM 3184 N N . LEU A 1 411 ? 13.161 11.585 14.252 1.00 95.88 411 LEU A N 1
ATOM 3185 C CA . LEU A 1 411 ? 13.110 12.442 15.435 1.00 95.88 411 LEU A CA 1
ATOM 3186 C C . LEU A 1 411 ? 13.283 13.925 15.075 1.00 95.88 411 LEU A C 1
ATOM 3188 O O . LEU A 1 411 ? 12.479 14.749 15.516 1.00 95.88 411 LEU A O 1
ATOM 3192 N N . ARG A 1 412 ? 14.279 14.261 14.242 1.00 93.94 412 ARG A N 1
ATOM 3193 C CA . ARG A 1 412 ? 14.492 15.640 13.768 1.00 93.94 412 ARG A CA 1
ATOM 3194 C C . ARG A 1 412 ? 13.294 16.168 12.988 1.00 93.94 412 ARG A C 1
ATOM 3196 O O . ARG A 1 412 ? 12.830 17.263 13.285 1.00 93.94 412 ARG A O 1
ATOM 3203 N N . ALA A 1 413 ? 12.729 15.372 12.078 1.00 94.25 413 ALA A N 1
ATOM 3204 C CA . ALA A 1 413 ? 11.544 15.768 11.318 1.00 94.25 413 ALA A CA 1
ATOM 3205 C C . ALA A 1 413 ? 10.346 16.109 12.224 1.00 94.25 413 ALA A C 1
ATOM 3207 O O . ALA A 1 413 ? 9.634 17.089 11.993 1.00 94.25 413 ALA A O 1
ATOM 3208 N N . ILE A 1 414 ? 10.152 15.338 13.298 1.00 93.12 414 ILE A N 1
ATOM 3209 C CA . ILE A 1 414 ? 9.066 15.548 14.266 1.00 93.12 414 ILE A CA 1
ATOM 3210 C C . ILE A 1 414 ? 9.328 16.758 15.175 1.00 93.12 414 ILE A C 1
ATOM 3212 O O . ILE A 1 414 ? 8.392 17.472 15.546 1.00 93.12 414 ILE A O 1
ATOM 3216 N N . GLN A 1 415 ? 10.577 16.969 15.593 1.00 92.38 415 GLN A N 1
ATOM 3217 C CA . GLN A 1 415 ? 10.947 18.050 16.509 1.00 92.38 415 GLN A CA 1
ATOM 3218 C C . GLN A 1 415 ? 11.022 19.404 15.805 1.00 92.38 415 GLN A C 1
ATOM 3220 O O . GLN A 1 415 ? 10.420 20.366 16.277 1.00 92.38 415 GLN A O 1
ATOM 3225 N N . GLU A 1 416 ? 11.730 19.468 14.679 1.00 92.81 416 GLU A N 1
ATOM 3226 C CA . GLU A 1 416 ? 12.013 20.711 13.958 1.00 92.81 416 GLU A CA 1
ATOM 3227 C C . GLU A 1 416 ? 10.873 21.111 13.018 1.00 92.81 416 GLU A C 1
ATOM 3229 O O . GLU A 1 416 ? 10.816 22.264 12.599 1.00 92.81 416 GLU A O 1
ATOM 3234 N N . ARG A 1 417 ? 9.941 20.190 12.714 1.00 93.56 417 ARG A N 1
ATOM 3235 C CA . ARG A 1 417 ? 8.863 20.387 11.725 1.00 93.56 417 ARG A CA 1
ATOM 3236 C C . ARG A 1 417 ? 9.412 20.742 10.343 1.00 93.56 417 ARG A C 1
ATOM 3238 O O . ARG A 1 417 ? 8.834 21.545 9.613 1.00 93.56 417 ARG A O 1
ATOM 3245 N N . GLN A 1 418 ? 10.541 20.142 9.981 1.00 94.06 418 GLN A N 1
ATOM 3246 C CA . GLN A 1 418 ? 11.166 20.311 8.676 1.00 94.06 418 GLN A CA 1
ATOM 3247 C C . GLN A 1 418 ? 11.813 19.004 8.222 1.00 94.06 418 GLN A C 1
ATOM 3249 O O . GLN A 1 418 ? 12.222 18.188 9.044 1.00 94.06 418 GLN A O 1
ATOM 3254 N N . VAL A 1 419 ? 11.925 18.811 6.911 1.00 94.12 419 VAL A N 1
ATOM 3255 C CA . VAL A 1 419 ? 12.628 17.669 6.317 1.00 94.12 419 VAL A CA 1
ATOM 3256 C C . VAL A 1 419 ? 13.677 18.133 5.324 1.00 94.12 419 VAL A C 1
ATOM 3258 O O . VAL A 1 419 ? 13.485 19.112 4.605 1.00 94.12 419 VAL A O 1
ATOM 3261 N N . ILE A 1 420 ? 14.793 17.411 5.283 1.00 91.25 420 ILE A N 1
ATOM 3262 C CA . ILE A 1 420 ? 15.880 17.637 4.334 1.00 91.25 420 ILE A CA 1
ATOM 3263 C C . ILE A 1 420 ? 15.913 16.426 3.393 1.00 91.25 420 ILE A C 1
ATOM 3265 O O . ILE A 1 420 ? 16.153 15.315 3.875 1.00 91.25 420 ILE A O 1
ATOM 3269 N N . PRO A 1 421 ? 15.665 16.608 2.083 1.00 90.75 421 PRO A N 1
ATOM 3270 C CA . PRO A 1 421 ? 15.777 15.528 1.109 1.00 90.75 421 PRO A CA 1
ATOM 3271 C C . PRO A 1 421 ? 17.197 14.964 1.053 1.00 90.75 421 PRO A C 1
ATOM 3273 O O . PRO A 1 421 ? 18.174 15.690 1.249 1.00 90.75 421 PRO A O 1
ATOM 3276 N N . ILE A 1 422 ? 17.330 13.687 0.707 1.00 90.50 422 ILE A N 1
ATOM 3277 C CA . ILE A 1 422 ? 18.638 13.043 0.539 1.00 90.50 422 ILE A CA 1
ATOM 3278 C C . ILE A 1 422 ? 19.429 13.759 -0.559 1.00 90.50 422 ILE A C 1
ATOM 3280 O O . ILE A 1 422 ? 18.896 14.053 -1.630 1.00 90.50 422 ILE A O 1
ATOM 3284 N N . GLY A 1 423 ? 20.699 14.064 -0.281 1.00 86.38 423 GLY A N 1
ATOM 3285 C CA . GLY A 1 423 ? 21.570 14.825 -1.185 1.00 86.38 423 GLY A CA 1
ATOM 3286 C C . GLY A 1 423 ? 21.186 16.303 -1.340 1.00 86.38 423 GLY A C 1
ATOM 3287 O O . GLY A 1 423 ? 21.838 17.025 -2.087 1.00 86.38 423 GLY A O 1
ATOM 3288 N N . GLY A 1 424 ? 20.142 16.764 -0.646 1.00 85.06 424 GLY A N 1
ATOM 3289 C CA . GLY A 1 424 ? 19.715 18.155 -0.616 1.00 85.06 424 GLY A CA 1
ATOM 3290 C C . GLY A 1 424 ? 20.246 18.893 0.611 1.00 85.06 424 GLY A C 1
ATOM 3291 O O . GLY A 1 424 ? 20.424 18.316 1.677 1.00 85.06 424 GLY A O 1
ATOM 3292 N N . ASN A 1 425 ? 20.434 20.206 0.472 1.00 83.88 425 ASN A N 1
ATOM 3293 C CA . ASN A 1 425 ? 20.856 21.086 1.574 1.00 83.88 425 ASN A CA 1
ATOM 3294 C C . ASN A 1 425 ? 19.739 22.033 2.040 1.00 83.88 425 ASN A C 1
ATOM 3296 O O . ASN A 1 425 ? 19.934 22.835 2.952 1.00 83.88 425 ASN A O 1
ATOM 3300 N N . LYS A 1 426 ? 18.576 21.989 1.382 1.00 87.12 426 LYS A N 1
ATOM 3301 C CA . LYS A 1 426 ? 17.453 22.880 1.664 1.00 87.12 426 LYS A CA 1
ATOM 3302 C C . LYS A 1 426 ? 16.464 22.184 2.588 1.00 87.12 426 LYS A C 1
ATOM 3304 O O . LYS A 1 426 ? 15.910 21.149 2.230 1.00 87.12 426 LYS A O 1
ATOM 3309 N N . SER A 1 427 ? 16.225 22.796 3.742 1.00 90.94 427 SER A N 1
ATOM 3310 C CA . SER A 1 427 ? 15.178 22.365 4.662 1.00 90.94 427 SER A CA 1
ATOM 3311 C C . SER A 1 427 ? 13.798 22.768 4.136 1.00 90.94 427 SER A C 1
ATOM 3313 O O . SER A 1 427 ? 13.606 23.901 3.682 1.00 90.94 427 SER A O 1
ATOM 3315 N N . ILE A 1 428 ? 12.846 21.838 4.175 1.00 91.75 428 ILE A N 1
ATOM 3316 C CA . ILE A 1 428 ? 11.464 22.022 3.726 1.00 91.75 428 ILE A CA 1
ATOM 3317 C C . ILE A 1 428 ? 10.564 21.995 4.966 1.00 91.75 428 ILE A C 1
ATOM 3319 O O . ILE A 1 428 ? 10.482 20.947 5.610 1.00 91.75 428 ILE A O 1
ATOM 3323 N N . PRO A 1 429 ? 9.897 23.106 5.331 1.00 93.38 429 PRO A N 1
ATOM 3324 C CA . PRO A 1 429 ? 8.972 23.112 6.457 1.00 93.38 429 PRO A CA 1
ATOM 3325 C C . PRO A 1 429 ? 7.756 22.234 6.174 1.00 93.38 429 PRO A C 1
ATOM 3327 O O . PRO A 1 429 ? 7.224 22.234 5.063 1.00 93.38 429 PRO A O 1
ATOM 3330 N N . ILE A 1 430 ? 7.321 21.503 7.197 1.00 93.00 430 ILE A N 1
ATOM 3331 C CA . ILE A 1 430 ? 6.182 20.592 7.142 1.00 93.00 430 ILE A CA 1
ATOM 3332 C C . ILE A 1 430 ? 5.228 20.847 8.309 1.00 93.00 430 ILE A C 1
ATOM 3334 O O . ILE A 1 430 ? 5.624 20.953 9.469 1.00 93.00 430 ILE A O 1
ATOM 3338 N N . ASP A 1 431 ? 3.941 20.884 8.002 1.00 91.75 431 ASP A N 1
ATOM 3339 C CA . ASP A 1 431 ? 2.859 20.926 8.969 1.00 91.75 431 ASP A CA 1
ATOM 3340 C C . ASP A 1 431 ? 2.013 19.659 8.841 1.00 91.75 431 ASP A C 1
ATOM 3342 O O . ASP A 1 431 ? 1.049 19.598 8.078 1.00 91.75 431 ASP A O 1
ATOM 3346 N N . ILE A 1 432 ? 2.376 18.630 9.601 1.00 92.75 432 ILE A N 1
ATOM 3347 C CA . ILE A 1 432 ? 1.706 17.327 9.578 1.00 92.75 432 ILE A CA 1
ATOM 3348 C C . ILE A 1 432 ? 1.195 16.939 10.959 1.00 92.75 432 ILE A C 1
ATOM 3350 O O . ILE A 1 432 ? 1.799 17.257 11.988 1.00 92.75 432 ILE A O 1
ATOM 3354 N N . ARG A 1 433 ? 0.125 16.152 10.986 1.00 94.12 433 ARG A N 1
ATOM 3355 C CA . ARG A 1 433 ? -0.199 15.327 12.146 1.00 94.12 433 ARG A CA 1
ATOM 3356 C C . ARG A 1 433 ? 0.457 13.962 11.983 1.00 94.12 433 ARG A C 1
ATOM 3358 O O . ARG A 1 433 ? 0.313 13.355 10.929 1.00 94.12 433 ARG A O 1
ATOM 3365 N N . LEU A 1 434 ? 1.152 13.482 13.009 1.00 95.44 434 LEU A N 1
ATOM 3366 C CA . LEU A 1 434 ? 1.756 12.154 12.991 1.00 95.44 434 LEU A CA 1
ATOM 3367 C C . LEU A 1 434 ? 0.920 11.179 13.821 1.00 95.44 434 LEU A C 1
ATOM 3369 O O . LEU A 1 434 ? 0.640 11.437 14.994 1.00 95.44 434 LEU A O 1
ATOM 3373 N N . ILE A 1 435 ? 0.557 10.054 13.216 1.00 96.56 435 ILE A N 1
ATOM 3374 C CA . ILE A 1 435 ? -0.025 8.910 13.912 1.00 96.56 435 ILE A CA 1
ATOM 3375 C C . ILE A 1 435 ? 0.840 7.694 13.586 1.00 96.56 435 ILE A C 1
ATOM 3377 O O . ILE A 1 435 ? 1.143 7.447 12.423 1.00 96.56 435 ILE A O 1
ATOM 3381 N N . CYS A 1 436 ? 1.254 6.945 14.599 1.00 96.88 436 CYS A N 1
ATOM 3382 C CA . CYS A 1 436 ? 2.049 5.733 14.429 1.00 96.88 436 CYS A CA 1
ATOM 3383 C C . CYS A 1 436 ? 1.276 4.527 14.952 1.00 96.88 436 CYS A C 1
ATOM 3385 O O . CYS A 1 436 ? 0.506 4.661 15.902 1.00 96.88 436 CYS A O 1
ATOM 3387 N N . ALA A 1 437 ? 1.518 3.350 14.387 1.00 95.06 437 ALA A N 1
ATOM 3388 C CA . ALA A 1 437 ? 1.025 2.090 14.915 1.00 95.06 437 ALA A CA 1
ATOM 3389 C C . ALA A 1 437 ? 2.154 1.070 15.092 1.00 95.06 437 ALA A C 1
ATOM 3391 O O . ALA A 1 437 ? 3.134 1.073 14.352 1.00 95.06 437 ALA A O 1
ATOM 3392 N N . SER A 1 438 ? 2.018 0.207 16.099 1.00 94.50 438 SER A N 1
ATOM 3393 C CA . SER A 1 438 ? 2.954 -0.890 16.364 1.00 94.50 438 SER A CA 1
ATOM 3394 C C . SER A 1 438 ? 2.215 -2.126 16.873 1.00 94.50 438 SER A C 1
ATOM 3396 O O . SER A 1 438 ? 1.268 -2.023 17.656 1.00 94.50 438 SER A O 1
ATOM 3398 N N . ASN A 1 439 ? 2.655 -3.300 16.425 1.00 92.38 439 ASN A N 1
ATOM 3399 C CA . ASN A 1 439 ? 2.329 -4.604 17.009 1.00 92.38 439 ASN A CA 1
ATOM 3400 C C . ASN A 1 439 ? 3.360 -5.072 18.047 1.00 92.38 439 ASN A C 1
ATOM 3402 O O . ASN A 1 439 ? 3.050 -5.960 18.835 1.00 92.38 439 ASN A O 1
ATOM 3406 N N . GLN A 1 440 ? 4.555 -4.481 18.049 1.00 91.88 440 GLN A N 1
ATOM 3407 C CA . GLN A 1 440 ? 5.628 -4.759 18.999 1.00 91.88 440 GLN A CA 1
ATOM 3408 C C . GLN A 1 440 ? 5.542 -3.815 20.202 1.00 91.88 440 GLN A C 1
ATOM 3410 O O . GLN A 1 440 ? 5.106 -2.663 20.070 1.00 91.88 440 GLN A O 1
ATOM 3415 N N . ASP A 1 441 ? 6.014 -4.289 21.353 1.00 92.69 441 ASP A N 1
ATOM 3416 C CA . ASP A 1 441 ? 6.199 -3.466 22.544 1.00 92.69 441 ASP A CA 1
ATOM 3417 C C . ASP A 1 441 ? 7.414 -2.544 22.356 1.00 92.69 441 ASP A C 1
ATOM 3419 O O . ASP A 1 441 ? 8.569 -2.967 22.433 1.00 92.69 441 ASP A O 1
ATOM 3423 N N . LEU A 1 442 ? 7.148 -1.264 22.080 1.00 93.81 442 LEU A N 1
ATOM 3424 C CA . LEU A 1 442 ? 8.207 -0.280 21.863 1.00 93.81 442 LEU A CA 1
ATOM 3425 C C . LEU A 1 442 ? 9.029 -0.017 23.133 1.00 93.81 442 LEU A C 1
ATOM 3427 O O . LEU A 1 442 ? 10.205 0.315 23.005 1.00 93.81 442 LEU A O 1
ATOM 3431 N N . GLU A 1 443 ? 8.465 -0.175 24.335 1.00 93.38 443 GLU A N 1
ATOM 3432 C CA . GLU A 1 443 ? 9.226 -0.027 25.584 1.00 93.38 443 GLU A CA 1
ATOM 3433 C C . GLU A 1 443 ? 10.249 -1.151 25.720 1.00 93.38 443 GLU A C 1
ATOM 3435 O O . GLU A 1 443 ? 11.415 -0.901 26.043 1.00 93.38 443 GLU A O 1
ATOM 3440 N N . GLN A 1 444 ? 9.845 -2.377 25.381 1.00 95.25 444 GLN A N 1
ATOM 3441 C CA . GLN A 1 444 ? 10.760 -3.511 25.324 1.00 95.25 444 GLN A CA 1
ATOM 3442 C C . GLN A 1 444 ? 11.856 -3.295 24.269 1.00 95.25 444 GLN A C 1
ATOM 3444 O O . GLN A 1 444 ? 13.034 -3.501 24.561 1.00 95.25 444 GLN A O 1
ATOM 3449 N N . LEU A 1 445 ? 11.517 -2.807 23.069 1.00 94.62 445 LEU A N 1
ATOM 3450 C CA . LEU A 1 445 ? 12.526 -2.506 22.042 1.00 94.62 445 LEU A CA 1
ATOM 3451 C C . LEU A 1 445 ? 13.512 -1.412 22.479 1.00 94.62 445 LEU A C 1
ATOM 3453 O O . LEU A 1 445 ? 14.678 -1.443 22.074 1.00 94.62 445 LEU A O 1
ATOM 3457 N N . VAL A 1 446 ? 13.070 -0.454 23.300 1.00 95.56 446 VAL A N 1
ATOM 3458 C CA . VAL A 1 446 ? 13.957 0.543 23.916 1.00 95.56 446 VAL A CA 1
ATOM 3459 C C . VAL A 1 446 ? 14.910 -0.123 24.907 1.00 95.56 446 VAL A C 1
ATOM 3461 O O . VAL A 1 446 ? 16.112 0.138 24.853 1.00 95.56 446 VAL A O 1
ATOM 3464 N N . ALA A 1 447 ? 14.415 -1.022 25.761 1.00 94.75 447 ALA A N 1
ATOM 3465 C CA . ALA A 1 447 ? 15.256 -1.784 26.686 1.00 94.75 447 ALA A CA 1
ATOM 3466 C C . ALA A 1 447 ? 16.288 -2.670 25.955 1.00 94.75 447 ALA A C 1
ATOM 3468 O O . ALA A 1 447 ? 17.411 -2.840 26.428 1.00 94.75 447 ALA A O 1
ATOM 3469 N N . GLU A 1 448 ? 15.937 -3.178 24.771 1.00 95.44 448 GLU A N 1
ATOM 3470 C CA . GLU A 1 448 ? 16.807 -3.976 23.896 1.00 95.44 448 GLU A CA 1
ATOM 3471 C C . GLU A 1 448 ? 17.770 -3.136 23.025 1.00 95.44 448 GLU A C 1
ATOM 3473 O O . GLU A 1 448 ? 18.533 -3.704 22.244 1.00 95.44 448 GLU A O 1
ATOM 3478 N N . ASN A 1 449 ? 17.766 -1.798 23.126 1.00 93.25 449 ASN A N 1
ATOM 3479 C CA . ASN A 1 449 ? 18.505 -0.873 22.242 1.00 93.25 449 ASN A CA 1
ATOM 3480 C C . ASN A 1 449 ? 18.188 -1.034 20.740 1.00 93.25 449 ASN A C 1
ATOM 3482 O O . ASN A 1 449 ? 18.998 -0.691 19.879 1.00 93.25 449 ASN A O 1
ATOM 3486 N N . ARG A 1 450 ? 16.998 -1.540 20.410 1.00 93.00 450 ARG A N 1
ATOM 3487 C CA . ARG A 1 450 ? 16.489 -1.655 19.033 1.00 93.00 450 ARG A CA 1
ATOM 3488 C C . ARG A 1 450 ? 15.613 -0.470 18.635 1.00 93.00 450 ARG A C 1
ATOM 3490 O O . ARG A 1 450 ? 15.378 -0.240 17.450 1.00 93.00 450 ARG A O 1
ATOM 3497 N N . PHE A 1 451 ? 15.173 0.312 19.615 1.00 96.69 451 PHE A N 1
ATOM 3498 C CA . PHE A 1 451 ? 14.439 1.552 19.418 1.00 96.69 451 PHE A CA 1
ATOM 3499 C C . PHE A 1 451 ? 15.000 2.645 20.325 1.00 96.69 451 PHE A C 1
ATOM 3501 O O . PHE A 1 451 ? 15.378 2.390 21.467 1.00 96.69 451 PHE A O 1
ATOM 3508 N N . ARG A 1 452 ? 15.100 3.879 19.835 1.00 96.88 452 ARG A N 1
ATOM 3509 C CA . ARG A 1 452 ? 15.665 4.972 20.627 1.00 96.88 452 ARG A CA 1
ATOM 3510 C C . ARG A 1 452 ? 14.649 5.515 21.628 1.00 96.88 452 ARG A C 1
ATOM 3512 O O . ARG A 1 452 ? 13.518 5.846 21.271 1.00 96.88 452 ARG A O 1
ATOM 3519 N N . ALA A 1 453 ? 15.094 5.698 22.870 1.00 96.12 453 ALA A N 1
ATOM 3520 C CA . ALA A 1 453 ? 14.269 6.257 23.939 1.00 96.12 453 ALA A CA 1
ATOM 3521 C C . ALA A 1 453 ? 13.757 7.676 23.616 1.00 96.12 453 ALA A C 1
ATOM 3523 O O . ALA A 1 453 ? 12.600 7.994 23.876 1.00 96.12 453 ALA A O 1
ATOM 3524 N N . ASP A 1 454 ? 14.596 8.527 23.015 1.00 95.75 454 ASP A N 1
ATOM 3525 C CA . ASP A 1 454 ? 14.239 9.909 22.660 1.00 95.75 454 ASP A CA 1
ATOM 3526 C C . ASP A 1 454 ? 13.102 9.984 21.624 1.00 95.75 454 ASP A C 1
ATOM 3528 O O . ASP A 1 454 ? 12.177 10.789 21.768 1.00 95.75 454 ASP A O 1
ATOM 3532 N N . LEU A 1 455 ? 13.128 9.107 20.619 1.00 96.38 455 LEU A N 1
ATOM 3533 C CA . LEU A 1 455 ? 12.047 8.949 19.656 1.00 96.38 455 LEU A CA 1
ATOM 3534 C C . LEU A 1 455 ? 10.787 8.384 20.314 1.00 96.38 455 LEU A C 1
ATOM 3536 O O . LEU A 1 455 ? 9.707 8.931 20.093 1.00 96.38 455 LEU A O 1
ATOM 3540 N N . TYR A 1 456 ? 10.918 7.351 21.152 1.00 95.94 456 TYR A N 1
ATOM 3541 C CA . TYR A 1 456 ? 9.786 6.738 21.851 1.00 95.94 456 TYR A CA 1
ATOM 3542 C C . TYR A 1 456 ? 8.956 7.775 22.616 1.00 95.94 456 TYR A C 1
ATOM 3544 O O . TYR A 1 456 ? 7.759 7.904 22.364 1.00 95.94 456 TYR A O 1
ATOM 3552 N N . TYR A 1 457 ? 9.589 8.598 23.456 1.00 94.19 457 TYR A N 1
ATOM 3553 C CA . TYR A 1 457 ? 8.880 9.630 24.220 1.00 94.19 457 TYR A CA 1
ATOM 3554 C C . TYR A 1 457 ? 8.245 10.717 23.344 1.00 94.19 457 TYR A C 1
ATOM 3556 O O . TYR A 1 457 ? 7.271 11.352 23.750 1.00 94.19 457 TYR A O 1
ATOM 3564 N N . ARG A 1 458 ? 8.772 10.956 22.135 1.00 94.56 458 ARG A N 1
ATOM 3565 C CA . ARG A 1 458 ? 8.196 11.932 21.201 1.00 94.56 458 ARG A CA 1
ATOM 3566 C C . ARG A 1 458 ? 7.015 11.368 20.407 1.00 94.56 458 ARG A C 1
ATOM 3568 O O . ARG A 1 458 ? 6.143 12.141 20.003 1.00 94.56 458 ARG A O 1
ATOM 3575 N N . LEU A 1 459 ? 6.988 10.058 20.172 1.00 93.94 459 LEU A N 1
ATOM 3576 C CA . LEU A 1 459 ? 5.869 9.361 19.537 1.00 93.94 459 LEU A CA 1
ATOM 3577 C C . LEU A 1 459 ? 4.744 9.077 20.537 1.00 93.94 459 LEU A C 1
ATOM 3579 O O . LEU A 1 459 ? 3.578 9.325 20.232 1.00 93.94 459 LEU A O 1
ATOM 3583 N N . ASN A 1 460 ? 5.091 8.611 21.737 1.00 91.25 460 ASN A N 1
ATOM 3584 C CA . ASN A 1 460 ? 4.145 8.158 22.749 1.00 91.25 460 ASN A CA 1
ATOM 3585 C C . ASN A 1 460 ? 3.566 9.307 23.599 1.00 91.25 460 ASN A C 1
ATOM 3587 O O . ASN A 1 460 ? 3.673 9.317 24.822 1.00 91.25 460 ASN A O 1
ATOM 3591 N N . VAL A 1 461 ? 2.969 10.309 22.945 1.00 92.56 461 VAL A N 1
ATOM 3592 C CA . VAL A 1 461 ? 2.293 11.423 23.640 1.00 92.56 461 VAL A CA 1
ATOM 3593 C C . VAL A 1 461 ? 0.875 11.029 24.053 1.00 92.56 461 VAL A C 1
ATOM 3595 O O . VAL A 1 461 ? 0.435 11.347 25.156 1.00 92.56 461 VAL A O 1
ATOM 3598 N N . ILE A 1 462 ? 0.149 10.342 23.168 1.00 94.50 462 ILE A N 1
ATOM 3599 C CA . ILE A 1 462 ? -1.154 9.744 23.461 1.00 94.50 462 ILE A CA 1
ATOM 3600 C C . ILE A 1 462 ? -1.146 8.305 22.954 1.00 94.50 462 ILE A C 1
ATOM 3602 O O . ILE A 1 462 ? -0.973 8.081 21.758 1.00 94.50 462 ILE A O 1
ATOM 3606 N N . THR A 1 463 ? -1.383 7.344 23.844 1.00 94.25 463 THR A N 1
ATOM 3607 C CA . THR A 1 463 ? -1.450 5.919 23.498 1.00 94.25 463 THR A CA 1
ATOM 3608 C C . THR A 1 463 ? -2.897 5.453 23.371 1.00 94.25 463 THR A C 1
ATOM 3610 O O . THR A 1 463 ? -3.723 5.708 24.250 1.00 94.25 463 THR A O 1
ATOM 3613 N N . LEU A 1 464 ? -3.206 4.727 22.299 1.00 96.12 464 LEU A N 1
ATOM 3614 C CA . LEU A 1 464 ? -4.459 3.998 22.122 1.00 96.12 464 LEU A CA 1
ATOM 3615 C C . LEU A 1 464 ? -4.148 2.511 21.959 1.00 96.12 464 LEU A C 1
ATOM 3617 O O . LEU A 1 464 ? -3.561 2.112 20.959 1.00 96.12 464 LEU A O 1
ATOM 3621 N N . GLN A 1 465 ? -4.548 1.692 22.928 1.00 95.44 465 GLN A N 1
ATOM 3622 C CA . GLN A 1 465 ? -4.305 0.252 22.899 1.00 95.44 465 GLN A CA 1
ATOM 3623 C C . GLN A 1 465 ? -5.526 -0.498 22.361 1.00 95.44 465 GLN A C 1
ATOM 3625 O O . GLN A 1 465 ? -6.544 -0.601 23.044 1.00 95.44 465 GLN A O 1
ATOM 3630 N N . VAL A 1 466 ? -5.432 -1.007 21.134 1.00 95.94 466 VAL A N 1
ATOM 3631 C CA . VAL A 1 466 ? -6.488 -1.800 20.498 1.00 95.94 466 VAL A CA 1
ATOM 3632 C C . VAL A 1 466 ? -6.487 -3.211 21.100 1.00 95.94 466 VAL A C 1
ATOM 3634 O O . VAL A 1 466 ? -5.475 -3.904 20.969 1.00 95.94 466 VAL A O 1
ATOM 3637 N N . PRO A 1 467 ? -7.588 -3.647 21.745 1.00 94.38 467 PRO A N 1
ATOM 3638 C CA . PRO A 1 467 ? -7.646 -4.950 22.400 1.00 94.38 467 PRO A CA 1
ATOM 3639 C C . PRO A 1 467 ? -7.600 -6.092 21.382 1.00 94.38 467 PRO A C 1
ATOM 3641 O O . PRO A 1 467 ? -8.170 -6.002 20.283 1.00 94.38 467 PRO A O 1
ATOM 3644 N N . ALA A 1 468 ? -6.945 -7.187 21.766 1.00 95.44 468 ALA A N 1
ATOM 3645 C CA . ALA A 1 468 ? -6.938 -8.411 20.972 1.00 95.44 468 ALA A CA 1
ATOM 3646 C C . ALA A 1 468 ? -8.347 -9.023 20.921 1.00 95.44 468 ALA A C 1
ATOM 3648 O O . ALA A 1 468 ? -9.154 -8.846 21.832 1.00 95.44 468 ALA A O 1
ATOM 3649 N N . LEU A 1 469 ? -8.672 -9.776 19.870 1.00 94.12 469 LEU A N 1
ATOM 3650 C CA . LEU A 1 469 ? -10.002 -10.361 19.677 1.00 94.12 469 LEU A CA 1
ATOM 3651 C C . LEU A 1 469 ? -10.405 -11.284 20.841 1.00 94.12 469 LEU A C 1
ATOM 3653 O O . LEU A 1 469 ? -11.550 -11.246 21.287 1.00 94.12 469 LEU A O 1
ATOM 3657 N N . ARG A 1 470 ? -9.443 -12.014 21.419 1.00 92.81 470 ARG A N 1
ATOM 3658 C CA . ARG A 1 470 ? -9.637 -12.846 22.621 1.00 92.81 470 ARG A CA 1
ATOM 3659 C C . ARG A 1 470 ? -10.018 -12.070 23.889 1.00 92.81 470 ARG A C 1
ATOM 3661 O O . ARG A 1 470 ? -10.585 -12.662 24.801 1.00 92.81 470 ARG A O 1
ATOM 3668 N N . GLU A 1 471 ? -9.720 -10.772 23.957 1.00 92.00 471 GLU A N 1
ATOM 3669 C CA . GLU A 1 471 ? -10.094 -9.877 25.069 1.00 92.00 471 GLU A CA 1
ATOM 3670 C C . GLU A 1 471 ? -11.492 -9.269 24.855 1.00 92.00 471 GLU A C 1
ATOM 3672 O O . GLU A 1 471 ? -12.124 -8.782 25.791 1.00 92.00 471 GLU A O 1
ATOM 3677 N N . ARG A 1 472 ? -12.012 -9.346 23.622 1.00 93.69 472 ARG A N 1
ATOM 3678 C CA . ARG A 1 472 ? -13.337 -8.857 23.218 1.00 93.69 472 ARG A CA 1
ATOM 3679 C C . ARG A 1 472 ? -14.210 -9.959 22.615 1.00 93.69 472 ARG A C 1
ATOM 3681 O O . ARG A 1 472 ? -14.821 -9.770 21.567 1.00 93.69 472 ARG A O 1
ATOM 3688 N N . LYS A 1 473 ? -14.313 -11.098 23.305 1.00 90.12 473 LYS A N 1
ATOM 3689 C CA . LYS A 1 473 ? -15.092 -12.265 22.844 1.00 90.12 473 LYS A CA 1
ATOM 3690 C C . LYS A 1 473 ? -16.547 -11.945 22.492 1.00 90.12 473 LYS A C 1
ATOM 3692 O O . LYS A 1 473 ? -17.080 -12.502 21.541 1.00 90.12 473 LYS A O 1
ATOM 3697 N N . ASP A 1 474 ? -17.151 -10.990 23.199 1.00 90.88 474 ASP A N 1
ATOM 3698 C CA . ASP A 1 474 ? -18.513 -10.504 22.941 1.00 90.88 474 ASP A CA 1
ATOM 3699 C C . ASP A 1 474 ? -18.716 -9.936 21.523 1.00 90.88 474 ASP A C 1
ATOM 3701 O O . ASP A 1 474 ? -19.853 -9.864 21.050 1.00 90.88 474 ASP A O 1
ATOM 3705 N N . ASP A 1 475 ? -17.635 -9.515 20.858 1.00 92.69 475 ASP A N 1
ATOM 3706 C CA . ASP A 1 475 ? -17.663 -8.961 19.503 1.00 92.69 475 ASP A CA 1
ATOM 3707 C C . ASP A 1 475 ? -17.610 -10.054 18.426 1.00 92.69 475 ASP A C 1
ATOM 3709 O O . ASP A 1 475 ? -18.035 -9.799 17.301 1.00 92.69 475 ASP A O 1
ATOM 3713 N N . ILE A 1 476 ? -17.139 -11.266 18.755 1.00 93.50 476 ILE A N 1
ATOM 3714 C CA . ILE A 1 476 ? -16.941 -12.362 17.790 1.00 93.50 476 ILE A CA 1
ATOM 3715 C C . ILE A 1 476 ? -18.243 -12.724 17.059 1.00 93.50 476 ILE A C 1
ATOM 3717 O O . ILE A 1 476 ? -18.205 -12.751 15.831 1.00 93.50 476 ILE A O 1
ATOM 3721 N N . PRO A 1 477 ? -19.401 -12.922 17.728 1.00 92.31 477 PRO A N 1
ATOM 3722 C CA . PRO A 1 477 ? -20.642 -13.246 17.020 1.00 92.31 477 PRO A CA 1
ATOM 3723 C C . PRO A 1 477 ? -21.081 -12.140 16.051 1.00 92.31 477 PRO A C 1
ATOM 3725 O O . PRO A 1 477 ? -21.492 -12.416 14.932 1.00 92.31 477 PRO A O 1
ATOM 3728 N N . ILE A 1 478 ? -20.925 -10.873 16.450 1.00 92.31 478 ILE A N 1
ATOM 3729 C CA . ILE A 1 478 ? -21.342 -9.714 15.644 1.00 92.31 478 ILE A CA 1
ATOM 3730 C C . ILE A 1 478 ? -20.447 -9.565 14.413 1.00 92.31 478 ILE A C 1
ATOM 3732 O O . ILE A 1 478 ? -20.926 -9.294 13.313 1.00 92.31 478 ILE A O 1
ATOM 3736 N N . LEU A 1 479 ? -19.137 -9.736 14.601 1.00 90.56 479 LEU A N 1
ATOM 3737 C CA . LEU A 1 479 ? -18.174 -9.748 13.507 1.00 90.56 479 LEU A CA 1
ATOM 3738 C C . LEU A 1 479 ? -18.436 -10.929 12.571 1.00 90.56 479 LEU A C 1
ATOM 3740 O O . LEU A 1 479 ? -18.366 -10.761 11.355 1.00 90.56 479 LEU A O 1
ATOM 3744 N N . ALA A 1 480 ? -18.775 -12.095 13.125 1.00 91.75 480 ALA A N 1
ATOM 3745 C CA . ALA A 1 480 ? -19.072 -13.272 12.332 1.00 91.75 480 ALA A CA 1
ATOM 3746 C C . ALA A 1 480 ? -20.287 -13.055 11.427 1.00 91.75 480 ALA A C 1
ATOM 3748 O O . ALA A 1 480 ? -20.177 -13.233 10.216 1.00 91.75 480 ALA A O 1
ATOM 3749 N N . ASP A 1 481 ? -21.395 -12.571 11.988 1.00 89.50 481 ASP A N 1
ATOM 3750 C CA . ASP A 1 481 ? -22.606 -12.239 11.232 1.00 89.50 481 ASP A CA 1
ATOM 3751 C C . ASP A 1 481 ? -22.327 -11.216 10.123 1.00 89.50 481 ASP A C 1
ATOM 3753 O O . ASP A 1 481 ? -22.780 -11.380 8.987 1.00 89.50 481 ASP A O 1
ATOM 3757 N N . TYR A 1 482 ? -21.534 -10.183 10.428 1.00 87.88 482 TYR A N 1
ATOM 3758 C CA . TYR A 1 482 ? -21.142 -9.169 9.451 1.00 87.88 482 TYR A CA 1
ATOM 3759 C C . TYR A 1 482 ? -20.369 -9.767 8.268 1.00 87.88 482 TYR A C 1
ATOM 3761 O O . TYR A 1 482 ? -20.709 -9.505 7.111 1.00 87.88 482 TYR A O 1
ATOM 3769 N N . PHE A 1 483 ? -19.342 -10.580 8.532 1.00 84.75 483 PHE A N 1
ATOM 3770 C CA . PHE A 1 483 ? -18.553 -11.198 7.466 1.00 84.75 483 PHE A CA 1
ATOM 3771 C C . PHE A 1 483 ? -19.370 -12.225 6.679 1.00 84.75 483 PHE A C 1
ATOM 3773 O O . PHE A 1 483 ? -19.284 -12.249 5.451 1.00 84.75 483 PHE A O 1
ATOM 3780 N N . ILE A 1 484 ? -20.211 -13.024 7.344 1.00 88.12 484 ILE A N 1
ATOM 3781 C CA . ILE A 1 484 ? -21.100 -13.980 6.675 1.00 88.12 484 ILE A CA 1
ATOM 3782 C C . ILE A 1 484 ? -22.008 -13.249 5.688 1.00 88.12 484 ILE A C 1
ATOM 3784 O O . ILE A 1 484 ? -22.043 -13.631 4.521 1.00 88.12 484 ILE A O 1
ATOM 3788 N N . ASP A 1 485 ? -22.694 -12.181 6.105 1.00 83.44 485 ASP A N 1
ATOM 3789 C CA . ASP A 1 485 ? -23.561 -11.394 5.218 1.00 83.44 485 ASP A CA 1
ATOM 3790 C C . ASP A 1 485 ? -22.769 -10.770 4.057 1.00 83.44 485 ASP A C 1
ATOM 3792 O O . ASP A 1 485 ? -23.169 -10.891 2.893 1.00 83.44 485 ASP A O 1
ATOM 3796 N N . ARG A 1 486 ? -21.596 -10.185 4.343 1.00 80.50 486 ARG A N 1
ATOM 3797 C CA . ARG A 1 486 ? -20.714 -9.578 3.333 1.00 80.50 486 ARG A CA 1
ATOM 3798 C C . ARG A 1 486 ? -20.320 -10.575 2.240 1.00 80.50 486 ARG A C 1
ATOM 3800 O O . ARG A 1 486 ? -20.504 -10.298 1.052 1.00 80.50 486 ARG A O 1
ATOM 3807 N N . TYR A 1 487 ? -19.801 -11.740 2.621 1.00 79.94 487 TYR A N 1
ATOM 3808 C CA . TYR A 1 487 ? -19.324 -12.742 1.665 1.00 79.94 487 TYR A CA 1
ATOM 3809 C C . TYR A 1 487 ? -20.461 -13.508 0.989 1.00 79.94 487 TYR A C 1
ATOM 3811 O O . TYR A 1 487 ? -20.362 -13.825 -0.196 1.00 79.94 487 TYR A O 1
ATOM 3819 N N . SER A 1 488 ? -21.574 -13.730 1.690 1.00 82.25 488 SER A N 1
ATOM 3820 C CA . SER A 1 488 ? -22.779 -14.338 1.118 1.00 82.25 488 SER A CA 1
ATOM 3821 C C . SER A 1 488 ? -23.324 -13.515 -0.048 1.00 82.25 488 SER A C 1
ATOM 3823 O O . SER A 1 488 ? -23.657 -14.072 -1.094 1.00 82.25 488 SER A O 1
ATOM 3825 N N . ARG A 1 489 ? -23.359 -12.180 0.082 1.00 78.12 489 ARG A N 1
ATOM 3826 C CA . ARG A 1 489 ? -23.762 -11.280 -1.012 1.00 78.12 489 ARG A CA 1
ATOM 3827 C C . ARG A 1 489 ? -22.778 -11.320 -2.174 1.00 78.12 489 ARG A C 1
ATOM 3829 O O . ARG A 1 489 ? -23.196 -11.463 -3.317 1.00 78.12 489 ARG A O 1
ATOM 3836 N N . ARG A 1 490 ? -21.475 -11.242 -1.886 1.00 73.25 490 ARG A N 1
ATOM 3837 C CA . ARG A 1 490 ? -20.419 -11.247 -2.911 1.00 73.25 490 ARG A CA 1
ATOM 3838 C C . ARG A 1 490 ? -20.409 -12.534 -3.743 1.00 73.25 490 ARG A C 1
ATOM 3840 O O . ARG A 1 490 ? -20.119 -12.487 -4.934 1.00 73.25 490 ARG A O 1
ATOM 3847 N N . LEU A 1 491 ? -20.739 -13.667 -3.125 1.00 74.31 491 LEU A N 1
ATOM 3848 C CA . LEU A 1 491 ? -20.759 -14.987 -3.760 1.00 74.31 491 LEU A CA 1
ATOM 3849 C C . LEU A 1 491 ? -22.149 -15.398 -4.277 1.00 74.31 491 LEU A C 1
ATOM 3851 O O . LEU A 1 491 ? -22.319 -16.539 -4.698 1.00 74.31 491 LEU A O 1
ATOM 3855 N N . ASN A 1 492 ? -23.136 -14.491 -4.263 1.00 79.81 492 ASN A N 1
ATOM 3856 C CA . ASN A 1 492 ? -24.527 -14.760 -4.654 1.00 79.81 492 ASN A CA 1
ATOM 3857 C C . ASN A 1 492 ? -25.162 -15.960 -3.916 1.00 79.81 492 ASN A C 1
ATOM 3859 O O . ASN A 1 492 ? -25.963 -16.698 -4.489 1.00 79.81 492 ASN A O 1
ATOM 3863 N N . LYS A 1 493 ? -24.834 -16.135 -2.630 1.00 78.62 493 LYS A N 1
ATOM 3864 C CA . LYS A 1 493 ? -25.422 -17.134 -1.720 1.00 78.62 493 LYS A CA 1
ATOM 3865 C C . LYS A 1 493 ? -26.213 -16.461 -0.580 1.00 78.62 493 LYS A C 1
ATOM 3867 O O . LYS A 1 493 ? -25.828 -16.584 0.582 1.00 78.62 493 LYS A O 1
ATOM 3872 N N . PRO A 1 494 ? -27.284 -15.694 -0.860 1.00 73.19 494 PRO A N 1
ATOM 3873 C CA . PRO A 1 494 ? -28.027 -15.002 0.190 1.00 73.19 494 PRO A CA 1
ATOM 3874 C C . PRO A 1 494 ? -28.727 -15.998 1.130 1.00 73.19 494 PRO A C 1
ATOM 3876 O O . PRO A 1 494 ? -29.351 -16.952 0.674 1.00 73.19 494 PRO A O 1
ATOM 3879 N N . GLY A 1 495 ? -28.668 -15.746 2.442 1.00 71.69 495 GLY A N 1
ATOM 3880 C CA . GLY A 1 495 ? -29.422 -16.507 3.448 1.00 71.69 495 GLY A CA 1
ATOM 3881 C C . GLY A 1 495 ? -28.642 -17.576 4.220 1.00 71.69 495 GLY A C 1
ATOM 3882 O O . GLY A 1 495 ? -29.254 -18.268 5.032 1.00 71.69 495 GLY A O 1
ATOM 3883 N N . LEU A 1 496 ? -27.323 -17.691 4.022 1.00 83.75 496 LEU A N 1
ATOM 3884 C CA . LEU A 1 496 ? -26.467 -18.527 4.868 1.00 83.75 496 LEU A CA 1
ATOM 3885 C C . LEU A 1 496 ? -26.558 -18.080 6.333 1.00 83.75 496 LEU A C 1
ATOM 3887 O O . LEU A 1 496 ? -26.459 -16.893 6.644 1.00 83.75 496 LEU A O 1
ATOM 3891 N N . LYS A 1 497 ? -26.732 -19.050 7.232 1.00 84.88 497 LYS A N 1
ATOM 3892 C CA . LYS A 1 497 ? -26.729 -18.837 8.683 1.00 84.88 497 LYS A CA 1
ATOM 3893 C C . LYS A 1 497 ? -25.639 -19.671 9.331 1.00 84.88 497 LYS A C 1
ATOM 3895 O O . LYS A 1 497 ? -25.344 -20.770 8.862 1.00 84.88 497 LYS A O 1
ATOM 3900 N N . ALA A 1 498 ? -25.058 -19.148 10.403 1.00 88.38 498 ALA A N 1
ATOM 3901 C CA . ALA A 1 498 ? -24.190 -19.925 11.269 1.00 88.38 498 ALA A CA 1
ATOM 3902 C C . ALA A 1 498 ? -25.006 -20.753 12.256 1.00 88.38 498 ALA A C 1
ATOM 3904 O O . ALA A 1 498 ? -25.983 -20.266 12.825 1.00 88.38 498 ALA A O 1
ATOM 3905 N N . ASP A 1 499 ? -24.592 -22.003 12.440 1.00 90.94 499 ASP A N 1
ATOM 3906 C CA . ASP A 1 499 ? -25.063 -22.820 13.548 1.00 90.94 499 ASP A CA 1
ATOM 3907 C C . ASP A 1 499 ? -24.546 -22.253 14.881 1.00 90.94 499 ASP A C 1
ATOM 3909 O O . ASP A 1 499 ? -23.468 -21.657 14.944 1.00 90.94 499 ASP A O 1
ATOM 3913 N N . GLN A 1 500 ? -25.289 -22.454 15.969 1.00 88.94 500 GLN A N 1
ATOM 3914 C CA . GLN A 1 500 ? -24.882 -21.959 17.285 1.00 88.94 500 GLN A CA 1
ATOM 3915 C C . GLN A 1 500 ? -23.545 -22.579 17.710 1.00 88.94 500 GLN A C 1
ATOM 3917 O O . GLN A 1 500 ? -22.656 -21.862 18.160 1.00 88.94 500 GLN A O 1
ATOM 3922 N N . GLN A 1 501 ? -23.354 -23.877 17.451 1.00 89.25 501 GLN A N 1
ATOM 3923 C CA . GLN A 1 501 ? -22.090 -24.563 17.736 1.00 89.25 501 GLN A CA 1
ATOM 3924 C C . GLN A 1 501 ? -20.919 -23.986 16.932 1.00 89.25 501 GLN A C 1
ATOM 3926 O O . GLN A 1 501 ? -19.794 -23.938 17.422 1.00 89.25 501 GLN A O 1
ATOM 3931 N N . PHE A 1 502 ? -21.164 -23.507 15.708 1.00 91.69 502 PHE A N 1
ATOM 3932 C CA . PHE A 1 502 ? -20.135 -22.842 14.910 1.00 91.69 502 PHE A CA 1
ATOM 3933 C C . PHE A 1 502 ? -19.677 -21.543 15.586 1.00 91.69 502 PHE A C 1
ATOM 3935 O O . PHE A 1 502 ? -18.477 -21.299 15.695 1.00 91.69 502 PHE A O 1
ATOM 3942 N N . ILE A 1 503 ? -20.616 -20.738 16.095 1.00 91.88 503 ILE A N 1
ATOM 3943 C CA . ILE A 1 503 ? -20.308 -19.504 16.832 1.00 91.88 503 ILE A CA 1
ATOM 3944 C C . ILE A 1 503 ? -19.591 -19.799 18.155 1.00 91.88 503 ILE A C 1
ATOM 3946 O O . ILE A 1 503 ? -18.644 -19.091 18.496 1.00 91.88 503 ILE A O 1
ATOM 3950 N N . ASP A 1 504 ? -19.988 -20.851 18.871 1.00 89.94 504 ASP A N 1
ATOM 3951 C CA . ASP A 1 504 ? -19.363 -21.235 20.141 1.00 89.94 504 ASP A CA 1
ATOM 3952 C C . ASP A 1 504 ? -17.886 -21.629 19.933 1.00 89.94 504 ASP A C 1
ATOM 3954 O O . ASP A 1 504 ? -16.999 -21.130 20.631 1.00 89.94 504 ASP A O 1
ATOM 3958 N N . TYR A 1 505 ? -17.589 -22.404 18.881 1.00 90.19 505 TYR A N 1
ATOM 3959 C CA . TYR A 1 505 ? -16.213 -22.748 18.495 1.00 90.19 505 TYR A CA 1
ATOM 3960 C C . TYR A 1 505 ? -15.378 -21.505 18.160 1.00 90.19 505 TYR A C 1
ATOM 3962 O O . TYR A 1 505 ? -14.208 -21.414 18.542 1.00 90.19 505 TYR A O 1
ATOM 3970 N N . LEU A 1 506 ? -15.972 -20.527 17.469 1.00 91.75 506 LEU A N 1
ATOM 3971 C CA . LEU A 1 506 ? -15.309 -19.254 17.195 1.00 91.75 506 LEU A CA 1
ATOM 3972 C C . LEU A 1 506 ? -15.043 -18.462 18.486 1.00 91.75 506 LEU A C 1
ATOM 3974 O O . LEU A 1 506 ? -13.980 -17.860 18.624 1.00 91.75 506 LEU A O 1
ATOM 3978 N N . ALA A 1 507 ? -15.974 -18.450 19.441 1.00 88.94 507 ALA A N 1
ATOM 3979 C CA . ALA A 1 507 ? -15.842 -17.692 20.688 1.00 88.94 507 ALA A CA 1
ATOM 3980 C C . ALA A 1 507 ? -14.746 -18.242 21.624 1.00 88.94 507 ALA A C 1
ATOM 3982 O O . ALA A 1 507 ? -14.159 -17.498 22.427 1.00 88.94 507 ALA A O 1
ATOM 3983 N N . ASP A 1 508 ? -14.454 -19.539 21.527 1.00 87.44 508 ASP A N 1
ATOM 3984 C CA . ASP A 1 508 ? -13.487 -20.201 22.396 1.00 87.44 508 ASP A CA 1
ATOM 3985 C C . ASP A 1 508 ? -12.041 -20.143 21.919 1.00 87.44 508 ASP A C 1
ATOM 3987 O O . ASP A 1 508 ? -11.136 -20.236 22.753 1.00 87.44 508 ASP A O 1
ATOM 3991 N N . TYR A 1 509 ? -11.814 -19.912 20.628 1.00 89.12 509 TYR A N 1
ATOM 3992 C CA . TYR A 1 509 ? -10.480 -19.846 20.046 1.00 89.12 509 TYR A CA 1
ATOM 3993 C C . TYR A 1 509 ? -9.655 -18.636 20.532 1.00 89.12 509 TYR A C 1
ATOM 3995 O O . TYR A 1 509 ? -10.183 -17.600 20.946 1.00 89.12 509 TYR A O 1
ATOM 4003 N N . SER A 1 510 ? -8.324 -18.766 20.499 1.00 85.81 510 SER A N 1
ATOM 4004 C CA . SER A 1 510 ? -7.380 -17.749 20.993 1.00 85.81 510 SER A CA 1
ATOM 4005 C C . SER A 1 510 ? -7.119 -16.600 20.011 1.00 85.81 510 SER A C 1
ATOM 4007 O O . SER A 1 510 ? -6.639 -15.547 20.438 1.00 85.81 510 SER A O 1
ATOM 4009 N N . TRP A 1 511 ? -7.466 -16.779 18.731 1.00 92.62 511 TRP A N 1
ATOM 4010 C CA . TRP A 1 511 ? -7.368 -15.776 17.662 1.00 92.62 511 TRP A CA 1
ATOM 4011 C C . TRP A 1 511 ? -5.980 -15.125 17.509 1.00 92.62 511 TRP A C 1
ATOM 4013 O O . TRP A 1 511 ? -5.874 -13.897 17.610 1.00 92.62 511 TRP A O 1
ATOM 4023 N N . PRO A 1 512 ? -4.905 -15.898 17.250 1.00 85.38 512 PRO A N 1
ATOM 4024 C CA . PRO A 1 512 ? -3.558 -15.356 17.050 1.00 85.38 512 PRO A CA 1
ATOM 4025 C C . PRO A 1 512 ? -3.466 -14.344 15.893 1.00 85.38 512 PRO A C 1
ATOM 4027 O O . PRO A 1 512 ? -2.674 -13.406 15.963 1.00 85.38 512 PRO A O 1
ATOM 4030 N N . GLY A 1 513 ? -4.283 -14.485 14.843 1.00 83.25 513 GLY A N 1
ATOM 4031 C CA . GLY A 1 513 ? -4.385 -13.522 13.742 1.00 83.25 513 GLY A CA 1
ATOM 4032 C C . GLY A 1 513 ? -5.542 -12.523 13.880 1.00 83.25 513 GLY A C 1
ATOM 4033 O O . GLY A 1 513 ? -5.835 -11.784 12.933 1.00 83.25 513 GLY A O 1
ATOM 4034 N N . ASN A 1 514 ? -6.184 -12.470 15.053 1.00 92.62 514 ASN A N 1
ATOM 4035 C CA . ASN A 1 514 ? -7.255 -11.540 15.407 1.00 92.62 514 ASN A CA 1
ATOM 4036 C C . ASN A 1 514 ? -8.381 -11.488 14.346 1.00 92.62 514 ASN A C 1
ATOM 4038 O O . ASN A 1 514 ? -8.840 -12.519 13.860 1.00 92.62 514 ASN A O 1
ATOM 4042 N N . VAL A 1 515 ? -8.863 -10.292 13.992 1.00 90.19 515 VAL A N 1
ATOM 4043 C CA . VAL A 1 515 ? -10.008 -10.107 13.084 1.00 90.19 515 VAL A CA 1
ATOM 4044 C C . VAL A 1 515 ? -9.669 -10.546 11.660 1.00 90.19 515 VAL A C 1
ATOM 4046 O O . VAL A 1 515 ? -10.539 -11.068 10.975 1.00 90.19 515 VAL A O 1
ATOM 4049 N N . ARG A 1 516 ? -8.409 -10.400 11.227 1.00 87.12 516 ARG A N 1
ATOM 4050 C CA . ARG A 1 516 ? -7.968 -10.835 9.891 1.00 87.12 516 ARG A CA 1
ATOM 4051 C C . ARG A 1 516 ? -8.062 -12.355 9.728 1.00 87.12 516 ARG A C 1
ATOM 4053 O O . ARG A 1 516 ? -8.444 -12.841 8.671 1.00 87.12 516 ARG A O 1
ATOM 4060 N N . GLU A 1 517 ? -7.726 -13.110 10.769 1.00 89.06 517 GLU A N 1
ATOM 4061 C CA . GLU A 1 517 ? -7.907 -14.564 10.769 1.00 89.06 517 GLU A CA 1
ATOM 4062 C C . GLU A 1 517 ? -9.390 -14.951 10.796 1.00 89.06 517 GLU A C 1
ATOM 4064 O O . GLU A 1 517 ? -9.798 -15.809 10.016 1.00 89.06 517 GLU A O 1
ATOM 4069 N N . LEU A 1 518 ? -10.201 -14.283 11.626 1.00 91.44 518 LEU A N 1
ATOM 4070 C CA . LEU A 1 518 ? -11.653 -14.494 11.670 1.00 91.44 518 LEU A CA 1
ATOM 4071 C C . LEU A 1 518 ? -12.304 -14.268 10.298 1.00 91.44 518 LEU A C 1
ATOM 4073 O O . LEU A 1 518 ? -13.057 -15.123 9.835 1.00 91.44 518 LEU A O 1
ATOM 4077 N N . GLU A 1 519 ? -11.979 -13.157 9.633 1.00 89.62 519 GLU A N 1
ATOM 4078 C CA . GLU A 1 519 ? -12.468 -12.819 8.292 1.00 89.62 519 GLU A CA 1
ATOM 4079 C C . GLU A 1 519 ? -12.118 -13.920 7.279 1.00 89.62 519 GLU A C 1
ATOM 4081 O O . GLU A 1 519 ? -13.011 -14.449 6.616 1.00 89.62 519 GLU A O 1
ATOM 4086 N N . ASN A 1 520 ? -10.851 -14.347 7.233 1.00 84.19 520 ASN A N 1
ATOM 4087 C CA . ASN A 1 520 ? -10.385 -15.394 6.317 1.00 84.19 520 ASN A CA 1
ATOM 4088 C C . ASN A 1 520 ? -11.079 -16.746 6.552 1.00 84.19 520 ASN A C 1
ATOM 4090 O O . ASN A 1 520 ? -11.414 -17.461 5.603 1.00 84.19 520 ASN A O 1
ATOM 4094 N N . ILE A 1 521 ? -11.274 -17.127 7.817 1.00 90.25 521 ILE A N 1
ATOM 4095 C CA . ILE A 1 521 ? -11.917 -18.395 8.174 1.00 90.25 521 ILE A CA 1
ATOM 4096 C C . ILE A 1 521 ? -13.393 -18.376 7.782 1.00 90.25 521 ILE A C 1
ATOM 4098 O O . ILE A 1 521 ? -13.885 -19.360 7.225 1.00 90.25 521 ILE A O 1
ATOM 4102 N N . ILE A 1 522 ? -14.085 -17.258 8.005 1.00 88.75 522 ILE A N 1
ATOM 4103 C CA . ILE A 1 522 ? -15.482 -17.101 7.598 1.00 88.75 522 ILE A CA 1
ATOM 4104 C C . ILE A 1 522 ? -15.609 -17.078 6.079 1.00 88.75 522 ILE A C 1
ATOM 4106 O O . ILE A 1 522 ? -16.463 -17.780 5.544 1.00 88.75 522 ILE A O 1
ATOM 4110 N N . GLU A 1 523 ? -14.755 -16.339 5.370 1.00 88.12 523 GLU A N 1
ATOM 4111 C CA . GLU A 1 523 ? -14.747 -16.320 3.906 1.00 88.12 523 GLU A CA 1
ATOM 4112 C C . GLU A 1 523 ? -14.605 -17.738 3.342 1.00 88.12 523 GLU A C 1
ATOM 4114 O O . GLU A 1 523 ? -15.382 -18.161 2.479 1.00 88.12 523 GLU A O 1
ATOM 4119 N N . ARG A 1 524 ? -13.650 -18.513 3.870 1.00 86.44 524 ARG A N 1
ATOM 4120 C CA . ARG A 1 524 ? -13.467 -19.920 3.498 1.00 86.44 524 ARG A CA 1
ATOM 4121 C C . ARG A 1 524 ? -14.718 -20.745 3.798 1.00 86.44 524 ARG A C 1
ATOM 4123 O O . ARG A 1 524 ? -15.142 -21.527 2.947 1.00 86.44 524 ARG A O 1
ATOM 4130 N N . ALA A 1 525 ? -15.303 -20.584 4.980 1.00 89.88 525 ALA A N 1
ATOM 4131 C CA . ALA A 1 525 ? -16.486 -21.334 5.377 1.00 89.88 525 ALA A CA 1
ATOM 4132 C C . ALA A 1 525 ? -17.688 -21.015 4.468 1.00 89.88 525 ALA A C 1
ATOM 4134 O O . ALA A 1 525 ? -18.344 -21.940 4.003 1.00 89.88 525 ALA A O 1
ATOM 4135 N N . VAL A 1 526 ? -17.925 -19.747 4.114 1.00 87.38 526 VAL A N 1
ATOM 4136 C CA . VAL A 1 526 ? -18.996 -19.319 3.185 1.00 87.38 526 VAL A CA 1
ATOM 4137 C C . VAL A 1 526 ? -18.779 -19.876 1.771 1.00 87.38 526 VAL A C 1
ATOM 4139 O O . VAL A 1 526 ? -19.730 -20.298 1.102 1.00 87.38 526 VAL A O 1
ATOM 4142 N N . ASN A 1 527 ? -17.528 -19.931 1.306 1.00 86.31 527 ASN A N 1
ATOM 4143 C CA . ASN A 1 527 ? -17.200 -20.550 0.021 1.00 86.31 527 ASN A CA 1
ATOM 4144 C C . ASN A 1 527 ? -17.572 -22.043 -0.005 1.00 86.31 527 ASN A C 1
ATOM 4146 O O . ASN A 1 527 ? -18.174 -22.505 -0.977 1.00 86.31 527 ASN A O 1
ATOM 4150 N N . LEU A 1 528 ? -17.264 -22.773 1.071 1.00 85.56 528 LEU A N 1
ATOM 4151 C CA . LEU A 1 528 ? -17.499 -24.217 1.191 1.00 85.56 528 LEU A CA 1
ATOM 4152 C C . LEU A 1 528 ? -18.932 -24.584 1.612 1.00 85.56 528 LEU A C 1
ATOM 4154 O O . LEU A 1 528 ? -19.365 -25.708 1.369 1.00 85.56 528 LEU A O 1
ATOM 4158 N N . ALA A 1 529 ? -19.662 -23.664 2.240 1.00 85.62 529 ALA A N 1
ATOM 4159 C CA . ALA A 1 529 ? -21.009 -23.907 2.739 1.00 85.62 529 ALA A CA 1
ATOM 4160 C C . ALA A 1 529 ? -22.039 -24.018 1.605 1.00 85.62 529 ALA A C 1
ATOM 4162 O O . ALA A 1 529 ? -22.001 -23.263 0.625 1.00 85.62 529 ALA A O 1
ATOM 4163 N N . ASN A 1 530 ? -22.999 -24.927 1.790 1.00 78.31 530 ASN A N 1
ATOM 4164 C CA . ASN A 1 530 ? -24.186 -25.041 0.941 1.00 78.31 530 ASN A CA 1
ATOM 4165 C C . ASN A 1 530 ? -25.345 -24.213 1.518 1.00 78.31 530 ASN A C 1
ATOM 4167 O O . ASN A 1 530 ? -25.748 -23.230 0.905 1.00 78.31 530 ASN A O 1
ATOM 4171 N N . GLU A 1 531 ? -25.837 -24.575 2.709 1.00 80.06 531 GLU A N 1
ATOM 4172 C CA . GLU A 1 531 ? -27.027 -23.952 3.326 1.00 80.06 531 GLU A CA 1
ATOM 4173 C C . GLU A 1 531 ? -26.772 -23.383 4.731 1.00 80.06 531 GLU A C 1
ATOM 4175 O O . GLU A 1 531 ? -27.354 -22.369 5.111 1.00 80.06 531 GLU A O 1
ATOM 4180 N N . THR A 1 532 ? -25.904 -24.008 5.529 1.00 88.00 532 THR A N 1
ATOM 4181 C CA . THR A 1 532 ? -25.610 -23.596 6.913 1.00 88.00 532 THR A CA 1
ATOM 4182 C C . THR A 1 532 ? -24.118 -23.739 7.185 1.00 88.00 532 THR A C 1
ATOM 4184 O O . THR A 1 532 ? -23.475 -24.654 6.668 1.00 88.00 532 THR A O 1
ATOM 4187 N N . LEU A 1 533 ? -23.561 -22.818 7.970 1.00 89.00 533 LEU A N 1
ATOM 4188 C CA . LEU A 1 533 ? -22.176 -22.890 8.421 1.00 89.00 533 LEU A CA 1
ATOM 4189 C C . LEU A 1 533 ? -22.119 -23.743 9.686 1.00 89.00 533 LEU A C 1
ATOM 4191 O O . LEU A 1 533 ? -22.593 -23.322 10.740 1.00 89.00 533 LEU A O 1
ATOM 4195 N N . THR A 1 534 ? -21.561 -24.943 9.557 1.00 89.75 534 THR A N 1
ATOM 4196 C CA . THR A 1 534 ? -21.438 -25.920 10.641 1.00 89.75 534 THR A CA 1
ATOM 4197 C C . THR A 1 534 ? -19.981 -26.048 11.102 1.00 89.75 534 THR A C 1
ATOM 4199 O O . THR A 1 534 ? -19.065 -25.698 10.341 1.00 89.75 534 THR A O 1
ATOM 4202 N N . PRO A 1 535 ? -19.717 -26.531 12.333 1.00 88.31 535 PRO A N 1
ATOM 4203 C CA . PRO A 1 535 ? -18.360 -26.642 12.876 1.00 88.31 535 PRO A CA 1
ATOM 4204 C C . PRO A 1 535 ? -17.374 -27.415 11.987 1.00 88.31 535 PRO A C 1
ATOM 4206 O O . PRO A 1 535 ? -16.178 -27.137 12.018 1.00 88.31 535 PRO A O 1
ATOM 4209 N N . GLU A 1 536 ? -17.836 -28.348 11.148 1.00 87.12 536 GLU A N 1
ATOM 4210 C CA . GLU A 1 536 ? -16.988 -29.131 10.237 1.00 87.12 536 GLU A CA 1
ATOM 4211 C C . GLU A 1 536 ? -16.277 -28.281 9.177 1.00 87.12 536 GLU A C 1
ATOM 4213 O O . GLU A 1 536 ? -15.244 -28.701 8.650 1.00 87.12 536 GLU A O 1
ATOM 4218 N N . LEU A 1 537 ? -16.808 -27.091 8.878 1.00 86.75 537 LEU A N 1
ATOM 4219 C CA . LEU A 1 537 ? -16.211 -26.138 7.942 1.00 86.75 537 LEU A CA 1
ATOM 4220 C C . LEU A 1 537 ? -15.044 -25.356 8.559 1.00 86.75 537 LEU A C 1
ATOM 4222 O O . LEU A 1 537 ? -14.278 -24.723 7.827 1.00 86.75 537 LEU A O 1
ATOM 4226 N N . LEU A 1 538 ? -14.891 -25.398 9.887 1.00 88.88 538 LEU A N 1
ATOM 4227 C CA . LEU A 1 538 ? -13.787 -24.744 10.578 1.00 88.88 538 LEU A CA 1
ATOM 4228 C C . LEU A 1 538 ? -12.475 -25.529 10.396 1.00 88.88 538 LEU A C 1
ATOM 4230 O O . LEU A 1 538 ? -12.470 -26.766 10.327 1.00 88.88 538 LEU A O 1
ATOM 4234 N N . PRO A 1 539 ? -11.326 -24.832 10.354 1.00 85.81 539 PRO A N 1
ATOM 4235 C CA . PRO A 1 539 ? -10.018 -25.477 10.373 1.00 85.81 539 PRO A CA 1
ATOM 4236 C C . PRO A 1 539 ? -9.873 -26.460 11.546 1.00 85.81 539 PRO A C 1
ATOM 4238 O O . PRO A 1 539 ? -10.482 -26.293 12.607 1.00 85.81 539 PRO A O 1
ATOM 4241 N N . SER A 1 540 ? -9.083 -27.518 11.350 1.00 82.75 540 SER A N 1
ATOM 4242 C CA . SER A 1 540 ? -8.812 -28.524 12.390 1.00 82.75 540 SER A CA 1
ATOM 4243 C C . SER A 1 540 ? -8.234 -27.902 13.657 1.00 82.75 540 SER A C 1
ATOM 4245 O O . SER A 1 540 ? -8.517 -28.372 14.746 1.00 82.75 540 SER A O 1
ATOM 4247 N N . GLU A 1 541 ? -7.480 -26.818 13.526 1.00 83.06 541 GLU A N 1
ATOM 4248 C CA . GLU A 1 541 ? -6.849 -26.080 14.614 1.00 83.06 541 GLU A CA 1
ATOM 4249 C C . GLU A 1 541 ? -7.889 -25.520 15.594 1.00 83.06 541 GLU A C 1
ATOM 4251 O O . GLU A 1 541 ? -7.728 -25.669 16.802 1.00 83.06 541 GLU A O 1
ATOM 4256 N N . ILE A 1 542 ? -8.987 -24.943 15.087 1.00 84.56 542 ILE A N 1
ATOM 4257 C CA . ILE A 1 542 ? -10.083 -24.427 15.924 1.00 84.56 542 ILE A CA 1
ATOM 4258 C C . ILE A 1 542 ? -10.857 -25.583 16.558 1.00 84.56 542 ILE A C 1
ATOM 4260 O O . ILE A 1 542 ? -11.178 -25.547 17.745 1.00 84.56 542 ILE A O 1
ATOM 4264 N N . ARG A 1 543 ? -11.121 -26.640 15.782 1.00 83.56 543 ARG A N 1
ATOM 4265 C CA . ARG A 1 543 ? -11.859 -27.809 16.276 1.00 83.56 543 ARG A CA 1
ATOM 4266 C C . ARG A 1 543 ? -11.105 -28.560 17.374 1.00 83.56 543 ARG A C 1
ATOM 4268 O O . ARG A 1 543 ? -11.699 -28.922 18.383 1.00 83.56 543 ARG A O 1
ATOM 4275 N N . ASN A 1 544 ? -9.801 -28.754 17.201 1.00 80.31 544 ASN A N 1
ATOM 4276 C CA . ASN A 1 544 ? -8.946 -29.435 18.170 1.00 80.31 544 ASN A CA 1
ATOM 4277 C C . ASN A 1 544 ? -8.789 -28.605 19.449 1.00 80.31 544 ASN A C 1
ATOM 4279 O O . ASN A 1 544 ? -8.818 -29.170 20.537 1.00 80.31 544 ASN A O 1
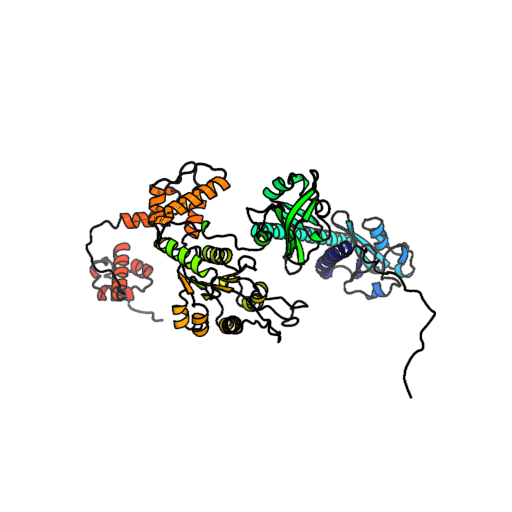ATOM 4283 N N . PHE A 1 545 ? -8.702 -27.274 19.331 1.00 78.81 545 PHE A N 1
ATOM 4284 C CA . PHE A 1 545 ? -8.642 -26.384 20.492 1.00 78.81 545 PHE A CA 1
ATOM 4285 C C . PHE A 1 545 ? -9.876 -26.529 21.398 1.00 78.81 545 PHE A C 1
ATOM 4287 O O . PHE A 1 545 ? -9.746 -26.550 22.620 1.00 78.81 545 PHE A O 1
ATOM 4294 N N . HIS A 1 546 ? -11.067 -26.681 20.811 1.00 74.31 546 HIS A N 1
ATOM 4295 C CA . HIS A 1 546 ? -12.294 -26.944 21.569 1.00 74.31 546 HIS A CA 1
ATOM 4296 C C . HIS A 1 546 ? -12.270 -28.331 22.238 1.00 74.31 546 HIS A C 1
ATOM 4298 O O . HIS A 1 546 ? -12.595 -28.462 23.415 1.00 74.31 546 HIS A O 1
ATOM 4304 N N . GLN A 1 547 ? -11.822 -29.368 21.521 1.00 69.19 547 GLN A N 1
ATOM 4305 C CA . GLN A 1 547 ? -11.763 -30.740 22.047 1.00 69.19 547 GLN A CA 1
ATOM 4306 C C . GLN A 1 547 ? -10.757 -30.915 23.195 1.00 69.19 547 GLN A C 1
ATOM 4308 O O . GLN A 1 547 ? -11.023 -31.673 24.126 1.00 69.19 547 GLN A O 1
ATOM 4313 N N . GLU A 1 548 ? -9.616 -30.221 23.162 1.00 66.06 548 GLU A N 1
ATOM 4314 C CA . GLU A 1 548 ? -8.631 -30.235 24.256 1.00 66.06 548 GLU A CA 1
ATOM 4315 C C . GLU A 1 548 ? -9.179 -29.580 25.535 1.00 66.06 548 GLU A C 1
ATOM 4317 O O . GLU A 1 548 ? -8.866 -30.011 26.648 1.00 66.06 548 GLU A O 1
ATOM 4322 N N . LYS A 1 549 ? -10.051 -28.579 25.378 1.00 62.88 549 LYS A N 1
ATOM 4323 C CA . LYS A 1 549 ? -10.753 -27.904 26.475 1.00 62.88 549 LYS A CA 1
ATOM 4324 C C . LYS A 1 549 ? -11.837 -28.789 27.100 1.00 62.88 549 LYS A C 1
ATOM 4326 O O . LYS A 1 549 ? -11.924 -28.869 28.318 1.00 62.88 549 LYS A O 1
ATOM 4331 N N . ASP A 1 550 ? -12.598 -29.518 26.283 1.00 58.47 550 ASP A N 1
ATOM 4332 C CA . ASP A 1 550 ? -13.610 -30.470 26.770 1.00 58.47 550 ASP A CA 1
ATOM 4333 C C . ASP A 1 550 ? -12.988 -31.703 27.452 1.00 58.47 550 ASP A C 1
ATOM 4335 O O . ASP A 1 550 ? -13.583 -32.293 28.353 1.00 58.47 550 ASP A O 1
ATOM 4339 N N . GLN A 1 551 ? -11.771 -32.094 27.057 1.00 51.59 551 GLN A N 1
ATOM 4340 C CA . GLN A 1 551 ? -11.016 -33.175 27.708 1.00 51.59 551 GLN A CA 1
ATOM 4341 C C . GLN A 1 551 ? -10.331 -32.736 29.012 1.00 51.59 551 GLN A C 1
ATOM 4343 O O . GLN A 1 551 ? -9.913 -33.588 29.798 1.00 51.59 551 GLN A O 1
ATOM 4348 N N . SER A 1 552 ? -10.251 -31.430 29.278 1.00 46.38 552 SER A N 1
ATOM 4349 C CA . SER A 1 552 ? -9.837 -30.859 30.563 1.00 46.38 552 SER A CA 1
ATOM 4350 C C . SER A 1 552 ? -11.073 -30.487 31.392 1.00 46.38 552 SER A C 1
ATOM 4352 O O . SER A 1 552 ? -11.358 -29.324 31.659 1.00 46.38 552 SER A O 1
ATOM 4354 N N . GLY A 1 553 ? -11.842 -31.512 31.776 1.00 38.75 553 GLY A N 1
ATOM 4355 C CA . GLY A 1 553 ? -13.027 -31.369 32.625 1.00 38.75 553 GLY A CA 1
ATOM 4356 C C . GLY A 1 553 ? -12.738 -30.754 34.011 1.00 38.75 553 GLY A C 1
ATOM 4357 O O . GLY A 1 553 ? -11.586 -30.707 34.452 1.00 38.75 553 GLY A O 1
ATOM 4358 N N . PRO A 1 554 ? -13.781 -30.283 34.719 1.00 44.47 554 PRO A N 1
ATOM 4359 C CA . PRO A 1 554 ? -13.664 -29.523 35.957 1.00 44.47 554 PRO A CA 1
ATOM 4360 C C . PRO A 1 554 ? -13.483 -30.463 37.151 1.00 44.47 554 PRO A C 1
ATOM 4362 O O . PRO A 1 554 ? -14.441 -30.762 37.845 1.00 44.47 554 PRO A O 1
ATOM 4365 N N . ASP A 1 555 ? -12.267 -30.948 37.373 1.00 39.47 555 ASP A N 1
ATOM 4366 C CA . ASP A 1 555 ? -11.858 -31.559 38.642 1.00 39.47 555 ASP A CA 1
ATOM 4367 C C . ASP A 1 555 ? -10.330 -31.540 38.717 1.00 39.47 555 ASP A C 1
ATOM 4369 O O . ASP A 1 555 ? -9.661 -32.524 38.430 1.00 39.47 555 ASP A O 1
ATOM 4373 N N . HIS A 1 556 ? -9.772 -30.379 39.050 1.00 35.97 556 HIS A N 1
ATOM 4374 C CA . HIS A 1 556 ? -8.618 -30.267 39.937 1.00 35.97 556 HIS A CA 1
ATOM 4375 C C . HIS A 1 556 ? -8.591 -28.835 40.466 1.00 35.97 556 HIS A C 1
ATOM 4377 O O . HIS A 1 556 ? -8.267 -27.878 39.764 1.00 35.97 556 HIS A O 1
ATOM 4383 N N . ASP A 1 557 ? -9.031 -28.723 41.712 1.00 40.97 557 ASP A N 1
ATOM 4384 C CA . ASP A 1 557 ? -8.793 -27.597 42.596 1.00 40.97 557 ASP A CA 1
ATOM 4385 C C . ASP A 1 557 ? -7.277 -27.358 42.654 1.00 40.97 557 ASP A C 1
ATOM 4387 O O . ASP A 1 557 ? -6.550 -28.147 43.249 1.00 40.97 557 ASP A O 1
ATOM 4391 N N . ASP A 1 558 ? -6.798 -26.330 41.959 1.00 32.75 558 ASP A N 1
ATOM 4392 C CA . ASP A 1 558 ? -5.501 -25.715 42.225 1.00 32.75 558 ASP A CA 1
ATOM 4393 C C . ASP A 1 558 ? -5.634 -24.212 41.978 1.00 32.75 558 ASP A C 1
ATOM 4395 O O . ASP A 1 558 ? -5.369 -23.643 40.913 1.00 32.75 558 ASP A O 1
ATOM 4399 N N . SER A 1 559 ? -6.091 -23.551 43.034 1.00 39.69 559 SER A N 1
ATOM 4400 C CA . SER A 1 559 ? -5.705 -22.190 43.349 1.00 39.69 559 SER A CA 1
ATOM 4401 C C . SER A 1 559 ? -4.174 -22.096 43.428 1.00 39.69 559 SER A C 1
ATOM 4403 O O . SER A 1 559 ? -3.620 -22.266 44.503 1.00 39.69 559 SER A O 1
ATOM 4405 N N . ASP A 1 560 ? -3.504 -21.898 42.292 1.00 42.09 560 ASP A N 1
ATOM 4406 C CA . ASP A 1 560 ? -2.243 -21.150 42.135 1.00 42.09 560 ASP A CA 1
ATOM 4407 C C . ASP A 1 560 ? -1.635 -21.418 40.748 1.00 42.09 560 ASP A C 1
ATOM 4409 O O . ASP A 1 560 ? -0.761 -22.256 40.554 1.00 42.09 560 ASP A O 1
ATOM 4413 N N . ALA A 1 561 ? -2.076 -20.658 39.746 1.00 41.16 561 ALA A N 1
ATOM 4414 C CA . ALA A 1 561 ? -1.335 -20.512 38.491 1.00 41.16 561 ALA A CA 1
ATOM 4415 C C . ALA A 1 561 ? -1.380 -19.056 38.014 1.00 41.16 561 ALA A C 1
ATOM 4417 O O . ALA A 1 561 ? -1.740 -18.732 36.883 1.00 41.16 561 ALA A O 1
ATOM 4418 N N . ARG A 1 562 ? -1.019 -18.146 38.922 1.00 45.34 562 ARG A N 1
ATOM 4419 C CA . ARG A 1 562 ? -0.472 -16.837 38.566 1.00 45.34 562 ARG A CA 1
ATOM 4420 C C . ARG A 1 562 ? 1.039 -16.943 38.729 1.00 45.34 562 ARG A C 1
ATOM 4422 O O . ARG A 1 562 ? 1.488 -17.034 39.858 1.00 45.34 562 ARG A O 1
ATOM 4429 N N . ASN A 1 563 ? 1.772 -16.880 37.616 1.00 48.19 563 ASN A N 1
ATOM 4430 C CA . ASN A 1 563 ? 3.238 -16.893 37.530 1.00 48.19 563 ASN A CA 1
ATOM 4431 C C . ASN A 1 563 ? 3.924 -18.098 38.185 1.00 48.19 563 ASN A C 1
ATOM 4433 O O . ASN A 1 563 ? 4.068 -18.113 39.395 1.00 48.19 563 ASN A O 1
ATOM 4437 N N . ASP A 1 564 ? 4.509 -19.000 37.393 1.00 42.09 564 ASP A N 1
ATOM 4438 C CA . ASP A 1 564 ? 5.803 -19.549 37.804 1.00 42.09 564 ASP A CA 1
ATOM 4439 C C . ASP A 1 564 ? 6.626 -20.075 36.628 1.00 42.09 564 ASP A C 1
ATOM 4441 O O . ASP A 1 564 ? 6.183 -20.856 35.784 1.00 42.09 564 ASP A O 1
ATOM 4445 N N . VAL A 1 565 ? 7.875 -19.622 36.592 1.00 47.56 565 VAL A N 1
ATOM 4446 C CA . VAL A 1 565 ? 8.934 -20.188 35.765 1.00 47.56 565 VAL A CA 1
ATOM 4447 C C . VAL A 1 565 ? 9.172 -21.609 36.268 1.00 47.56 565 VAL A C 1
ATOM 4449 O O . VAL A 1 565 ? 9.812 -21.815 37.298 1.00 47.56 565 VAL A O 1
ATOM 4452 N N . VAL A 1 566 ? 8.652 -22.605 35.551 1.00 60.81 566 VAL A N 1
ATOM 4453 C CA . VAL A 1 566 ? 8.870 -24.013 35.900 1.00 60.81 566 VAL A CA 1
ATOM 4454 C C . VAL A 1 566 ? 10.365 -24.323 35.749 1.00 60.81 566 VAL A C 1
ATOM 4456 O O . VAL A 1 566 ? 10.920 -24.128 34.663 1.00 60.81 566 VAL A O 1
ATOM 4459 N N . PRO A 1 567 ? 11.056 -24.815 36.797 1.00 70.31 567 PRO A N 1
ATOM 4460 C CA . PRO A 1 567 ? 12.474 -25.126 36.703 1.00 70.31 567 PRO A CA 1
ATOM 4461 C C . PRO A 1 567 ? 12.739 -26.105 35.557 1.00 70.31 567 PRO A C 1
ATOM 4463 O O . PRO A 1 567 ? 12.064 -27.129 35.441 1.00 70.31 567 PRO A O 1
ATOM 4466 N N . MET A 1 568 ? 13.768 -25.839 34.746 1.00 67.44 568 MET A N 1
ATOM 4467 C CA . MET A 1 568 ? 14.122 -26.664 33.579 1.00 67.44 568 MET A CA 1
ATOM 4468 C C . MET A 1 568 ? 14.243 -28.159 33.925 1.00 67.44 568 MET A C 1
ATOM 4470 O O . MET A 1 568 ? 13.892 -29.014 33.120 1.00 67.44 568 MET A O 1
ATOM 4474 N N . ALA A 1 569 ? 14.670 -28.489 35.148 1.00 72.50 569 ALA A N 1
ATOM 4475 C CA . ALA A 1 569 ? 14.759 -29.864 35.635 1.00 72.50 569 ALA A CA 1
ATOM 4476 C C . ALA A 1 569 ? 13.394 -30.578 35.754 1.00 72.50 569 ALA A C 1
ATOM 4478 O O . ALA A 1 569 ? 13.327 -31.790 35.556 1.00 72.50 569 ALA A O 1
ATOM 4479 N N . VAL A 1 570 ? 12.314 -29.851 36.061 1.00 75.31 570 VAL A N 1
ATOM 4480 C CA . VAL A 1 570 ? 10.947 -30.394 36.164 1.00 75.31 570 VAL A CA 1
ATOM 4481 C C . VAL A 1 570 ? 10.384 -30.655 34.771 1.00 75.31 570 VAL A C 1
ATOM 4483 O O . VAL A 1 570 ? 9.881 -31.748 34.510 1.00 75.31 570 VAL A O 1
ATOM 4486 N N . MET A 1 571 ? 10.560 -29.701 33.855 1.00 77.44 571 MET A N 1
ATOM 4487 C CA . MET A 1 571 ? 10.142 -29.848 32.461 1.00 77.44 571 MET A CA 1
ATOM 4488 C C . MET A 1 571 ? 10.923 -30.969 31.758 1.00 77.44 571 MET A C 1
ATOM 4490 O O . MET A 1 571 ? 10.340 -31.815 31.082 1.00 77.44 571 MET A O 1
ATOM 4494 N N . GLU A 1 572 ? 12.234 -31.053 32.000 1.00 84.00 572 GLU A N 1
ATOM 4495 C CA . GLU A 1 572 ? 13.090 -32.126 31.490 1.00 84.00 572 GLU A CA 1
ATOM 4496 C C . GLU A 1 572 ? 12.667 -33.504 32.020 1.00 84.00 572 GLU A C 1
ATOM 4498 O O . GLU A 1 572 ? 12.565 -34.457 31.245 1.00 84.00 572 GLU A O 1
ATOM 4503 N N . LYS A 1 573 ? 12.358 -33.621 33.319 1.00 86.88 573 LYS A N 1
ATOM 4504 C CA . LYS A 1 573 ? 11.846 -34.869 33.903 1.00 86.88 573 LYS A CA 1
ATOM 4505 C C . LYS A 1 573 ? 10.535 -35.301 33.242 1.00 86.88 573 LYS A C 1
ATOM 4507 O O . LYS A 1 573 ? 10.399 -36.469 32.881 1.00 86.88 573 LYS A O 1
ATOM 4512 N N . GLN A 1 574 ? 9.594 -34.374 33.064 1.00 85.88 574 GLN A N 1
ATOM 4513 C CA . GLN A 1 574 ? 8.297 -34.653 32.441 1.00 85.88 574 GLN A CA 1
ATOM 4514 C C . GLN A 1 574 ? 8.445 -35.101 30.981 1.00 85.88 574 GLN A C 1
ATOM 4516 O O . GLN A 1 574 ? 7.778 -36.047 30.563 1.00 85.88 574 GLN A O 1
ATOM 4521 N N . LEU A 1 575 ? 9.341 -34.474 30.214 1.00 87.50 575 LEU A N 1
ATOM 4522 C CA . LEU A 1 575 ? 9.611 -34.851 28.824 1.00 87.50 575 LEU A CA 1
ATOM 4523 C C . LEU A 1 575 ? 10.228 -36.248 28.717 1.00 87.50 575 LEU A C 1
ATOM 4525 O O . LEU A 1 575 ? 9.777 -37.057 27.906 1.00 87.50 575 LEU A O 1
ATOM 4529 N N . ILE A 1 576 ? 11.206 -36.562 29.571 1.00 87.31 576 ILE A N 1
ATOM 4530 C CA . ILE A 1 576 ? 11.832 -37.890 29.606 1.00 87.31 576 ILE A CA 1
ATOM 4531 C C . ILE A 1 576 ? 10.811 -38.961 29.994 1.00 87.31 576 ILE A C 1
ATOM 4533 O O . ILE A 1 576 ? 10.752 -40.011 29.359 1.00 87.31 576 ILE A O 1
ATOM 4537 N N . GLN A 1 577 ? 9.971 -38.690 30.992 1.00 88.06 577 GLN A N 1
ATOM 4538 C CA . GLN A 1 577 ? 8.921 -39.613 31.413 1.00 88.06 577 GLN A CA 1
ATOM 4539 C C . GLN A 1 577 ? 7.884 -39.842 30.302 1.00 88.06 577 GLN A C 1
ATOM 4541 O O . GLN A 1 577 ? 7.550 -40.990 30.014 1.00 88.06 577 GLN A O 1
ATOM 4546 N N . LYS A 1 578 ? 7.422 -38.780 29.625 1.00 86.69 578 LYS A N 1
ATOM 4547 C CA . LYS A 1 578 ? 6.498 -38.893 28.483 1.00 86.69 578 LYS A CA 1
ATOM 4548 C C . LYS A 1 578 ? 7.097 -39.710 27.339 1.00 86.69 578 LYS A C 1
ATOM 4550 O O . LYS A 1 578 ? 6.400 -40.546 26.771 1.00 86.69 578 LYS A O 1
ATOM 4555 N N . ALA A 1 579 ? 8.375 -39.504 27.019 1.00 85.81 579 ALA A N 1
ATOM 4556 C CA . ALA A 1 579 ? 9.057 -40.283 25.991 1.00 85.81 579 ALA A CA 1
ATOM 4557 C C . ALA A 1 579 ? 9.163 -41.767 26.378 1.00 85.81 579 ALA A C 1
ATOM 4559 O O . ALA A 1 579 ? 8.848 -42.630 25.566 1.00 85.81 579 ALA A O 1
ATOM 4560 N N . LEU A 1 580 ? 9.531 -42.080 27.624 1.00 87.38 580 LEU A N 1
ATOM 4561 C CA . LEU A 1 580 ? 9.615 -43.469 28.085 1.00 87.38 580 LEU A CA 1
ATOM 4562 C C . LEU A 1 580 ? 8.259 -44.178 28.064 1.00 87.38 580 LEU A C 1
ATOM 4564 O O . LEU A 1 580 ? 8.194 -45.321 27.632 1.00 87.38 580 LEU A O 1
ATOM 4568 N N . ILE A 1 581 ? 7.178 -43.501 28.460 1.00 85.12 581 ILE A N 1
ATOM 4569 C CA . ILE A 1 581 ? 5.820 -44.062 28.395 1.00 85.12 581 ILE A CA 1
ATOM 4570 C C . ILE A 1 581 ? 5.403 -44.289 26.936 1.00 85.12 581 ILE A C 1
ATOM 4572 O O . ILE A 1 581 ? 4.939 -45.370 26.589 1.00 85.12 581 ILE A O 1
ATOM 4576 N N . ARG A 1 582 ? 5.609 -43.291 26.066 1.00 85.38 582 ARG A N 1
ATOM 4577 C CA . ARG A 1 582 ? 5.215 -43.349 24.650 1.00 85.38 582 ARG A CA 1
ATOM 4578 C C . ARG A 1 582 ? 5.922 -44.457 23.870 1.00 85.38 582 ARG A C 1
ATOM 4580 O O . ARG A 1 582 ? 5.329 -45.012 22.953 1.00 85.38 582 ARG A O 1
ATOM 4587 N N . PHE A 1 583 ? 7.175 -44.746 24.208 1.00 89.31 583 PHE A N 1
ATOM 4588 C CA . PHE A 1 583 ? 7.981 -45.781 23.554 1.00 89.31 583 PHE A CA 1
ATOM 4589 C C . PHE A 1 583 ? 8.110 -47.054 24.403 1.00 89.31 583 PHE A C 1
ATOM 4591 O O . PHE A 1 583 ? 9.054 -47.818 24.209 1.00 89.31 583 PHE A O 1
ATOM 4598 N N . GLU A 1 584 ? 7.193 -47.275 25.355 1.00 85.38 584 GLU A N 1
ATOM 4599 C CA . GLU A 1 584 ? 7.102 -48.493 26.180 1.00 85.38 584 GLU A CA 1
ATOM 4600 C C . GLU A 1 584 ? 8.437 -48.909 26.827 1.00 85.38 584 GLU A C 1
ATOM 4602 O O . GLU A 1 584 ? 8.805 -50.085 26.878 1.00 85.38 584 GLU A O 1
ATOM 4607 N N . GLY A 1 585 ? 9.213 -47.925 27.279 1.00 80.69 585 GLY A N 1
ATOM 4608 C CA . GLY A 1 585 ? 10.510 -48.127 27.915 1.00 80.69 585 GLY A CA 1
ATOM 4609 C C . GLY A 1 585 ? 11.657 -48.510 26.980 1.00 80.69 585 GLY A C 1
ATOM 4610 O O . GLY A 1 585 ? 12.716 -48.899 27.473 1.00 80.69 585 GLY A O 1
ATOM 4611 N N . ASN A 1 586 ? 11.494 -48.385 25.657 1.00 86.19 586 ASN A N 1
ATOM 4612 C CA . ASN A 1 586 ? 12.571 -48.556 24.681 1.00 86.19 586 ASN A CA 1
ATOM 4613 C C . ASN A 1 586 ? 13.518 -47.342 24.688 1.00 86.19 586 ASN A C 1
ATOM 4615 O O . ASN A 1 586 ? 13.204 -46.276 24.150 1.00 86.19 586 ASN A O 1
ATOM 4619 N N . ILE A 1 587 ? 14.709 -47.521 25.264 1.00 87.25 587 ILE A N 1
ATOM 4620 C CA . ILE A 1 587 ? 15.699 -46.450 25.439 1.00 87.25 587 ILE A CA 1
ATOM 4621 C C . ILE A 1 587 ? 16.186 -45.882 24.106 1.00 87.25 587 ILE A C 1
ATOM 4623 O O . ILE A 1 587 ? 16.356 -44.670 23.994 1.00 87.25 587 ILE A O 1
ATOM 4627 N N . SER A 1 588 ? 16.388 -46.722 23.088 1.00 82.06 588 SER A N 1
ATOM 4628 C CA . SER A 1 588 ? 16.914 -46.279 21.791 1.00 82.06 588 SER A CA 1
ATOM 4629 C C . SER A 1 588 ? 15.929 -45.362 21.063 1.00 82.06 588 SER A C 1
ATOM 4631 O O . SER A 1 588 ? 16.320 -44.315 20.540 1.00 82.06 588 SER A O 1
ATOM 4633 N N . GLN A 1 589 ? 14.641 -45.716 21.075 1.00 84.62 589 GLN A N 1
ATOM 4634 C CA . GLN A 1 589 ? 13.590 -44.899 20.465 1.00 84.62 589 GLN A CA 1
ATOM 4635 C C . GLN A 1 589 ? 13.325 -43.627 21.277 1.00 84.62 589 GLN A C 1
ATOM 4637 O O . GLN A 1 589 ? 13.274 -42.538 20.705 1.00 84.62 589 GLN A O 1
ATOM 4642 N N . ALA A 1 590 ? 13.261 -43.736 22.608 1.00 87.38 590 ALA A N 1
ATOM 4643 C CA . ALA A 1 590 ? 13.076 -42.585 23.485 1.00 87.38 590 ALA A CA 1
ATOM 4644 C C . ALA A 1 590 ? 14.235 -41.578 23.374 1.00 87.38 590 ALA A C 1
ATOM 4646 O O . ALA A 1 590 ? 13.994 -40.375 23.310 1.00 87.38 590 ALA A O 1
ATOM 4647 N N . SER A 1 591 ? 15.488 -42.042 23.284 1.00 87.56 591 SER A N 1
ATOM 4648 C CA . SER A 1 591 ? 16.655 -41.163 23.136 1.00 87.56 591 SER A CA 1
ATOM 4649 C C . SER A 1 591 ? 16.668 -40.442 21.788 1.00 87.56 591 SER A C 1
ATOM 4651 O O . SER A 1 591 ? 16.935 -39.243 21.737 1.00 87.56 591 SER A O 1
ATOM 4653 N N . SER A 1 592 ? 16.302 -41.150 20.710 1.00 83.81 592 SER A N 1
ATOM 4654 C CA . SER A 1 592 ? 16.215 -40.570 19.367 1.00 83.81 592 SER A CA 1
ATOM 4655 C C . SER A 1 592 ? 15.110 -39.518 19.278 1.00 83.81 592 SER A C 1
ATOM 4657 O O . SER A 1 592 ? 15.321 -38.465 18.689 1.00 83.81 592 SER A O 1
ATOM 4659 N N . ALA A 1 593 ? 13.950 -39.774 19.889 1.00 84.56 593 ALA A N 1
ATOM 4660 C CA . ALA A 1 593 ? 12.832 -38.834 19.899 1.00 84.56 593 ALA A CA 1
ATOM 4661 C C . ALA A 1 593 ? 13.111 -37.582 20.747 1.00 84.56 593 ALA A C 1
ATOM 4663 O O . ALA A 1 593 ? 12.612 -36.504 20.438 1.00 84.56 593 ALA A O 1
ATOM 4664 N N . LEU A 1 594 ? 13.920 -37.717 21.801 1.00 85.38 594 LEU A N 1
ATOM 4665 C CA . LEU A 1 594 ? 14.353 -36.609 22.656 1.00 85.38 594 LEU A CA 1
ATOM 4666 C C . LEU A 1 594 ? 15.583 -35.858 22.114 1.00 85.38 594 LEU A C 1
ATOM 4668 O O . LEU A 1 594 ? 15.983 -34.862 22.711 1.00 85.38 594 LEU A O 1
ATOM 4672 N N . GLY A 1 595 ? 16.209 -36.334 21.031 1.00 86.19 595 GLY A N 1
ATOM 4673 C CA . GLY A 1 595 ? 17.408 -35.715 20.456 1.00 86.19 595 GLY A CA 1
ATOM 4674 C C . GLY A 1 595 ? 18.651 -35.793 21.353 1.00 86.19 595 GLY A C 1
ATOM 4675 O O . GLY A 1 595 ? 19.536 -34.947 21.247 1.00 86.19 595 GLY A O 1
ATOM 4676 N N . ILE A 1 596 ? 18.731 -36.781 22.253 1.00 89.38 596 ILE A N 1
ATOM 4677 C CA . ILE A 1 596 ? 19.867 -36.970 23.172 1.00 89.38 596 ILE A CA 1
ATOM 4678 C C . ILE A 1 596 ? 20.479 -38.364 23.019 1.00 89.38 596 ILE A C 1
ATOM 4680 O O . ILE A 1 596 ? 19.795 -39.324 22.687 1.00 89.38 596 ILE A O 1
ATOM 4684 N N . GLY A 1 597 ? 21.778 -38.509 23.298 1.00 83.38 597 GLY A N 1
ATOM 4685 C CA . GLY A 1 597 ? 22.443 -39.818 23.265 1.00 83.38 597 GLY A CA 1
ATOM 4686 C C . GLY A 1 597 ? 21.909 -40.795 24.326 1.00 83.38 597 GLY A C 1
ATOM 4687 O O . GLY A 1 597 ? 21.516 -40.380 25.420 1.00 83.38 597 GLY A O 1
ATOM 4688 N N . ARG A 1 598 ? 21.945 -42.106 24.041 1.00 84.56 598 ARG A N 1
ATOM 4689 C CA . ARG A 1 598 ? 21.445 -43.172 24.942 1.00 84.56 598 ARG A CA 1
ATOM 4690 C C . ARG A 1 598 ? 22.082 -43.122 26.334 1.00 84.56 598 ARG A C 1
ATOM 4692 O O . ARG A 1 598 ? 21.379 -43.185 27.337 1.00 84.56 598 ARG A O 1
ATOM 4699 N N . THR A 1 599 ? 23.398 -42.925 26.410 1.00 82.50 599 THR A N 1
ATOM 4700 C CA . THR A 1 599 ? 24.157 -42.754 27.665 1.00 82.50 599 THR A CA 1
ATOM 4701 C C . THR A 1 599 ? 23.699 -41.530 28.461 1.00 82.50 599 THR A C 1
ATOM 4703 O O . THR A 1 599 ? 23.589 -41.583 29.689 1.00 82.50 599 THR A O 1
ATOM 4706 N N . THR A 1 600 ? 23.362 -40.433 27.777 1.00 82.25 600 THR A N 1
ATOM 4707 C CA . THR A 1 600 ? 22.805 -39.223 28.402 1.00 82.25 600 THR A CA 1
ATOM 4708 C C . THR A 1 600 ? 21.405 -39.476 28.948 1.00 82.25 600 THR A C 1
ATOM 4710 O O . THR A 1 600 ? 21.110 -39.049 30.068 1.00 82.25 600 THR A O 1
ATOM 4713 N N . LEU A 1 601 ? 20.570 -40.207 28.204 1.00 87.25 601 LEU A N 1
ATOM 4714 C CA . LEU A 1 601 ? 19.240 -40.605 28.650 1.00 87.25 601 LEU A CA 1
ATOM 4715 C C . LEU A 1 601 ? 19.322 -41.529 29.878 1.00 87.25 601 LEU A C 1
ATOM 4717 O O . LEU A 1 601 ? 18.701 -41.216 30.888 1.00 87.25 601 LEU A O 1
ATOM 4721 N N . TYR A 1 602 ? 20.168 -42.567 29.874 1.00 85.19 602 TYR A N 1
ATOM 4722 C CA . TYR A 1 602 ? 20.397 -43.436 31.044 1.00 85.19 602 TYR A CA 1
ATOM 4723 C C . TYR A 1 602 ? 20.806 -42.651 32.297 1.00 85.19 602 TYR A C 1
ATOM 4725 O O . TYR A 1 602 ? 20.250 -42.850 33.382 1.00 85.19 602 TYR A O 1
ATOM 4733 N N . ARG A 1 603 ? 21.744 -41.705 32.154 1.00 83.31 603 ARG A N 1
ATOM 4734 C CA . ARG A 1 603 ? 22.183 -40.847 33.264 1.00 83.31 603 ARG A CA 1
ATOM 4735 C C . ARG A 1 603 ? 21.034 -39.997 33.816 1.00 83.31 603 ARG A C 1
ATOM 4737 O O . ARG A 1 603 ? 20.924 -39.846 35.032 1.00 83.31 603 ARG A O 1
ATOM 4744 N N . LYS A 1 604 ? 20.172 -39.456 32.948 1.00 84.56 604 LYS A N 1
ATOM 4745 C CA . LYS A 1 604 ? 19.013 -38.643 33.352 1.00 84.56 604 LYS A CA 1
ATOM 4746 C C . LYS A 1 604 ? 17.888 -39.489 33.958 1.00 84.56 604 LYS A C 1
ATOM 4748 O O . LYS A 1 604 ? 17.314 -39.073 34.958 1.00 84.56 604 LYS A O 1
ATOM 4753 N N . ILE A 1 605 ? 17.644 -40.699 33.454 1.00 87.44 605 ILE A N 1
ATOM 4754 C CA . ILE A 1 605 ? 16.698 -41.667 34.038 1.00 87.44 605 ILE A CA 1
ATOM 4755 C C . ILE A 1 605 ? 17.083 -41.990 35.480 1.00 87.44 605 ILE A C 1
ATOM 4757 O O . ILE A 1 605 ? 16.241 -41.910 36.375 1.00 87.44 605 ILE A O 1
ATOM 4761 N N . LYS A 1 606 ? 18.369 -42.279 35.724 1.00 83.50 606 LYS A N 1
ATOM 4762 C CA . LYS A 1 606 ? 18.888 -42.534 37.074 1.00 83.50 606 LYS A CA 1
ATOM 4763 C C . LYS A 1 606 ? 18.798 -41.292 37.963 1.00 83.50 606 LYS A C 1
ATOM 4765 O O . LYS A 1 606 ? 18.395 -41.399 39.115 1.00 83.50 606 LYS A O 1
ATOM 4770 N N . LYS A 1 607 ? 19.122 -40.111 37.421 1.00 81.62 607 LYS A N 1
ATOM 4771 C CA . LYS A 1 607 ? 19.045 -38.826 38.139 1.00 81.62 607 LYS A CA 1
ATOM 4772 C C . LYS A 1 607 ? 17.617 -38.474 38.577 1.00 81.62 607 LYS A C 1
ATOM 4774 O O . LYS A 1 607 ? 17.445 -37.920 39.655 1.00 81.62 607 LYS A O 1
ATOM 4779 N N . PHE A 1 608 ? 16.612 -38.776 37.755 1.00 85.56 608 PHE A N 1
ATOM 4780 C CA . PHE A 1 608 ? 15.212 -38.419 38.015 1.00 85.56 608 PHE A CA 1
ATOM 4781 C C . PHE A 1 608 ? 14.362 -39.554 38.610 1.00 85.56 608 PHE A C 1
ATOM 4783 O O . PHE A 1 608 ? 13.167 -39.350 38.832 1.00 85.56 608 PHE A O 1
ATOM 4790 N N . GLY A 1 609 ? 14.957 -40.723 38.879 1.00 86.00 609 GLY A N 1
ATOM 4791 C CA . GLY A 1 609 ? 14.268 -41.872 39.477 1.00 86.00 609 GLY A CA 1
ATOM 4792 C C . GLY A 1 609 ? 13.250 -42.544 38.548 1.00 86.00 609 GLY A C 1
ATOM 4793 O O . GLY A 1 609 ? 12.231 -43.038 39.014 1.00 86.00 609 GLY A O 1
ATOM 4794 N N . LEU A 1 610 ? 13.495 -42.544 37.233 1.00 87.31 610 LEU A N 1
ATOM 4795 C CA . LEU A 1 610 ? 12.563 -43.052 36.212 1.00 87.31 610 LEU A CA 1
ATOM 4796 C C . LEU A 1 610 ? 12.851 -44.504 35.785 1.00 87.31 610 LEU A C 1
ATOM 4798 O O . LEU A 1 610 ? 12.407 -44.940 34.727 1.00 87.31 610 LEU A O 1
ATOM 4802 N N . THR A 1 611 ? 13.600 -45.265 36.585 1.00 81.31 611 THR A N 1
ATOM 4803 C CA . THR A 1 611 ? 14.025 -46.638 36.252 1.00 81.31 611 THR A CA 1
ATOM 4804 C C . THR A 1 611 ? 12.857 -47.607 36.067 1.00 81.31 611 THR A C 1
ATOM 4806 O O . THR A 1 611 ? 12.962 -48.517 35.256 1.00 81.31 611 THR A O 1
ATOM 4809 N N . GLY A 1 612 ? 11.723 -47.379 36.739 1.00 79.31 612 GLY A N 1
ATOM 4810 C CA . GLY A 1 612 ? 10.510 -48.195 36.589 1.00 79.31 612 GLY A CA 1
ATOM 4811 C C . GLY A 1 612 ? 9.803 -48.071 35.232 1.00 79.31 612 GLY A C 1
ATOM 4812 O O . GLY A 1 612 ? 8.905 -48.855 34.953 1.00 79.31 612 GLY A O 1
ATOM 4813 N N . TYR A 1 613 ? 10.203 -47.112 34.390 1.00 77.88 613 TYR A N 1
ATOM 4814 C CA . TYR A 1 613 ? 9.649 -46.906 33.046 1.00 77.88 613 TYR A CA 1
ATOM 4815 C C . TYR A 1 613 ? 10.528 -47.502 31.938 1.00 77.88 613 TYR A C 1
ATOM 4817 O O . TYR A 1 613 ? 10.264 -47.264 30.764 1.00 77.88 613 TYR A O 1
ATOM 4825 N N . VAL A 1 614 ? 11.596 -48.226 32.287 1.00 79.56 614 VAL A N 1
ATOM 4826 C CA . VAL A 1 614 ? 12.522 -48.838 31.326 1.00 79.56 614 VAL A CA 1
ATOM 4827 C C . VAL A 1 614 ? 12.155 -50.303 31.124 1.00 79.56 614 VAL A C 1
ATOM 4829 O O . VAL A 1 614 ? 11.888 -51.026 32.083 1.00 79.56 614 VAL A O 1
ATOM 4832 N N . ARG A 1 615 ? 12.152 -50.758 29.870 1.00 74.00 615 ARG A N 1
ATOM 4833 C CA . ARG A 1 615 ? 11.883 -52.157 29.535 1.00 74.00 615 ARG A CA 1
ATOM 4834 C C . ARG A 1 615 ? 13.116 -53.002 29.868 1.00 74.00 615 ARG A C 1
ATOM 4836 O O . ARG A 1 615 ? 14.191 -52.754 29.330 1.00 74.00 615 ARG A O 1
ATOM 4843 N N . ASN A 1 616 ? 12.960 -54.009 30.732 1.00 56.69 616 ASN A N 1
ATOM 4844 C CA . ASN A 1 616 ? 14.008 -54.983 31.071 1.00 56.69 616 ASN A CA 1
ATOM 4845 C C . ASN A 1 616 ? 14.306 -55.897 29.869 1.00 56.69 616 ASN A C 1
ATOM 4847 O O . ASN A 1 616 ? 13.802 -57.015 29.787 1.00 56.69 616 ASN A O 1
ATOM 4851 N N . ALA A 1 617 ? 15.077 -55.394 28.908 1.00 48.44 617 ALA A N 1
ATOM 4852 C CA . ALA A 1 617 ? 15.614 -56.176 27.795 1.00 48.44 617 ALA A CA 1
ATOM 4853 C C . ALA A 1 617 ? 17.097 -55.876 27.495 1.00 48.44 617 ALA A C 1
ATOM 4855 O O . ALA A 1 617 ? 17.689 -56.580 26.686 1.00 48.44 617 ALA A O 1
ATOM 4856 N N . ASP A 1 618 ? 17.718 -54.916 28.191 1.00 45.34 618 ASP A N 1
ATOM 4857 C CA . ASP A 1 618 ? 19.094 -54.465 27.930 1.00 45.34 618 ASP A CA 1
ATOM 4858 C C . ASP A 1 618 ? 20.025 -54.721 29.135 1.00 45.34 618 ASP A C 1
ATOM 4860 O O . ASP A 1 618 ? 20.741 -53.831 29.588 1.00 45.34 618 ASP A O 1
ATOM 4864 N N . GLU A 1 619 ? 20.003 -55.939 29.690 1.00 40.22 619 GLU A N 1
ATOM 4865 C CA . GLU A 1 619 ? 20.991 -56.380 30.694 1.00 40.22 619 GLU A CA 1
ATOM 4866 C C . GLU A 1 619 ? 22.206 -57.104 30.087 1.00 40.22 619 GLU A C 1
ATOM 4868 O O . GLU A 1 619 ? 23.093 -57.512 30.830 1.00 40.22 619 GLU A O 1
ATOM 4873 N N . HIS A 1 620 ? 22.310 -57.252 28.762 1.00 36.62 620 HIS A N 1
ATOM 4874 C CA . HIS A 1 620 ? 23.464 -57.891 28.111 1.00 36.62 620 HIS A CA 1
ATOM 4875 C C . HIS A 1 620 ? 23.904 -57.136 26.851 1.00 36.62 620 HIS A C 1
ATOM 4877 O O . HIS A 1 620 ? 23.381 -57.381 25.770 1.00 36.62 620 HIS A O 1
ATOM 4883 N N . SER A 1 621 ? 24.914 -56.276 26.991 1.00 35.25 621 SER A N 1
ATOM 4884 C CA . SER A 1 621 ? 26.063 -56.233 26.074 1.00 35.25 621 SER A CA 1
ATOM 4885 C C . SER A 1 621 ? 27.085 -55.223 26.595 1.00 35.25 621 SER A C 1
ATOM 4887 O O . SER A 1 621 ? 26.907 -54.007 26.473 1.00 35.25 621 SER A O 1
ATOM 4889 N N . ASP A 1 622 ? 28.150 -55.757 27.185 1.00 40.22 622 ASP A N 1
ATOM 4890 C CA . ASP A 1 622 ? 29.467 -55.137 27.199 1.00 40.22 622 ASP A CA 1
ATOM 4891 C C . ASP A 1 622 ? 29.805 -54.623 25.794 1.00 40.22 622 ASP A C 1
ATOM 4893 O O . ASP A 1 622 ? 29.967 -55.423 24.885 1.00 40.22 622 ASP A O 1
ATOM 4897 N N . ASP A 1 623 ? 29.868 -53.304 25.616 1.00 33.31 623 ASP A N 1
ATOM 4898 C CA . ASP A 1 623 ? 30.718 -52.642 24.617 1.00 33.31 623 ASP A CA 1
ATOM 4899 C C . ASP A 1 623 ? 30.753 -51.135 24.913 1.00 33.31 623 ASP A C 1
ATOM 4901 O O . ASP A 1 623 ? 30.237 -50.273 24.201 1.00 33.31 623 ASP A O 1
ATOM 4905 N N . ILE A 1 624 ? 31.382 -50.803 26.043 1.00 42.47 624 ILE A N 1
ATOM 4906 C CA . ILE A 1 624 ? 31.992 -49.489 26.237 1.00 42.47 624 ILE A CA 1
ATOM 4907 C C . ILE A 1 624 ? 33.398 -49.592 25.654 1.00 42.47 624 ILE A C 1
ATOM 4909 O O . ILE A 1 624 ? 34.323 -50.005 26.352 1.00 42.47 624 ILE A O 1
ATOM 4913 N N . LYS A 1 625 ? 33.560 -49.205 24.388 1.00 37.50 625 LYS A N 1
ATOM 4914 C CA . LYS A 1 625 ? 34.815 -48.677 23.838 1.00 37.50 625 LYS A CA 1
ATOM 4915 C C . LYS A 1 625 ? 34.541 -47.956 22.517 1.00 37.50 625 LYS A C 1
ATOM 4917 O O . LYS A 1 625 ? 33.933 -48.527 21.625 1.00 37.50 625 LYS A O 1
ATOM 4922 N N . ASN A 1 626 ? 35.075 -46.736 22.435 1.00 33.00 626 ASN A N 1
ATOM 4923 C CA . ASN A 1 626 ? 35.242 -45.892 21.245 1.00 33.00 626 ASN A CA 1
ATOM 4924 C C . ASN A 1 626 ? 33.957 -45.267 20.667 1.00 33.00 626 ASN A C 1
ATOM 4926 O O . ASN A 1 626 ? 33.206 -45.899 19.942 1.00 33.00 626 ASN A O 1
ATOM 4930 N N . ASP A 1 627 ? 33.683 -43.997 20.968 1.00 28.14 627 ASP A N 1
ATOM 4931 C CA . ASP A 1 627 ? 34.337 -42.894 20.255 1.00 28.14 627 ASP A CA 1
ATOM 4932 C C . ASP A 1 627 ? 33.886 -41.534 20.808 1.00 28.14 627 ASP A C 1
ATOM 4934 O O . ASP A 1 627 ? 32.720 -41.145 20.791 1.00 28.14 627 ASP A O 1
ATOM 4938 N N . THR A 1 628 ? 34.875 -40.827 21.344 1.00 34.31 628 THR A N 1
ATOM 4939 C CA . THR A 1 628 ? 34.945 -39.374 21.489 1.00 34.31 628 THR A CA 1
ATOM 4940 C C . THR A 1 628 ? 35.000 -38.739 20.101 1.00 34.31 628 THR A C 1
ATOM 4942 O O . THR A 1 628 ? 35.898 -39.106 19.353 1.00 34.31 628 THR A O 1
ATOM 4945 N N . TYR A 1 629 ? 34.120 -37.778 19.803 1.00 36.59 629 TYR A N 1
ATOM 4946 C CA . TYR A 1 629 ? 34.445 -36.463 19.222 1.00 36.59 629 TYR A CA 1
ATOM 4947 C C . TYR A 1 629 ? 33.255 -35.510 19.354 1.00 36.59 629 TYR A C 1
ATOM 4949 O O . TYR A 1 629 ? 32.111 -35.955 19.108 1.00 36.59 629 TYR A O 1
#

Sequence (629 aa):
MTRSKHSIEKASRTPENHYDDITKNPDNESTERVELSYLVEGLRDILRLNVFFSGTVFVCDEKGGIVFTEDGQKLLRAVPGHQCWLEQSMGTNAIGRAIRELQTTVITGKKHQKSELRDAVTIGVPVLIDNRLIGCVGFLDSVGNRVDIGLVEKFIESAVFATKKIIEARKKVDEVFLLKNFLNDYDENSAAMVWNANGTICQINKLAEIMLGMPREELIGSHIDDYLDDHCTRLMVETALRNVTLHTSRGDTIVNAFIRPQLFNARLLGWSFSFEPAGSKDVSALTSPCHYEFSNIIGKNKDLIRLLKTARRIADSPSNILVSGESGTGKELVVQAIHRAGSRCRGPFVPINCSAIPKELMETELFGYAEGAFTGAKKGGVAGKFVQANGGTLFLDEIGDMPYDLQPKLLRAIQERQVIPIGGNKSIPIDIRLICASNQDLEQLVAENRFRADLYYRLNVITLQVPALRERKDDIPILADYFIDRYSRRLNKPGLKADQQFIDYLADYSWPGNVRELENIIERAVNLANETLTPELLPSEIRNFHQEKDQSGPDHDDSDARNDVVPMAVMEKQLIQKALIRFEGNISQASSALGIGRTTLYRKIKKFGLTGYVRNADEHSDDIKNDTY

pLDDT: mean 77.99, std 17.85, range [22.56, 97.0]

Secondary structure (DSSP, 8-state):
-------------PPP-------S--HHHHHHHHHHHHHHHHHHHHHTT--S--SEEEEEETTSBEEEE-S-HHHHHTSTTTTB-SHHHH-S-HHHHHHHHTS-EEEEGGGSSSGGGTTEEEEEEEEEETTEEEEEEEEEEETTS---HHHHHHHHHHHHHHHHHHHHHHHHHHHHHHHHHHHHS--TTSEEEEEETTSBEEEE-HHHHHHHT--HHHHTTSBGGGTB-HHHHT--S-EEEEEEEEP-TT--EEEEEEEEEEEETTEEEEEEEEEEETTSS-TTTTT-S----GGGS----HHHHHHHHHHHHTTT--S-EEEE--TTS-HHHHHHHHHHHSTTTTS-EEEEETTTS-HHHHHHHHHEE-TTSSTTPPTT-EE-HHHHTTTSEEEEETGGGS-GGGHHHHHHHHHHSEE--BT----EE---EEEEEESS-HHHHHHTTSS-HHHHHHHTTEEEEPPPGGG-GGGHHHHHHHHHHHHHHHTT-TT-EE-HHHHHHHHHS--TTHHHHHHHHHHHHHHH-SSEE-GGGS-HHHHHHHHHHHTS-S-------S-----HHHHHHHHHHHHHHHTTT-HHHHHHHTTS-HHHHHHHHHHHT-GGGS-TT-S----------

Foldseek 3Di:
DDDDDDDDDDDDDDDDDDPPDPPDDPQVVVVLVVLVVLLQVLLVVLCVVVDADDWKKFKFFLQQATDGTDPDCPLLVQDPQSRGDACVRQNDAQANVCSVVVAKGKDAAPSGPDPSCNQKIKIWHFQDDPNDTSIIIMIIDGVPDPHDPVVVSVSVVVSSVVSNVVVVVVLVVLLVLQVVVCVVLDDPPWWKWWDWSQQFTADTDPVVCVQLVHDPVVRGRDGNVQFFPPVVQPDAAWDWDAQTWTQHPVGIFTWTKTKDFDDDPNDTTTIMIIIDGNPDPPSVCSQEPLPAALVNDFADDPLQVVLLVVLLVCLAPLAFEEEEEAAQLCSVNSVSNSQCSYPLVSAYEAEDELVVDDLVCPQCQAQWAAPPLDDPADHRTDHHSQANRASGAYEYEACLNHAQVCLVQVLCCLPVQWGAHRVGPDTHHGDYRYYYYHHDDQVVCCVVVSHPPSSVVRNPPHYRYRDFCLVRLNRQVVLLVVLLCVLCVVVVNPQEEEDPVLSVLSSQDPPNNGSVVSSVLSNQQSVVDDHYRYNVSGDPVSVVSVVVVVVPDPDDDDPDDDDDDDPPLVVVLVLLLVLLQVVQQPLVRSCVVVVHDSVVSVVSCVVNVVVVSHDPPPPDDDDPDDDDD

Radius of gyration: 36.96 Å; Cα contacts (8 Å, |Δi|>4): 1007; chains: 1; bounding box: 65×135×105 Å

Mean predicted aligned error: 20.34 Å